Protein AF-A0A8S3PVE5-F1 (afdb_monomer_lite)

Foldseek 3Di:
DDDDDDDDPPPDQFLAEEEEEEEELAPPCDQCLVQQFVLVLLLLLLVLPPLLVVRYFYWYWYFFPAIDTLAARPPDSDNVVVNVSSNPDGSPHPPDRAGALLRHLVCCVVARCDVNSVHCLVVLHAYEYEYEYAAEHPDDLVSNLVSLVVCVQSRYAYAYEYEAPYDVVSVLSSGDPPSVQRYYYYNGSNRSPVVCPVSVSVSVVSSVSSVVGRDHRDDDDDDDDDDDDDDDPDDDDDDDPAAAEEEEEEELELPCDPVLVLLVLVLVLCLLPDPLHDQQYWYWYWYFFVAIDTQDGGRGSVVCSVVSNVDDRPDHHNAGDLQNNLVCCVPPVVVPPHQLLRYEYEYEDADDHDPPDGPNLVSLVVSVVSNYAYAYEYQAPDFHPVSLSRGNDRPDCLRHPYHHHSVCSPVVVNSVSVSVSSSDRPPPPDDDPPDDDDDDDDDDDDDQQAAEEEEEEELEPVQDPCNLQVPVLVVVLVVLVVPPLAPNRYFYWYWYDAPDTGTLGASPGDRDSVVVNVSSNPDDSPGYHNGDDVVVNVVCCVPPHCDPPRNDPPHHYYYHYHYPDDDPPPD

Radius of gyration: 28.96 Å; chains: 1; bounding box: 79×73×71 Å

Organism: Mytilus edulis (NCBI:txid6550)

Sequence (571 aa):
MGSLCNQEKDSHSSKSADVVILFHAGHKLKSKEFNKGLKLFISRLFEKSQVDSGSARGAVINYGAGAKEVFGLNKYNKKSLLRKAIQKMKPKPYRNSKADLTAALQLLRTKTLSKGGGSRMSEGVPTAVVIVTDMASSSDSNAASQEINNLKNMGVTVFTVGVSKSDNNELLSMVSQPQDTYHQSAKSYFDLVKGDSHVHKISNQILALQKEGARPPATRAPVTTRAPVIIPSTTAALGIDRKKHLIIVFQSSSSTSPNDFKILVKFLHSLTTDTGIPRDTELSVISFGKFSNILINSTTITKAGNSILNIDKKSRSKMADLGGAFSTIMKYVLKKGSHFQNTHILVIMDKTVDKKGVDYTITAKKLRDKGVVIHGLSVTDKPHPDLEQVVTYSGSKAFLQIVNTYADLEKGPTLQSVVSSLQYVPPTTKMPPVTIAQTTPSITLKDKKYADVVVAFHASTAVTKKIFKKRLLKFIVNLVKKSSTDNNKVRIGLTSFGSKFQIVFDMGQYVKIKDIKRAIKKTPKNYKSNDVNLASALANIRTKMFAHPKDRVDVQNYLIIISDKPNEEIF

Secondary structure (DSSP, 8-state):
----------------EEEEEEEE--TT--HHHIIIIIHHHHHHHHHTS-TTTTSEEEEEEEESSSEEEEE-TTS--SHHHHHHHHHH------SS----HHHHHHHIIIIITSTTTT--GGGT--EEEEEEESS---S-HHHHHHHHHHHHHTTEEEEEEEETT--HHHHHHHSPSSHHHHEEEESSTTGGGGGGHHHHHHHHHHHHHHHS--PPSS--PPPPP------------SS-----EEEEEEE--TTS-HHHHHHHHHHHHHHHH-TTS-TT-EEEEEEESSSEEEEEEESSHHHHHHHHTT-------S---HHHHHHHIIIIITTSS--GGGEEEEEEESSPPPSSSS-HHHHHHHHHHTT-EEEEEEESSS--HHHHHHSTTTT-TTTEEEESSGGGGGSTHHHHHHHHHHTPPP--S-PPP-----------------EEEEEEEE-BTTS-HHHIIIIIHHHHHHHHHHS--TTSSEEEEEEEESSS-EEEE-TTS--SHHHHHHHHHH------B----HHHHHHHHHHHTSSTTTSPTT-EEEEEEE-SS--SS--

Structure (mmCIF, N/CA/C/O backbone):
data_AF-A0A8S3PVE5-F1
#
_entry.id   AF-A0A8S3PVE5-F1
#
loop_
_atom_site.group_PDB
_atom_site.id
_atom_site.type_symbol
_atom_site.label_atom_id
_atom_site.label_alt_id
_atom_site.label_comp_id
_atom_site.label_asym_id
_atom_site.label_entity_id
_atom_site.label_seq_id
_atom_site.pdbx_PDB_ins_code
_atom_site.Cartn_x
_atom_site.Cartn_y
_atom_site.Cartn_z
_atom_site.occupancy
_atom_site.B_iso_or_equiv
_atom_site.auth_seq_id
_atom_site.auth_comp_id
_atom_site.auth_asym_id
_atom_site.auth_atom_id
_atom_site.pdbx_PDB_model_num
ATOM 1 N N . MET A 1 1 ? -46.251 24.154 -33.812 1.00 38.69 1 MET A N 1
ATOM 2 C CA . MET A 1 1 ? -44.908 23.858 -33.266 1.00 38.69 1 MET A CA 1
ATOM 3 C C . MET A 1 1 ? -45.086 23.179 -31.917 1.00 38.69 1 MET A C 1
ATOM 5 O O . MET A 1 1 ? -45.492 23.839 -30.974 1.00 38.69 1 MET A O 1
ATOM 9 N N . GLY A 1 2 ? -44.875 21.866 -31.847 1.00 31.42 2 GLY A N 1
ATOM 10 C CA . GLY A 1 2 ? -44.972 21.077 -30.617 1.00 31.42 2 GLY A CA 1
ATOM 11 C C . GLY A 1 2 ? -43.913 19.983 -30.669 1.00 31.42 2 GLY A C 1
ATOM 12 O O . GLY A 1 2 ? -43.949 19.142 -31.561 1.00 31.42 2 GLY A O 1
ATOM 13 N N . SER A 1 3 ? -42.924 20.097 -29.787 1.00 34.34 3 SER A N 1
ATOM 14 C CA . SER A 1 3 ? -41.712 19.278 -29.734 1.00 34.34 3 SER A CA 1
ATOM 15 C C . SER A 1 3 ? -42.014 17.846 -29.282 1.00 34.34 3 SER A C 1
ATOM 17 O O . SER A 1 3 ? -42.714 17.638 -28.291 1.00 34.34 3 SER A O 1
ATOM 19 N N . LEU A 1 4 ? -41.456 16.870 -30.000 1.00 35.50 4 LEU A N 1
ATOM 20 C CA . LEU A 1 4 ? -41.437 15.455 -29.638 1.00 35.50 4 LEU A CA 1
ATOM 21 C C . LEU A 1 4 ? -40.386 15.227 -28.539 1.00 35.50 4 LEU A C 1
ATOM 23 O O . LEU A 1 4 ? -39.185 15.261 -28.803 1.00 35.50 4 LEU A O 1
ATOM 27 N N . CYS A 1 5 ? -40.833 14.957 -27.313 1.00 30.28 5 CYS A N 1
ATOM 28 C CA . CYS A 1 5 ? -39.996 14.323 -26.296 1.00 30.28 5 CYS A CA 1
ATOM 29 C C . CYS A 1 5 ? -39.826 12.839 -26.648 1.00 30.28 5 CYS A C 1
ATOM 31 O O . CYS A 1 5 ? -40.745 12.044 -26.452 1.00 30.28 5 CYS A O 1
ATOM 33 N N . ASN A 1 6 ? -38.644 12.454 -27.131 1.00 31.80 6 ASN A N 1
ATOM 34 C CA . ASN A 1 6 ? -38.214 11.060 -27.086 1.00 31.80 6 ASN A CA 1
ATOM 35 C C . ASN A 1 6 ? -37.891 10.700 -25.634 1.00 31.80 6 ASN A C 1
ATOM 37 O O . ASN A 1 6 ? -37.037 11.322 -25.007 1.00 31.80 6 ASN A O 1
ATOM 41 N N . GLN A 1 7 ? -38.593 9.697 -25.109 1.00 30.33 7 GLN A N 1
ATOM 42 C CA . GLN A 1 7 ? -38.294 9.093 -23.819 1.00 30.33 7 GLN A CA 1
ATOM 43 C C . GLN A 1 7 ? -36.906 8.442 -23.860 1.00 30.33 7 GLN A C 1
ATOM 45 O O . GLN A 1 7 ? -36.697 7.443 -24.552 1.00 30.33 7 GLN A O 1
ATOM 50 N N . GLU A 1 8 ? -35.962 8.986 -23.093 1.00 29.77 8 GLU A N 1
ATOM 51 C CA . GLU A 1 8 ? -34.784 8.235 -22.674 1.00 29.77 8 GLU A CA 1
ATOM 52 C C . GLU A 1 8 ? -35.257 7.069 -21.797 1.00 29.77 8 GLU A C 1
ATOM 54 O O . GLU A 1 8 ? -35.885 7.254 -20.756 1.00 29.77 8 GLU A O 1
ATOM 59 N N . LYS A 1 9 ? -34.997 5.839 -22.252 1.00 30.84 9 LYS A N 1
ATOM 60 C CA . LYS A 1 9 ? -35.161 4.635 -21.436 1.00 30.84 9 LYS A CA 1
ATOM 61 C C . LYS A 1 9 ? -34.221 4.737 -20.237 1.00 30.84 9 LYS A C 1
ATOM 63 O O . LYS A 1 9 ? -33.011 4.597 -20.402 1.00 30.84 9 LYS A O 1
ATOM 68 N N . ASP A 1 10 ? -34.790 4.900 -19.047 1.00 30.39 10 ASP A N 1
ATOM 69 C CA . ASP A 1 10 ? -34.095 4.710 -17.777 1.00 30.39 10 ASP A CA 1
ATOM 70 C C . ASP A 1 10 ? -33.358 3.362 -17.776 1.00 30.39 10 ASP A C 1
ATOM 72 O O . ASP A 1 10 ? -33.967 2.288 -17.711 1.00 30.39 10 ASP A O 1
ATOM 76 N N . SER A 1 11 ? -32.025 3.388 -17.834 1.00 33.59 11 SER A N 1
ATOM 77 C CA . SER A 1 11 ? -31.211 2.194 -17.627 1.00 33.59 11 SER A CA 1
ATOM 78 C C . SER A 1 11 ? -31.319 1.785 -16.157 1.00 33.59 11 SER A C 1
ATOM 80 O O . SER A 1 11 ? -30.612 2.308 -15.294 1.00 33.59 11 SER A O 1
ATOM 82 N N . HIS A 1 12 ? -32.233 0.864 -15.858 1.00 36.66 12 HIS A N 1
ATOM 83 C CA . HIS A 1 12 ? -32.348 0.216 -14.556 1.00 36.66 12 HIS A CA 1
ATOM 84 C C . HIS A 1 12 ? -30.977 -0.293 -14.078 1.00 36.66 12 HIS A C 1
ATOM 86 O O . HIS A 1 12 ? -30.436 -1.265 -14.605 1.00 36.66 12 HIS A O 1
ATOM 92 N N . SER A 1 13 ? -30.440 0.342 -13.033 1.00 42.91 13 SER A N 1
ATOM 93 C CA . SER A 1 13 ? -29.374 -0.203 -12.191 1.00 42.91 13 SER A CA 1
ATOM 94 C C . SER A 1 13 ? -29.815 -1.579 -11.679 1.00 42.91 13 SER A C 1
ATOM 96 O O . SER A 1 13 ? -30.650 -1.693 -10.776 1.00 42.91 13 SER A O 1
ATOM 98 N N . SER A 1 14 ? -29.324 -2.654 -12.301 1.00 48.62 14 SER A N 1
ATOM 99 C CA . SER A 1 14 ? -29.608 -4.001 -11.813 1.00 48.62 14 SER A CA 1
ATOM 100 C C . SER A 1 14 ? -28.857 -4.201 -10.494 1.00 48.62 14 SER A C 1
ATOM 102 O O . SER A 1 14 ? -27.641 -4.016 -10.436 1.00 48.62 14 SER A O 1
ATOM 104 N N . LYS A 1 15 ? -29.581 -4.560 -9.426 1.00 71.25 15 LYS A N 1
ATOM 105 C CA . LYS A 1 15 ? -29.028 -4.852 -8.093 1.00 71.25 15 LYS A CA 1
ATOM 106 C C . LYS A 1 15 ? -28.227 -6.156 -8.114 1.00 71.25 15 LYS A C 1
ATOM 108 O O . LYS A 1 15 ? -28.681 -7.177 -7.597 1.00 71.25 15 LYS A O 1
ATOM 113 N N . SER A 1 16 ? -27.079 -6.142 -8.777 1.00 83.50 16 SER A N 1
ATOM 114 C CA . SER A 1 16 ? -26.320 -7.337 -9.131 1.00 83.50 16 SER A CA 1
ATOM 115 C C . SER A 1 16 ? -24.929 -7.319 -8.508 1.00 83.50 16 SER A C 1
ATOM 117 O O . SER A 1 16 ? -24.331 -6.259 -8.382 1.00 83.50 16 SER A O 1
ATOM 119 N N . ALA A 1 17 ? -24.403 -8.483 -8.119 1.00 90.00 17 ALA A N 1
ATOM 120 C CA . ALA A 1 17 ? -22.999 -8.633 -7.729 1.00 90.00 17 ALA A CA 1
ATOM 121 C C . ALA A 1 17 ? -22.498 -10.052 -7.998 1.00 90.00 17 ALA A C 1
ATOM 123 O O . ALA A 1 17 ? -23.220 -11.029 -7.785 1.00 90.00 17 ALA A O 1
ATOM 124 N N . ASP A 1 18 ? -21.243 -10.164 -8.406 1.00 93.31 18 ASP A N 1
ATOM 125 C CA . ASP A 1 18 ? -20.553 -11.444 -8.526 1.00 93.31 18 ASP A CA 1
ATOM 126 C C . ASP A 1 18 ? -19.801 -11.731 -7.217 1.00 93.31 18 ASP A C 1
ATOM 128 O O . ASP A 1 18 ? -19.147 -10.852 -6.658 1.00 93.31 18 ASP A O 1
ATOM 132 N N . VAL A 1 19 ? -19.916 -12.952 -6.692 1.00 95.19 19 VAL A N 1
ATOM 133 C CA . VAL A 1 19 ? -19.301 -13.354 -5.418 1.00 95.19 19 VAL A CA 1
ATOM 134 C C . VAL A 1 19 ? -18.382 -14.543 -5.650 1.00 95.19 19 VAL A C 1
ATOM 136 O O . VAL A 1 19 ? -18.818 -15.607 -6.098 1.00 95.19 19 VAL A O 1
ATOM 139 N N . VAL A 1 20 ? -17.110 -14.387 -5.300 1.00 97.69 20 VAL A N 1
ATOM 140 C CA . VAL A 1 20 ? -16.110 -15.452 -5.386 1.00 97.69 20 VAL A CA 1
ATOM 141 C C . VAL A 1 20 ? -15.599 -15.804 -3.997 1.00 97.69 20 VAL A C 1
ATOM 143 O O . VAL A 1 20 ? -15.187 -14.928 -3.241 1.00 97.69 20 VAL A O 1
ATOM 146 N N . ILE A 1 21 ? -15.592 -17.093 -3.660 1.00 96.88 21 ILE A N 1
ATOM 147 C CA . ILE A 1 21 ? -14.980 -17.591 -2.425 1.00 96.88 21 ILE A CA 1
ATOM 148 C C . ILE A 1 21 ? -13.628 -18.220 -2.753 1.00 96.88 21 ILE A C 1
ATOM 150 O O . ILE A 1 21 ? -13.569 -19.183 -3.516 1.00 96.88 21 ILE A O 1
ATOM 154 N N . LEU A 1 22 ? -12.560 -17.718 -2.137 1.00 94.56 22 LEU A N 1
ATOM 155 C CA . LEU A 1 22 ? -11.253 -18.374 -2.096 1.00 94.56 22 LEU A CA 1
ATOM 156 C C . LEU A 1 22 ? -11.082 -19.009 -0.722 1.00 94.56 22 LEU A C 1
ATOM 158 O O . LEU A 1 22 ? -11.207 -18.317 0.285 1.00 94.56 22 LEU A O 1
ATOM 162 N N . PHE A 1 23 ? -10.769 -20.301 -0.652 1.00 92.06 23 PHE A N 1
ATOM 163 C CA . PHE A 1 23 ? -10.491 -20.939 0.634 1.00 92.06 23 PHE A CA 1
ATOM 164 C C . PHE A 1 23 ? -9.264 -21.845 0.616 1.00 92.06 23 PHE A C 1
ATOM 166 O O . PHE A 1 23 ? -9.009 -22.563 -0.357 1.00 92.06 23 PHE A O 1
ATOM 173 N N . HIS A 1 24 ? -8.535 -21.842 1.729 1.00 86.31 24 HIS A N 1
ATOM 174 C CA . HIS A 1 24 ? -7.398 -22.726 1.934 1.00 86.31 24 HIS A CA 1
ATOM 175 C C . HIS A 1 24 ? -7.863 -24.142 2.323 1.00 86.31 24 HIS A C 1
ATOM 177 O O . HIS A 1 24 ? -8.614 -24.331 3.278 1.00 86.31 24 HIS A O 1
ATOM 183 N N . ALA A 1 25 ? -7.420 -25.156 1.577 1.00 73.44 25 ALA A N 1
ATOM 184 C CA . ALA A 1 25 ? -7.719 -26.573 1.798 1.00 73.44 25 ALA A CA 1
ATOM 185 C C . ALA A 1 25 ? -6.487 -27.320 2.346 1.00 73.44 25 ALA A C 1
ATOM 187 O O . ALA A 1 25 ? -5.987 -28.269 1.733 1.00 73.44 25 ALA A O 1
ATOM 188 N N . GLY A 1 26 ? -5.973 -26.864 3.489 1.00 71.75 26 GLY A N 1
ATOM 189 C CA . GLY A 1 26 ? -4.779 -27.430 4.115 1.00 71.75 26 GLY A CA 1
ATOM 190 C C . GLY A 1 26 ? -5.007 -28.775 4.813 1.00 71.75 26 GLY A C 1
ATOM 191 O O . GLY A 1 26 ? -6.124 -29.137 5.176 1.00 71.75 26 GLY A O 1
ATOM 192 N N . HIS A 1 27 ? -3.914 -29.492 5.090 1.00 68.44 27 HIS A N 1
ATOM 193 C CA . HIS A 1 27 ? -3.908 -30.761 5.840 1.00 68.44 27 HIS A CA 1
ATOM 194 C C . HIS A 1 27 ? -4.510 -30.668 7.259 1.00 68.44 27 HIS A C 1
ATOM 196 O O . HIS A 1 27 ? -4.910 -31.685 7.821 1.00 68.44 27 HIS A O 1
ATOM 202 N N . LYS A 1 28 ? -4.582 -29.463 7.845 1.00 70.69 28 LYS A N 1
ATOM 203 C CA . LYS A 1 28 ? -5.177 -29.223 9.173 1.00 70.69 28 LYS A CA 1
ATOM 204 C C . LYS A 1 28 ? -6.703 -29.114 9.146 1.00 70.69 28 LYS A C 1
ATOM 206 O O . LYS A 1 28 ? -7.321 -29.272 10.195 1.00 70.69 28 LYS A O 1
ATOM 211 N N . LEU A 1 29 ? -7.307 -28.886 7.978 1.00 81.00 29 LEU A N 1
ATOM 212 C CA . LEU A 1 29 ? -8.754 -28.766 7.831 1.00 81.00 29 LEU A CA 1
ATOM 213 C C . LEU A 1 29 ? -9.407 -30.152 7.875 1.00 81.00 29 LEU A C 1
ATOM 215 O O . LEU A 1 29 ? -9.425 -30.889 6.887 1.00 81.00 29 LEU A O 1
ATOM 219 N N . LYS A 1 30 ? -9.973 -30.519 9.029 1.00 85.75 30 LYS A N 1
ATOM 220 C CA . LYS A 1 30 ? -10.609 -31.831 9.210 1.00 85.75 30 LYS A CA 1
ATOM 221 C C . LYS A 1 30 ? -11.915 -31.916 8.423 1.00 85.75 30 LYS A C 1
ATOM 223 O O . LYS A 1 30 ? -12.660 -30.944 8.316 1.00 85.75 30 LYS A O 1
ATOM 228 N N . SER A 1 31 ? -12.292 -33.118 7.980 1.00 87.44 31 SER A N 1
ATOM 229 C CA . SER A 1 31 ? -13.553 -33.344 7.249 1.00 87.44 31 SER A CA 1
ATOM 230 C C . SER A 1 31 ? -14.791 -32.804 7.977 1.00 87.44 31 SER A C 1
ATOM 232 O O . SER A 1 31 ? -15.709 -32.288 7.340 1.00 87.44 31 SER A O 1
ATOM 234 N N . LYS A 1 32 ? -14.831 -32.884 9.314 1.00 89.75 32 LYS A N 1
ATOM 235 C CA . LYS A 1 32 ? -15.944 -32.350 10.119 1.00 89.75 32 LYS A CA 1
ATOM 236 C C . LYS A 1 32 ? -15.989 -30.817 10.096 1.00 89.75 32 LYS A C 1
ATOM 238 O O . LYS A 1 32 ? -17.074 -30.264 9.942 1.00 89.75 32 LYS A O 1
ATOM 243 N N . GLU A 1 33 ? -14.838 -30.156 10.200 1.00 89.56 33 GLU A N 1
ATOM 244 C CA . GLU A 1 33 ? -14.688 -28.693 10.121 1.00 89.56 33 GLU A CA 1
ATOM 245 C C . GLU A 1 33 ? -15.006 -28.170 8.720 1.00 89.56 33 GLU A C 1
ATOM 247 O O . GLU A 1 33 ? -15.733 -27.190 8.567 1.00 89.56 33 GLU A O 1
ATOM 252 N N . PHE A 1 34 ? -14.560 -28.886 7.686 1.00 91.19 34 PHE A N 1
ATOM 253 C CA . PHE A 1 34 ? -14.918 -28.587 6.307 1.00 91.19 34 PHE A CA 1
ATOM 254 C C . PHE A 1 34 ? -16.431 -28.686 6.086 1.00 91.19 34 PHE A C 1
ATOM 256 O O . PHE A 1 34 ? -17.036 -27.762 5.553 1.00 91.19 34 PHE A O 1
ATOM 263 N N . ASN A 1 35 ? -17.065 -29.786 6.506 1.00 90.69 35 ASN A N 1
ATOM 264 C CA . ASN A 1 35 ? -18.487 -30.020 6.242 1.00 90.69 35 ASN A CA 1
ATOM 265 C C . ASN A 1 35 ? -19.417 -29.140 7.088 1.00 90.69 35 ASN A C 1
ATOM 267 O O . ASN A 1 35 ? -20.363 -28.573 6.548 1.00 90.69 35 ASN A O 1
ATOM 271 N N . LYS A 1 36 ? -19.180 -29.045 8.402 1.00 92.44 36 LYS A N 1
ATOM 272 C CA . LYS A 1 36 ? -20.080 -28.342 9.334 1.00 92.44 36 LYS A CA 1
ATOM 273 C C . LYS A 1 36 ? -19.687 -26.883 9.587 1.00 92.44 36 LYS A C 1
ATOM 275 O O . LYS A 1 36 ? -20.481 -26.158 10.167 1.00 92.44 36 LYS A O 1
ATOM 280 N N . GLY A 1 37 ? -18.492 -26.469 9.174 1.00 93.19 37 GLY A N 1
ATOM 281 C CA . GLY A 1 37 ? -18.003 -25.099 9.292 1.00 93.19 37 GLY A CA 1
ATOM 282 C C . GLY A 1 37 ? -17.953 -24.402 7.938 1.00 93.19 37 GLY A C 1
ATOM 283 O O . GLY A 1 37 ? -18.884 -23.695 7.563 1.00 93.19 37 GLY A O 1
ATOM 284 N N . LEU A 1 38 ? -16.889 -24.652 7.168 1.00 93.31 38 LEU A N 1
ATOM 285 C CA . LEU A 1 38 ? -16.600 -23.930 5.923 1.00 93.31 38 LEU A CA 1
ATOM 286 C C . LEU A 1 38 ? -17.680 -24.102 4.845 1.00 93.31 38 LEU A C 1
ATOM 288 O O . LEU A 1 38 ? -18.173 -23.128 4.284 1.00 93.31 38 LEU A O 1
ATOM 292 N N . LYS A 1 39 ? -18.075 -25.342 4.550 1.00 94.06 39 LYS A N 1
ATOM 293 C CA . LYS A 1 39 ? -19.080 -25.640 3.522 1.00 94.06 39 LYS A CA 1
ATOM 294 C C . LYS A 1 39 ? -20.443 -25.056 3.886 1.00 94.06 39 LYS A C 1
ATOM 296 O O . LYS A 1 39 ? -21.136 -24.528 3.017 1.00 94.06 39 LYS A O 1
ATOM 301 N N . LEU A 1 40 ? -20.816 -25.133 5.164 1.00 94.19 40 LEU A N 1
ATOM 302 C CA . LEU A 1 40 ? -22.057 -24.550 5.662 1.00 94.19 40 LEU A CA 1
ATOM 303 C C . LEU A 1 40 ? -22.015 -23.017 5.596 1.00 94.19 40 LEU A C 1
ATOM 305 O O . LEU A 1 40 ? -22.980 -22.416 5.139 1.00 94.19 40 LEU A O 1
ATOM 309 N N . PHE A 1 41 ? -20.887 -22.400 5.955 1.00 95.44 41 PHE A N 1
ATOM 310 C CA . PHE A 1 41 ? -20.658 -20.962 5.813 1.00 95.44 41 PHE A CA 1
ATOM 311 C C . PHE A 1 41 ? -20.840 -20.497 4.362 1.00 95.44 41 PHE A C 1
ATOM 313 O O . PHE A 1 41 ? -21.638 -19.598 4.105 1.00 95.44 41 PHE A O 1
ATOM 320 N N . ILE A 1 42 ? -20.193 -21.169 3.403 1.00 95.25 42 ILE A N 1
ATOM 321 C CA . ILE A 1 42 ? -20.338 -20.871 1.968 1.00 95.25 42 ILE A CA 1
ATOM 322 C C . ILE A 1 42 ? -21.799 -21.033 1.526 1.00 95.25 42 ILE A C 1
ATOM 324 O O . ILE A 1 42 ? -22.337 -20.168 0.838 1.00 95.25 42 ILE A O 1
ATOM 328 N N . SER A 1 43 ? -22.470 -22.108 1.953 1.00 94.38 43 SER A N 1
ATOM 329 C CA . SER A 1 43 ? -23.886 -22.327 1.638 1.00 94.38 43 SER A CA 1
ATOM 330 C C . SER A 1 43 ? -24.780 -21.199 2.160 1.00 94.38 43 SER A C 1
ATOM 332 O O . SER A 1 43 ? -25.676 -20.775 1.436 1.00 94.38 43 SER A O 1
ATOM 334 N N . ARG A 1 44 ? -24.550 -20.720 3.390 1.00 93.69 44 ARG A N 1
ATOM 335 C CA . ARG A 1 44 ? -25.350 -19.656 4.017 1.00 93.69 44 ARG A CA 1
ATOM 336 C C . ARG A 1 44 ? -25.083 -18.277 3.412 1.00 93.69 44 ARG A C 1
ATOM 338 O O . ARG A 1 44 ? -26.011 -17.483 3.299 1.00 93.69 44 ARG A O 1
ATOM 345 N N . LEU A 1 45 ? -23.855 -17.997 2.962 1.00 92.25 45 LEU A N 1
ATOM 346 C CA . LEU A 1 45 ? -23.558 -16.768 2.214 1.00 92.25 45 LEU A CA 1
ATOM 347 C C . LEU A 1 45 ? -24.383 -16.688 0.920 1.00 92.25 45 LEU A C 1
ATOM 349 O O . LEU A 1 45 ? -25.028 -15.675 0.658 1.00 92.25 45 LEU A O 1
ATOM 353 N N . PHE A 1 46 ? -24.418 -17.775 0.142 1.00 90.75 46 PHE A N 1
ATOM 354 C CA . PHE A 1 46 ? -25.168 -17.818 -1.118 1.00 90.75 46 PHE A CA 1
ATOM 355 C C . PHE A 1 46 ? -26.687 -17.957 -0.941 1.00 90.75 46 PHE A C 1
ATOM 357 O O . PHE A 1 46 ? -27.446 -17.699 -1.877 1.00 90.75 46 PHE A O 1
ATOM 364 N N . GLU A 1 47 ? -27.163 -18.331 0.247 1.00 87.62 47 GLU A N 1
ATOM 365 C CA . GLU A 1 47 ? -28.594 -18.422 0.553 1.00 87.62 47 GLU A CA 1
ATOM 366 C C . GLU A 1 47 ? -29.291 -17.061 0.423 1.00 87.62 47 GLU A C 1
ATOM 368 O O . GLU A 1 47 ? -30.382 -16.978 -0.150 1.00 87.62 47 GLU A O 1
ATOM 373 N N . LYS A 1 48 ? -28.617 -15.983 0.846 1.00 75.56 48 LYS A N 1
ATOM 374 C CA . LYS A 1 48 ? -29.115 -14.601 0.740 1.00 75.56 48 LYS A CA 1
ATOM 375 C C . LYS A 1 48 ? -28.934 -13.979 -0.653 1.00 75.56 48 LYS A C 1
ATOM 377 O O . LYS A 1 48 ? -29.446 -12.892 -0.901 1.00 75.56 48 LYS A O 1
ATOM 382 N N . SER A 1 49 ? -28.236 -14.647 -1.573 1.00 82.69 49 SER A N 1
ATOM 383 C CA . SER A 1 49 ? -27.962 -14.137 -2.923 1.00 82.69 49 SER A CA 1
ATOM 384 C C . SER A 1 49 ? -29.096 -14.449 -3.907 1.00 82.69 49 SER A C 1
ATOM 386 O O . SER A 1 49 ? -29.662 -15.540 -3.886 1.00 82.69 49 SER A O 1
ATOM 388 N N . GLN A 1 50 ? -29.420 -13.528 -4.817 1.00 85.19 50 GLN A N 1
ATOM 389 C CA . GLN A 1 50 ? -30.459 -13.722 -5.841 1.00 85.19 50 GLN A CA 1
ATOM 390 C C . GLN A 1 50 ? -29.879 -14.363 -7.116 1.00 85.19 50 GLN A C 1
ATOM 392 O O . GLN A 1 50 ? -29.641 -13.696 -8.119 1.00 85.19 50 GLN A O 1
ATOM 397 N N . VAL A 1 51 ? -29.583 -15.666 -7.051 1.00 88.56 51 VAL A N 1
ATOM 398 C CA . VAL A 1 51 ? -28.962 -16.416 -8.166 1.00 88.56 51 VAL A CA 1
ATOM 399 C C . VAL A 1 51 ? -29.962 -16.726 -9.282 1.00 88.56 51 VAL A C 1
ATOM 401 O O . VAL A 1 51 ? -29.614 -16.628 -10.452 1.00 88.56 51 VAL A O 1
ATOM 404 N N . ASP A 1 52 ? -31.210 -17.059 -8.937 1.00 87.62 52 ASP A N 1
ATOM 405 C CA . ASP A 1 52 ? -32.222 -17.494 -9.914 1.00 87.62 52 ASP A CA 1
ATOM 406 C C . ASP A 1 52 ? -32.644 -16.382 -10.887 1.00 87.62 52 ASP A C 1
ATOM 408 O O . ASP A 1 52 ? -32.998 -16.676 -12.027 1.00 87.62 52 ASP A O 1
ATOM 412 N N . SER A 1 53 ? -32.572 -15.118 -10.451 1.00 85.75 53 SER A N 1
ATOM 413 C CA . SER A 1 53 ? -32.805 -13.929 -11.283 1.00 85.75 53 SER A CA 1
ATOM 414 C C . SER A 1 53 ? -31.564 -13.493 -12.069 1.00 85.75 53 SER A C 1
ATOM 416 O O . SER A 1 53 ? -31.610 -12.504 -12.794 1.00 85.75 53 SER A O 1
ATOM 418 N N . GLY A 1 54 ? -30.424 -14.167 -11.881 1.00 84.81 54 GLY A N 1
ATOM 419 C CA . GLY A 1 54 ? -29.137 -13.761 -12.440 1.00 84.81 54 GLY A CA 1
ATOM 420 C C . GLY A 1 54 ? -28.522 -12.527 -11.774 1.00 84.81 54 GLY A C 1
ATOM 421 O O . GLY A 1 54 ? -27.442 -12.107 -12.180 1.00 84.81 54 GLY A O 1
ATOM 422 N N . SER A 1 55 ? -29.144 -11.949 -10.743 1.00 85.69 55 SER A N 1
ATOM 423 C CA . SER A 1 55 ? -28.597 -10.784 -10.037 1.00 85.69 55 SER A CA 1
ATOM 424 C C . SER A 1 55 ? -27.298 -11.136 -9.303 1.00 85.69 55 SER A C 1
ATOM 426 O O . SER A 1 55 ? -26.354 -10.351 -9.291 1.00 85.69 55 SER A O 1
ATOM 428 N N . ALA A 1 56 ? -27.167 -12.359 -8.790 1.00 90.00 56 ALA A N 1
ATOM 429 C CA . ALA A 1 56 ? -25.922 -12.855 -8.214 1.00 90.00 56 ALA A CA 1
ATOM 430 C C . ALA A 1 56 ? -25.337 -14.041 -8.986 1.00 90.00 56 ALA A C 1
ATOM 432 O O . ALA A 1 56 ? -26.059 -14.971 -9.343 1.00 90.00 56 ALA A O 1
ATOM 433 N N . ARG A 1 57 ? -24.013 -14.049 -9.171 1.00 94.12 57 ARG A N 1
ATOM 434 C CA . ARG A 1 57 ? -23.256 -15.224 -9.634 1.00 94.12 57 ARG A CA 1
ATOM 435 C C . ARG A 1 57 ? -22.265 -15.657 -8.565 1.00 94.12 57 ARG A C 1
ATOM 437 O O . ARG A 1 57 ? -21.766 -14.830 -7.806 1.00 94.12 57 ARG A O 1
ATOM 444 N N . GLY A 1 58 ? -22.008 -16.959 -8.494 1.00 94.94 58 GLY A N 1
ATOM 445 C CA . GLY A 1 58 ? -21.153 -17.558 -7.475 1.00 94.94 58 GLY A CA 1
ATOM 446 C C . GLY A 1 58 ? -20.024 -18.369 -8.084 1.00 94.94 58 GLY A C 1
ATOM 447 O O . GLY A 1 58 ? -20.277 -19.220 -8.933 1.00 94.94 58 GLY A O 1
ATOM 448 N N . ALA A 1 59 ? -18.800 -18.151 -7.613 1.00 97.00 59 ALA A N 1
ATOM 449 C CA . ALA A 1 59 ? -17.646 -18.985 -7.932 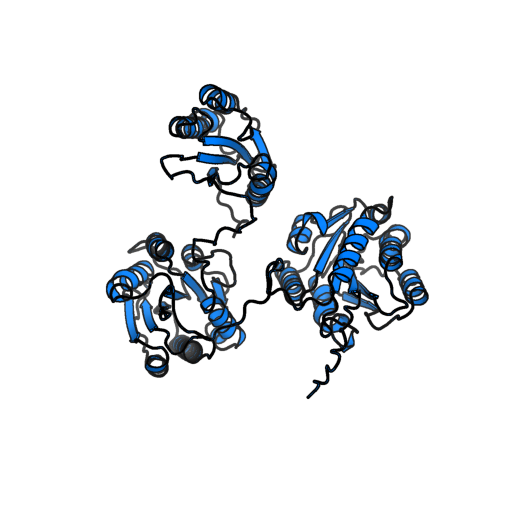1.00 97.00 59 ALA A CA 1
ATOM 450 C C . ALA A 1 59 ? -16.909 -19.411 -6.664 1.00 97.00 59 ALA A C 1
ATOM 452 O O . ALA A 1 59 ? -16.957 -18.736 -5.632 1.00 97.00 59 ALA A O 1
ATOM 453 N N . VAL A 1 60 ? -16.219 -20.546 -6.740 1.00 96.38 60 VAL A N 1
ATOM 454 C CA . VAL A 1 60 ? -15.422 -21.074 -5.632 1.00 96.38 60 VAL A CA 1
ATOM 455 C C . VAL A 1 60 ? -14.080 -21.566 -6.155 1.00 96.38 60 VAL A C 1
ATOM 457 O O . VAL A 1 60 ? -14.021 -22.393 -7.066 1.00 96.38 60 VAL A O 1
ATOM 460 N N . ILE A 1 61 ? -13.006 -21.091 -5.531 1.00 94.56 61 ILE A N 1
ATOM 461 C CA . ILE A 1 61 ? -11.628 -21.518 -5.756 1.00 94.56 61 ILE A CA 1
ATOM 462 C C . ILE A 1 61 ? -11.097 -22.092 -4.446 1.00 94.56 61 ILE A C 1
ATOM 464 O O . ILE A 1 61 ? -11.222 -21.484 -3.383 1.00 94.56 61 ILE A O 1
ATOM 468 N N . ASN A 1 62 ? -10.486 -23.267 -4.522 1.00 91.00 62 ASN A N 1
ATOM 469 C CA . ASN A 1 62 ? -9.756 -23.848 -3.407 1.00 91.00 62 ASN A CA 1
ATOM 470 C C . ASN A 1 62 ? -8.254 -23.794 -3.700 1.00 91.00 62 ASN A C 1
ATOM 472 O O . ASN A 1 62 ? -7.839 -23.981 -4.846 1.00 91.00 62 ASN A O 1
ATOM 476 N N . TYR A 1 63 ? -7.438 -23.565 -2.674 1.00 87.56 63 TYR A N 1
ATOM 477 C CA . TYR A 1 63 ? -5.985 -23.524 -2.831 1.00 87.56 63 TYR A CA 1
ATOM 478 C C . TYR A 1 63 ? -5.239 -24.242 -1.704 1.00 87.56 63 TYR A C 1
ATOM 480 O O . TYR A 1 63 ? -5.789 -24.509 -0.637 1.00 87.56 63 TYR A O 1
ATOM 488 N N . GLY A 1 64 ? -3.994 -24.598 -1.990 1.00 83.00 64 GLY A N 1
ATOM 489 C CA . GLY A 1 64 ? -3.026 -25.263 -1.119 1.00 83.00 64 GLY A CA 1
ATOM 490 C C . GLY A 1 64 ? -1.666 -25.154 -1.797 1.00 83.00 64 GLY A C 1
ATOM 491 O O . GLY A 1 64 ? -1.237 -24.046 -2.083 1.00 83.00 64 GLY A O 1
ATOM 492 N N . ALA A 1 65 ? -1.017 -26.262 -2.166 1.00 78.69 65 ALA A N 1
ATOM 493 C CA . ALA A 1 65 ? 0.229 -26.207 -2.955 1.00 78.69 65 ALA A CA 1
ATOM 494 C C . ALA A 1 65 ? 0.052 -25.661 -4.391 1.00 78.69 65 ALA A C 1
ATOM 496 O O . ALA A 1 65 ? 1.028 -25.446 -5.095 1.00 78.69 65 ALA A O 1
ATOM 497 N N . GLY A 1 66 ? -1.192 -25.480 -4.823 1.00 82.19 66 GLY A N 1
ATOM 498 C CA . GLY A 1 66 ? -1.583 -24.781 -6.039 1.00 82.19 66 GLY A CA 1
ATOM 499 C C . GLY A 1 66 ? -3.054 -24.389 -5.924 1.00 82.19 66 GLY A C 1
ATOM 500 O O . GLY A 1 66 ? -3.681 -24.635 -4.889 1.00 82.19 66 GLY A O 1
ATOM 501 N N . ALA A 1 67 ? -3.627 -23.830 -6.984 1.00 88.50 67 ALA A N 1
ATOM 502 C CA . ALA A 1 67 ? -5.013 -23.376 -6.994 1.00 88.50 67 ALA A CA 1
ATOM 503 C C . ALA A 1 67 ? -5.881 -24.174 -7.965 1.00 88.50 67 ALA A C 1
ATOM 505 O O . ALA A 1 67 ? -5.434 -24.593 -9.033 1.00 88.50 67 ALA A O 1
ATOM 506 N N . LYS A 1 68 ? -7.149 -24.370 -7.602 1.00 90.00 68 LYS A N 1
ATOM 507 C CA . LYS A 1 68 ? -8.139 -25.001 -8.468 1.00 90.00 68 LYS A CA 1
ATOM 508 C C . LYS A 1 68 ? -9.488 -24.301 -8.361 1.00 90.00 68 LYS A C 1
ATOM 510 O O . LYS A 1 68 ? -10.025 -24.090 -7.280 1.00 90.00 68 LYS A O 1
ATOM 515 N N . GLU A 1 69 ? -10.070 -24.008 -9.517 1.00 91.94 69 GLU A N 1
ATOM 516 C CA . GLU A 1 69 ? -11.470 -23.607 -9.613 1.00 91.94 69 GLU A CA 1
ATOM 517 C C . GLU A 1 69 ? -12.369 -24.826 -9.369 1.00 91.94 69 GLU A C 1
ATOM 519 O O . GLU A 1 69 ? -12.303 -25.822 -10.098 1.00 91.94 69 GLU A O 1
ATOM 524 N N . VAL A 1 70 ? -13.199 -24.762 -8.329 1.00 92.81 70 VAL A N 1
ATOM 525 C CA . VAL A 1 70 ? -14.220 -25.777 -8.042 1.00 92.81 70 VAL A CA 1
ATOM 526 C C . VAL A 1 70 ? -15.393 -25.594 -9.005 1.00 92.81 70 VAL A C 1
ATOM 528 O O . VAL A 1 70 ? -15.876 -26.569 -9.581 1.00 92.81 70 VAL A O 1
ATOM 531 N N . PHE A 1 71 ? -15.821 -24.345 -9.200 1.00 95.19 71 PHE A N 1
ATOM 532 C CA . PHE A 1 71 ? -16.735 -23.910 -10.257 1.00 95.19 71 PHE A CA 1
ATOM 533 C C . PHE A 1 71 ? -16.624 -22.389 -10.471 1.00 95.19 71 PHE A C 1
ATOM 535 O O . PHE A 1 71 ? -16.382 -21.652 -9.514 1.00 95.19 71 PHE A O 1
ATOM 542 N N . GLY A 1 72 ? -16.803 -21.939 -11.718 1.00 94.81 72 GLY A N 1
ATOM 543 C CA . GLY A 1 72 ? -16.759 -20.524 -12.119 1.00 94.81 72 GLY A CA 1
ATOM 544 C C . GLY A 1 72 ? -18.124 -19.821 -12.083 1.00 94.81 72 GLY A C 1
ATOM 545 O O . GLY A 1 72 ? -19.156 -20.460 -11.858 1.00 94.81 72 GLY A O 1
ATOM 546 N N . LEU A 1 73 ? -18.129 -18.506 -12.342 1.00 95.75 73 LEU A N 1
ATOM 547 C CA . LEU A 1 73 ? -19.297 -17.621 -12.184 1.00 95.75 73 LEU A CA 1
ATOM 548 C C . LEU A 1 73 ? -20.453 -17.966 -13.135 1.00 95.75 73 LEU A C 1
ATOM 550 O O . LEU A 1 73 ? -21.618 -17.769 -12.798 1.00 95.75 73 LEU A O 1
ATOM 554 N N . ASN A 1 74 ? -20.148 -18.506 -14.316 1.00 93.25 74 ASN A N 1
ATOM 555 C CA . ASN A 1 74 ? -21.136 -18.915 -15.320 1.00 93.25 74 ASN A CA 1
ATOM 556 C C . ASN A 1 74 ? -21.653 -20.356 -15.153 1.00 93.25 74 ASN A C 1
ATOM 558 O O . ASN A 1 74 ? -22.465 -20.798 -15.963 1.00 93.25 74 ASN A O 1
ATOM 562 N N . LYS A 1 75 ? -21.203 -21.116 -14.142 1.00 95.94 75 LYS A N 1
ATOM 563 C CA . LYS A 1 75 ? -21.500 -22.558 -14.081 1.00 95.94 75 LYS A CA 1
ATOM 564 C C . LYS A 1 75 ? -22.924 -22.888 -13.629 1.00 95.94 75 LYS A C 1
ATOM 566 O O . LYS A 1 75 ? -23.493 -23.865 -14.113 1.00 95.94 75 LYS A O 1
ATOM 571 N N . TYR A 1 76 ? -23.480 -22.128 -12.685 1.00 94.81 76 TYR A N 1
ATOM 572 C CA . TYR A 1 76 ? -24.798 -22.392 -12.101 1.00 94.81 76 TYR A CA 1
ATOM 573 C C . TYR A 1 76 ? -25.664 -21.134 -12.135 1.00 94.81 76 TYR A C 1
ATOM 575 O O . TYR A 1 76 ? -25.322 -20.125 -11.530 1.00 94.81 76 TYR A O 1
ATOM 583 N N . ASN A 1 77 ? -26.815 -21.225 -12.798 1.00 91.00 77 ASN A N 1
ATOM 584 C CA . ASN A 1 77 ? -27.816 -20.158 -12.915 1.00 91.00 77 ASN A CA 1
ATOM 585 C C . ASN A 1 77 ? -29.055 -20.387 -12.029 1.00 91.00 77 ASN A C 1
ATOM 587 O O . ASN A 1 77 ? -30.000 -19.606 -12.074 1.00 91.00 77 ASN A O 1
ATOM 591 N N . LYS A 1 78 ? -29.071 -21.472 -11.242 1.00 92.44 78 LYS A N 1
ATOM 592 C CA . LYS A 1 78 ? -30.127 -21.781 -10.272 1.00 92.44 78 LYS A CA 1
ATOM 593 C C . LYS A 1 78 ? -29.543 -21.945 -8.878 1.00 92.44 78 LYS A C 1
ATOM 595 O O . LYS A 1 78 ? -28.578 -22.697 -8.697 1.00 92.44 78 LYS A O 1
ATOM 600 N N . LYS A 1 79 ? -30.161 -21.316 -7.874 1.00 92.06 79 LYS A N 1
ATOM 601 C CA . LYS A 1 79 ? -29.735 -21.385 -6.464 1.00 92.06 79 LYS A CA 1
ATOM 602 C C . LYS A 1 79 ? -29.701 -22.829 -5.964 1.00 92.06 79 LYS A C 1
ATOM 604 O O . LYS A 1 79 ? -28.768 -23.227 -5.268 1.00 92.06 79 LYS A O 1
ATOM 609 N N . SER A 1 80 ? -30.679 -23.641 -6.366 1.00 93.69 80 SER A N 1
ATOM 610 C CA . SER A 1 80 ? -30.752 -25.064 -6.014 1.00 93.69 80 SER A CA 1
ATOM 611 C C . SER A 1 80 ? -29.558 -25.870 -6.550 1.00 93.69 80 SER A C 1
ATOM 613 O O . SER A 1 80 ? -29.011 -26.706 -5.827 1.00 93.69 80 SER A O 1
ATOM 615 N N . LEU A 1 81 ? -29.106 -25.598 -7.780 1.00 94.62 81 LEU A N 1
ATOM 616 C CA . LEU A 1 81 ? -27.942 -26.251 -8.387 1.00 94.62 81 LEU A CA 1
ATOM 617 C C . LEU A 1 81 ? -26.633 -25.787 -7.742 1.00 94.62 81 LEU A C 1
ATOM 619 O O . LEU A 1 81 ? -25.798 -26.628 -7.409 1.00 94.62 81 LEU A O 1
ATOM 623 N N . LEU A 1 82 ? -26.492 -24.483 -7.485 1.00 94.44 82 LEU A N 1
ATOM 624 C CA . LEU A 1 82 ? -25.349 -23.926 -6.760 1.00 94.44 82 LEU A CA 1
ATOM 625 C C . LEU A 1 82 ? -25.222 -24.557 -5.363 1.00 94.44 82 LEU A C 1
ATOM 627 O O . LEU A 1 82 ? -24.150 -25.027 -4.983 1.00 94.44 82 LEU A O 1
ATOM 631 N N . ARG A 1 83 ? -26.330 -24.662 -4.618 1.00 94.06 83 ARG A N 1
ATOM 632 C CA . ARG A 1 83 ? -26.364 -25.312 -3.299 1.00 94.06 83 ARG A CA 1
ATOM 633 C C . ARG A 1 83 ? -25.963 -26.786 -3.379 1.00 94.06 83 ARG A C 1
ATOM 635 O O . ARG A 1 83 ? -25.145 -27.235 -2.576 1.00 94.06 83 ARG A O 1
ATOM 642 N N . LYS A 1 84 ? -26.481 -27.536 -4.360 1.00 94.25 84 LYS A N 1
ATOM 643 C CA . LYS A 1 84 ? -26.080 -28.936 -4.602 1.00 94.25 84 LYS A CA 1
ATOM 644 C C . LYS A 1 84 ? -24.584 -29.045 -4.923 1.00 94.25 84 LYS A C 1
ATOM 646 O O . LYS A 1 84 ? -23.927 -29.970 -4.448 1.00 94.25 84 LYS A O 1
ATOM 651 N N . ALA A 1 85 ? -24.025 -28.108 -5.686 1.00 94.38 85 ALA A N 1
ATOM 652 C CA . ALA A 1 85 ? -22.600 -28.075 -6.001 1.00 94.38 85 ALA A CA 1
ATOM 653 C C . ALA A 1 85 ? -21.734 -27.824 -4.758 1.00 94.38 85 ALA A C 1
ATOM 655 O O . ALA A 1 85 ? -20.778 -28.563 -4.522 1.00 94.38 85 ALA A O 1
ATOM 656 N N . ILE A 1 86 ? -22.120 -26.856 -3.920 1.00 94.56 86 ILE A N 1
ATOM 657 C CA . ILE A 1 86 ? -21.480 -26.571 -2.625 1.00 94.56 86 ILE A CA 1
ATOM 658 C C . ILE A 1 86 ? -21.526 -27.818 -1.725 1.00 94.56 86 ILE A C 1
ATOM 660 O O . ILE A 1 86 ? -20.513 -28.210 -1.144 1.00 94.56 86 ILE A O 1
ATOM 664 N N . GLN A 1 87 ? -22.669 -28.508 -1.658 1.00 92.44 87 GLN A N 1
ATOM 665 C CA . GLN A 1 87 ? -22.815 -29.747 -0.883 1.00 92.44 87 GLN A CA 1
ATOM 666 C C . GLN A 1 87 ? -21.861 -30.857 -1.353 1.00 92.44 87 GLN A C 1
ATOM 668 O O . GLN A 1 87 ? -21.241 -31.527 -0.519 1.00 92.44 87 GLN A O 1
ATOM 673 N N . LYS A 1 88 ? -21.693 -31.000 -2.676 1.00 92.06 88 LYS A N 1
ATOM 674 C CA . LYS A 1 88 ? -20.807 -31.984 -3.321 1.00 92.06 88 LYS A CA 1
ATOM 675 C C . LYS A 1 88 ? -19.315 -31.660 -3.211 1.00 92.06 88 LYS A C 1
ATOM 677 O O . LYS A 1 88 ? -18.499 -32.530 -3.523 1.00 92.06 88 LYS A O 1
ATOM 682 N N . MET A 1 89 ? -18.932 -30.461 -2.759 1.00 90.25 89 MET A N 1
ATOM 683 C CA . MET A 1 89 ? -17.522 -30.142 -2.523 1.00 90.25 89 MET A CA 1
ATOM 684 C C . MET A 1 89 ? -16.921 -31.139 -1.532 1.00 90.25 89 MET A C 1
ATOM 686 O O . MET A 1 89 ? -17.528 -31.468 -0.508 1.00 90.25 89 MET A O 1
ATOM 690 N N . LYS A 1 90 ? -15.716 -31.620 -1.823 1.00 80.94 90 LYS A N 1
ATOM 691 C CA . LYS A 1 90 ? -14.966 -32.520 -0.943 1.00 80.94 90 LYS A CA 1
ATOM 692 C C . LYS A 1 90 ? -13.759 -31.769 -0.385 1.00 80.94 90 LYS A C 1
ATOM 694 O O . LYS A 1 90 ? -13.153 -31.009 -1.144 1.00 80.94 90 LYS A O 1
ATOM 699 N N . PRO A 1 91 ? -13.378 -31.995 0.885 1.00 69.50 91 PRO A N 1
ATOM 700 C CA . PRO A 1 91 ? -12.073 -31.570 1.353 1.00 69.50 91 PRO A CA 1
ATOM 701 C C . PRO A 1 91 ? -11.075 -32.438 0.591 1.00 69.50 91 PRO A C 1
ATOM 703 O O . PRO A 1 91 ? -10.931 -33.622 0.881 1.00 69.50 91 PRO A O 1
ATOM 706 N N . LYS A 1 92 ? -10.478 -31.912 -0.478 1.00 64.81 92 LYS A N 1
ATOM 707 C CA . LYS A 1 92 ? -9.309 -32.550 -1.073 1.00 64.81 92 LYS A CA 1
ATOM 708 C C . LYS A 1 92 ? -8.116 -32.003 -0.303 1.00 64.81 92 LYS A C 1
ATOM 710 O O . LYS A 1 92 ? -7.755 -30.858 -0.565 1.00 64.81 92 LYS A O 1
ATOM 715 N N . PRO A 1 93 ? -7.554 -32.745 0.666 1.00 55.62 93 PRO A N 1
ATOM 716 C CA . PRO A 1 93 ? -6.343 -32.293 1.318 1.00 55.62 93 PRO A CA 1
ATOM 717 C C . PRO A 1 93 ? -5.259 -32.220 0.248 1.00 55.62 93 PRO A C 1
ATOM 719 O O . PRO A 1 93 ? -4.950 -33.220 -0.407 1.00 55.62 93 PRO A O 1
ATOM 722 N N . TYR A 1 94 ? -4.676 -31.041 0.057 1.00 59.94 94 TYR A N 1
ATOM 723 C CA . TYR A 1 94 ? -3.335 -31.015 -0.499 1.00 59.94 94 TYR A CA 1
ATOM 724 C C . TYR A 1 94 ? -2.461 -31.753 0.520 1.00 59.94 94 TYR A C 1
ATOM 726 O O . TYR A 1 94 ? -2.440 -31.391 1.696 1.00 59.94 94 TYR A O 1
ATOM 734 N N . ARG A 1 95 ? -1.791 -32.836 0.098 1.00 55.12 95 ARG A N 1
ATOM 735 C CA . ARG A 1 95 ? -0.905 -33.626 0.979 1.00 55.12 95 ARG A CA 1
ATOM 736 C C . ARG A 1 95 ? 0.228 -32.775 1.578 1.00 55.12 95 ARG A C 1
ATOM 738 O O . ARG A 1 95 ? 0.827 -33.169 2.570 1.00 55.12 95 ARG A O 1
ATOM 745 N N . ASN A 1 96 ? 0.470 -31.595 1.007 1.00 57.41 96 ASN A N 1
ATOM 746 C CA . ASN A 1 96 ? 1.547 -30.682 1.357 1.00 57.41 96 ASN A CA 1
ATOM 747 C C . ASN A 1 96 ? 1.007 -29.508 2.193 1.00 57.41 96 ASN A C 1
ATOM 749 O O . ASN A 1 96 ? -0.102 -29.028 1.971 1.00 57.41 96 ASN A O 1
ATOM 753 N N . SER A 1 97 ? 1.817 -28.998 3.120 1.00 59.91 97 SER A N 1
ATOM 754 C CA . SER A 1 97 ? 1.496 -27.892 4.038 1.00 59.91 97 SER A CA 1
ATOM 755 C C . SER A 1 97 ? 1.588 -26.482 3.433 1.00 59.91 97 SER A C 1
ATOM 757 O O . SER A 1 97 ? 1.531 -25.510 4.181 1.00 59.91 97 SER A O 1
ATOM 759 N N . LYS A 1 98 ? 1.738 -26.351 2.109 1.00 67.69 98 LYS A N 1
ATOM 760 C CA . LYS A 1 98 ? 1.870 -25.051 1.431 1.00 67.69 98 LYS A CA 1
ATOM 761 C C . LYS A 1 98 ? 0.499 -2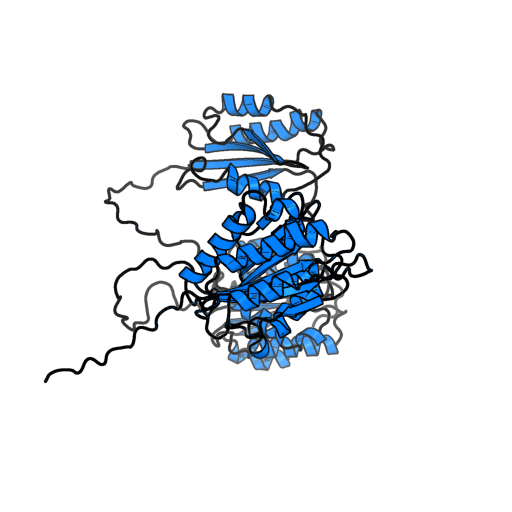4.421 1.163 1.00 67.69 98 LYS A C 1
ATOM 763 O O . LYS A 1 98 ? -0.413 -25.124 0.738 1.00 67.69 98 LYS A O 1
ATOM 768 N N . ALA A 1 99 ? 0.408 -23.109 1.357 1.00 75.31 99 ALA A N 1
ATOM 769 C CA . ALA A 1 99 ? -0.713 -22.243 1.009 1.00 75.31 99 ALA A CA 1
ATOM 770 C C . ALA A 1 99 ? -0.244 -21.191 -0.006 1.00 75.31 99 ALA A C 1
ATOM 772 O O . ALA A 1 99 ? 0.190 -20.098 0.361 1.00 75.31 99 ALA A O 1
ATOM 773 N N . ASP A 1 100 ? -0.306 -21.548 -1.286 1.00 82.50 100 ASP A N 1
ATOM 774 C CA . ASP A 1 100 ? 0.036 -20.687 -2.414 1.00 82.50 100 ASP A CA 1
ATOM 775 C C . ASP A 1 100 ? -1.153 -19.785 -2.767 1.00 82.50 100 ASP A C 1
ATOM 777 O O . ASP A 1 100 ? -1.974 -20.071 -3.647 1.00 82.50 100 ASP A O 1
ATOM 781 N N . LEU A 1 101 ? -1.281 -18.708 -1.993 1.00 84.38 101 LEU A N 1
ATOM 782 C CA . LEU A 1 101 ? -2.314 -17.702 -2.204 1.00 84.38 101 LEU A CA 1
ATOM 783 C C . LEU A 1 101 ? -2.075 -16.939 -3.515 1.00 84.38 101 LEU A C 1
ATOM 785 O O . LEU A 1 101 ? -3.039 -16.618 -4.208 1.00 84.38 101 LEU A O 1
ATOM 789 N N . THR A 1 102 ? -0.815 -16.708 -3.897 1.00 85.06 102 THR A N 1
ATOM 790 C CA . THR A 1 102 ? -0.452 -16.056 -5.163 1.00 85.06 102 THR A CA 1
ATOM 791 C C . THR A 1 102 ? -1.055 -16.793 -6.358 1.00 85.06 102 THR A C 1
ATOM 793 O O . THR A 1 102 ? -1.756 -16.176 -7.160 1.00 85.06 102 THR A O 1
ATOM 796 N N . ALA A 1 103 ? -0.883 -18.116 -6.443 1.00 87.50 103 ALA A N 1
ATOM 797 C CA . ALA A 1 103 ? -1.466 -18.920 -7.518 1.00 87.50 103 ALA A CA 1
ATOM 798 C C . ALA A 1 103 ? -3.004 -18.846 -7.542 1.00 87.50 103 ALA A C 1
ATOM 800 O O . ALA A 1 103 ? -3.619 -18.823 -8.611 1.00 87.50 103 ALA A O 1
ATOM 801 N N . ALA A 1 104 ? -3.644 -18.781 -6.371 1.00 91.25 104 ALA A N 1
ATOM 802 C CA . ALA A 1 104 ? -5.098 -18.657 -6.266 1.00 91.25 104 ALA A CA 1
ATOM 803 C C . ALA A 1 104 ? -5.606 -17.313 -6.789 1.00 91.25 104 ALA A C 1
ATOM 805 O O . ALA A 1 104 ? -6.596 -17.275 -7.520 1.00 91.25 104 ALA A O 1
ATOM 806 N N . LEU A 1 105 ? -4.913 -16.227 -6.451 1.00 92.31 105 LEU A N 1
ATOM 807 C CA . LEU A 1 105 ? -5.247 -14.880 -6.904 1.00 92.31 105 LEU A CA 1
ATOM 808 C C . LEU A 1 105 ? -4.958 -14.691 -8.400 1.00 92.31 105 LEU A C 1
ATOM 810 O O . LEU A 1 105 ? -5.759 -14.075 -9.102 1.00 92.31 105 LEU A O 1
ATOM 814 N N . GLN A 1 106 ? -3.884 -15.293 -8.919 1.00 90.38 106 GLN A N 1
ATOM 815 C CA . GLN A 1 106 ? -3.596 -15.326 -10.357 1.00 90.38 106 GLN A CA 1
ATOM 816 C C . GLN A 1 106 ? -4.678 -16.075 -11.133 1.00 90.38 106 GLN A C 1
ATOM 818 O O . GLN A 1 106 ? -5.183 -15.560 -12.133 1.00 90.38 106 GLN A O 1
ATOM 823 N N . LEU A 1 107 ? -5.077 -17.264 -10.667 1.00 92.56 107 LEU A N 1
ATOM 824 C CA . LEU A 1 107 ? -6.163 -18.038 -11.271 1.00 92.56 107 LEU A CA 1
ATOM 825 C C . LEU A 1 107 ? -7.485 -17.262 -11.221 1.00 92.56 107 LEU A C 1
ATOM 827 O O . LEU A 1 107 ? -8.199 -17.198 -12.223 1.00 92.56 107 LEU A O 1
ATOM 831 N N . LEU A 1 108 ? -7.786 -16.626 -10.086 1.00 96.56 108 LEU A N 1
ATOM 832 C CA . LEU A 1 108 ? -8.941 -15.747 -9.938 1.00 96.56 108 LEU A CA 1
ATOM 833 C C . LEU A 1 108 ? -8.929 -14.635 -10.996 1.00 96.56 108 LEU A C 1
ATOM 835 O O . LEU A 1 108 ? -9.895 -14.505 -11.743 1.00 96.56 108 LEU A O 1
ATOM 839 N N . ARG A 1 109 ? -7.841 -13.861 -11.091 1.00 94.56 109 ARG A N 1
ATOM 840 C CA . ARG A 1 109 ? -7.739 -12.702 -11.989 1.00 94.56 109 ARG A CA 1
ATOM 841 C C . ARG A 1 109 ? -7.782 -13.093 -13.465 1.00 94.56 109 ARG A C 1
ATOM 843 O O . ARG A 1 109 ? -8.482 -12.459 -14.247 1.00 94.56 109 ARG A O 1
ATOM 850 N N . THR A 1 110 ? -7.016 -14.110 -13.852 1.00 88.94 110 THR A N 1
ATOM 851 C CA . THR A 1 110 ? -6.795 -14.457 -15.266 1.00 88.94 110 THR A CA 1
ATOM 852 C C . THR A 1 110 ? -7.872 -15.369 -15.843 1.00 88.94 110 THR A C 1
ATOM 854 O O . THR A 1 110 ? -8.136 -15.305 -17.041 1.00 88.94 110 THR A O 1
ATOM 857 N N . LYS A 1 111 ? -8.524 -16.191 -15.009 1.00 92.50 111 LYS A N 1
ATOM 858 C CA . LYS A 1 111 ? -9.537 -17.152 -15.452 1.00 92.50 111 LYS A CA 1
ATOM 859 C C . LYS A 1 111 ? -10.924 -16.802 -14.931 1.00 92.50 111 LYS A C 1
ATOM 861 O O . LYS A 1 111 ? -11.803 -16.495 -15.733 1.00 92.50 111 LYS A O 1
ATOM 866 N N . THR A 1 112 ? -11.137 -16.834 -13.618 1.00 95.44 112 THR A N 1
ATOM 867 C CA . THR A 1 112 ? -12.487 -16.730 -13.033 1.00 95.44 112 THR A CA 1
ATOM 868 C C . THR A 1 112 ? -13.115 -15.351 -13.251 1.00 95.44 112 THR A C 1
ATOM 870 O O . THR A 1 112 ? -14.302 -15.268 -13.554 1.00 95.44 112 THR A O 1
ATOM 873 N N . LEU A 1 113 ? -12.320 -14.278 -13.168 1.00 93.31 113 LEU A N 1
ATOM 874 C CA . LEU A 1 113 ? -12.760 -12.899 -13.416 1.00 93.31 113 LEU A CA 1
ATOM 875 C C . LEU A 1 113 ? -12.679 -12.473 -14.889 1.00 93.31 113 LEU A C 1
ATOM 877 O O . LEU A 1 113 ? -12.978 -11.324 -15.215 1.00 93.31 113 LEU A O 1
ATOM 881 N N . SER A 1 114 ? -12.322 -13.387 -15.792 1.00 90.06 114 SER A N 1
ATOM 882 C CA . SER A 1 114 ? -12.379 -13.133 -17.232 1.00 90.06 114 SER A CA 1
ATOM 883 C C . SER A 1 114 ? -13.815 -13.222 -17.762 1.00 90.06 114 SER A C 1
ATOM 885 O O . SER A 1 114 ? -14.685 -13.860 -17.159 1.00 90.06 114 SER A O 1
ATOM 887 N N . LYS A 1 115 ? -14.052 -12.660 -18.954 1.00 85.62 115 LYS A N 1
ATOM 888 C CA . LYS A 1 115 ? -15.325 -12.819 -19.678 1.00 85.62 115 LYS A CA 1
ATOM 889 C C . LYS A 1 115 ? -15.675 -14.302 -19.889 1.00 85.62 115 LYS A C 1
ATOM 891 O O . LYS A 1 115 ? -16.818 -14.699 -19.684 1.00 85.62 115 LYS A O 1
ATOM 896 N N . GLY A 1 116 ? -14.683 -15.139 -20.213 1.00 87.44 116 GLY A N 1
ATOM 897 C CA . GLY A 1 116 ? -14.855 -16.593 -20.359 1.00 87.44 116 GLY A CA 1
ATOM 898 C C . GLY A 1 116 ? -15.161 -17.322 -19.042 1.00 87.44 116 GLY A C 1
ATOM 899 O O . GLY A 1 116 ? -15.848 -18.343 -19.047 1.00 87.44 116 GLY A O 1
ATOM 900 N N . GLY A 1 117 ? -14.719 -16.772 -17.907 1.00 88.56 117 GLY A N 1
ATOM 901 C CA . GLY A 1 117 ? -15.050 -17.250 -16.559 1.00 88.56 117 GLY A CA 1
ATOM 902 C C . GLY A 1 117 ? -16.459 -16.875 -16.085 1.00 88.56 117 GLY A C 1
ATOM 903 O O . GLY A 1 117 ? -16.909 -17.364 -15.047 1.00 88.56 117 GLY A O 1
ATOM 904 N N . GLY A 1 118 ? -17.176 -16.044 -16.850 1.00 88.44 118 GLY A N 1
ATOM 905 C CA . GLY A 1 118 ? -18.526 -15.587 -16.523 1.00 88.44 118 GLY A CA 1
ATOM 906 C C . GLY A 1 118 ? -18.589 -14.298 -15.709 1.00 88.44 118 GLY A C 1
ATOM 907 O O . GLY A 1 118 ? -19.661 -13.988 -15.185 1.00 88.44 118 GLY A O 1
ATOM 908 N N . SER A 1 119 ? -17.474 -13.578 -15.591 1.00 92.12 119 SER A N 1
ATOM 909 C CA . SER A 1 119 ? -17.400 -12.278 -14.922 1.00 92.12 119 SER A CA 1
ATOM 910 C C . SER A 1 119 ? -18.207 -11.216 -15.650 1.00 92.12 119 SER A C 1
ATOM 912 O O . SER A 1 119 ? -18.119 -11.099 -16.873 1.00 92.12 119 SER A O 1
ATOM 914 N N . ARG A 1 120 ? -18.949 -10.413 -14.885 1.00 92.19 120 ARG A N 1
ATOM 915 C CA . ARG A 1 120 ? -19.699 -9.253 -15.387 1.00 92.19 120 ARG A CA 1
ATOM 916 C C . ARG A 1 120 ? -19.045 -7.921 -15.034 1.00 92.19 120 ARG A C 1
ATOM 918 O O . ARG A 1 120 ? -19.679 -6.873 -15.114 1.00 92.19 120 ARG A O 1
ATOM 925 N N . MET A 1 121 ? -17.762 -7.932 -14.678 1.00 84.62 121 MET A N 1
ATOM 926 C CA . MET A 1 121 ? -17.032 -6.707 -14.339 1.00 84.62 121 MET A CA 1
ATOM 927 C C . MET A 1 121 ? -17.014 -5.689 -15.490 1.00 84.62 121 MET A C 1
ATOM 929 O O . MET A 1 121 ? -17.150 -4.495 -15.247 1.00 84.62 121 MET A O 1
ATOM 933 N N . SER A 1 122 ? -16.918 -6.140 -16.748 1.00 78.44 122 SER A N 1
ATOM 934 C CA . SER A 1 122 ? -17.008 -5.258 -17.927 1.00 78.44 122 SER A CA 1
ATOM 935 C C . SER A 1 122 ? -18.407 -4.678 -18.153 1.00 78.44 122 SER A C 1
ATOM 937 O O . SER A 1 122 ? -18.550 -3.687 -18.857 1.00 78.44 122 SER A O 1
ATOM 939 N N . GLU A 1 123 ? -19.433 -5.294 -17.566 1.00 81.12 123 GLU A N 1
ATOM 940 C CA . GLU A 1 123 ? -20.820 -4.806 -17.544 1.00 81.12 123 GLU A CA 1
ATOM 941 C C . GLU A 1 123 ? -21.061 -3.892 -16.324 1.00 81.12 123 GLU A C 1
ATOM 943 O O . GLU A 1 123 ? -22.193 -3.522 -16.023 1.00 81.12 123 GLU A O 1
ATOM 948 N N . GLY A 1 124 ? -19.994 -3.560 -15.586 1.00 75.69 124 GLY A N 1
ATOM 949 C CA . GLY A 1 124 ? -20.031 -2.737 -14.386 1.00 75.69 124 GLY A CA 1
ATOM 950 C C . GLY A 1 124 ? -20.565 -3.452 -13.145 1.00 75.69 124 GLY A C 1
ATOM 951 O O . GLY A 1 124 ? -20.717 -2.818 -12.109 1.00 75.69 124 GLY A O 1
ATOM 952 N N . VAL A 1 125 ? -20.836 -4.760 -13.192 1.00 84.94 125 VAL A N 1
ATOM 953 C CA . VAL A 1 125 ? -21.342 -5.490 -12.021 1.00 84.94 125 VAL A CA 1
ATOM 954 C C . VAL A 1 125 ? -20.246 -5.584 -10.946 1.00 84.94 125 VAL A C 1
ATOM 956 O O . VAL A 1 125 ? -19.165 -6.119 -11.221 1.00 84.94 125 VAL A O 1
ATOM 959 N N . PRO A 1 126 ? -20.502 -5.115 -9.708 1.00 88.56 126 PRO A N 1
ATOM 960 C CA . PRO A 1 126 ? -19.524 -5.172 -8.631 1.00 88.56 126 PRO A CA 1
ATOM 961 C C . PRO A 1 126 ? -19.164 -6.619 -8.292 1.00 88.56 126 PRO A C 1
ATOM 963 O O . PRO A 1 126 ? -20.014 -7.511 -8.264 1.00 88.56 126 PRO A O 1
ATOM 966 N N . THR A 1 127 ? -17.883 -6.850 -8.013 1.00 91.88 127 THR A N 1
ATOM 967 C CA . THR A 1 127 ? -17.360 -8.177 -7.674 1.00 91.88 127 THR A CA 1
ATOM 968 C C . THR A 1 127 ? -16.801 -8.188 -6.257 1.00 91.88 127 THR A C 1
ATOM 970 O O . THR A 1 127 ? -15.938 -7.380 -5.910 1.00 91.88 127 THR A O 1
ATOM 973 N N . ALA A 1 128 ? -17.277 -9.130 -5.446 1.00 94.62 128 ALA A N 1
ATOM 974 C CA . ALA A 1 128 ? -16.811 -9.389 -4.093 1.00 94.62 128 ALA A CA 1
ATOM 975 C C . ALA A 1 128 ? -15.998 -10.688 -4.047 1.00 94.62 128 ALA A C 1
ATOM 977 O O . ALA A 1 128 ? -16.461 -11.740 -4.486 1.00 94.62 128 ALA A O 1
ATOM 978 N N . VAL A 1 129 ? -14.805 -10.631 -3.463 1.00 97.19 129 VAL A N 1
ATOM 979 C CA . VAL A 1 129 ? -13.953 -11.800 -3.220 1.00 97.19 129 VAL A CA 1
ATOM 980 C C . VAL A 1 129 ? -13.831 -12.008 -1.720 1.00 97.19 129 VAL A C 1
ATOM 982 O O . VAL A 1 129 ? -13.384 -11.112 -1.015 1.00 97.19 129 VAL A O 1
ATOM 985 N N . VAL A 1 130 ? -14.204 -13.187 -1.225 1.00 96.50 130 VAL A N 1
ATOM 986 C CA . VAL A 1 130 ? -14.079 -13.562 0.190 1.00 96.50 130 VAL A CA 1
ATOM 987 C C . VAL A 1 130 ? -12.975 -14.602 0.332 1.00 96.50 130 VAL A C 1
ATOM 989 O O . VAL A 1 130 ? -13.125 -15.734 -0.126 1.00 96.50 130 VAL A O 1
ATOM 992 N N . ILE A 1 131 ? -11.873 -14.220 0.973 1.00 94.25 131 ILE A N 1
ATOM 993 C CA . ILE A 1 131 ? -10.730 -15.093 1.256 1.00 94.25 131 ILE A CA 1
ATOM 994 C C . ILE A 1 131 ? -10.904 -15.694 2.651 1.00 94.25 131 ILE A C 1
ATOM 996 O O . ILE A 1 131 ? -10.988 -14.957 3.629 1.00 94.25 131 ILE A O 1
ATOM 1000 N N . VAL A 1 132 ? -10.935 -17.021 2.758 1.00 92.81 132 VAL A N 1
ATOM 1001 C CA . VAL A 1 132 ? -11.028 -17.758 4.028 1.00 92.81 132 VAL A CA 1
ATOM 1002 C C . VAL A 1 132 ? -9.766 -18.597 4.220 1.00 92.81 132 VAL A C 1
ATOM 1004 O O . VAL A 1 132 ? -9.520 -19.529 3.453 1.00 92.81 132 VAL A O 1
ATOM 1007 N N . THR A 1 133 ? -8.964 -18.289 5.239 1.00 87.56 133 THR A N 1
ATOM 1008 C CA . THR A 1 133 ? -7.688 -18.985 5.477 1.00 87.56 133 THR A CA 1
ATOM 1009 C C . THR A 1 133 ? -7.404 -19.193 6.958 1.00 87.56 133 THR A C 1
ATOM 1011 O O . THR A 1 133 ? -7.751 -18.361 7.791 1.00 87.56 133 THR A O 1
ATOM 1014 N N . ASP A 1 134 ? -6.748 -20.304 7.280 1.00 79.62 134 ASP A N 1
ATOM 1015 C CA . ASP A 1 134 ? -6.298 -20.681 8.622 1.00 79.62 134 ASP A CA 1
ATOM 1016 C C . ASP A 1 134 ? -4.779 -20.564 8.828 1.00 79.62 134 ASP A C 1
ATOM 1018 O O . ASP A 1 134 ? -4.259 -20.912 9.892 1.00 79.62 134 ASP A O 1
ATOM 1022 N N . MET A 1 135 ? -4.056 -20.067 7.824 1.00 69.81 135 MET A N 1
ATOM 1023 C CA . MET A 1 135 ? -2.614 -19.858 7.889 1.00 69.81 135 MET A CA 1
ATOM 1024 C C . MET A 1 135 ? -2.176 -18.603 7.139 1.00 69.81 135 MET A C 1
ATOM 1026 O O . MET A 1 135 ? -2.891 -18.122 6.255 1.00 69.81 135 MET A O 1
ATOM 1030 N N . ALA A 1 136 ? -0.996 -18.103 7.514 1.00 61.09 136 ALA A N 1
ATOM 1031 C CA . ALA A 1 136 ? -0.252 -17.123 6.730 1.00 61.09 136 ALA A CA 1
ATOM 1032 C C . ALA A 1 136 ? 0.031 -17.678 5.327 1.00 61.09 136 ALA A C 1
ATOM 1034 O O . ALA A 1 136 ? 0.178 -18.900 5.166 1.00 61.09 136 ALA A O 1
ATOM 1035 N N . SER A 1 137 ? 0.117 -16.815 4.317 1.00 56.91 137 SER A N 1
ATOM 1036 C CA . SER A 1 137 ? 0.553 -17.262 2.999 1.00 56.91 137 SER A CA 1
ATOM 1037 C C . SER A 1 137 ? 1.982 -17.808 3.104 1.00 56.91 137 SER A C 1
ATOM 1039 O O . SER A 1 137 ? 2.853 -17.231 3.750 1.00 56.91 137 SER A O 1
ATOM 1041 N N . SER A 1 138 ? 2.223 -18.991 2.533 1.00 46.81 138 SER A N 1
ATOM 1042 C CA . SER A 1 138 ? 3.564 -19.600 2.516 1.00 46.81 138 SER A CA 1
ATOM 1043 C C . SER A 1 138 ? 4.345 -19.244 1.245 1.00 46.81 138 SER A C 1
ATOM 1045 O O . SER A 1 138 ? 5.398 -19.824 0.987 1.00 46.81 138 SER A O 1
ATOM 1047 N N . SER A 1 139 ? 3.761 -18.399 0.394 1.00 48.12 139 SER A N 1
ATOM 1048 C CA . SER A 1 139 ? 4.320 -17.880 -0.856 1.00 48.12 139 SER A CA 1
ATOM 1049 C C . SER A 1 139 ? 4.999 -16.529 -0.616 1.00 48.12 139 SER A C 1
ATOM 1051 O O . SER A 1 139 ? 4.808 -15.928 0.436 1.00 48.12 139 SER A O 1
ATOM 1053 N N . ASP A 1 140 ? 5.772 -16.036 -1.588 1.00 52.94 140 ASP A N 1
ATOM 1054 C CA . ASP A 1 140 ? 6.319 -14.673 -1.559 1.00 52.94 140 ASP A CA 1
ATOM 1055 C C . ASP A 1 140 ? 5.190 -13.662 -1.278 1.00 52.94 140 ASP A C 1
ATOM 1057 O O . ASP A 1 140 ? 4.327 -13.419 -2.130 1.00 52.94 140 ASP A O 1
ATOM 1061 N N . SER A 1 141 ? 5.167 -13.113 -0.059 1.00 56.75 141 SER A N 1
ATOM 1062 C CA . SER A 1 141 ? 4.119 -12.203 0.418 1.00 56.75 141 SER A CA 1
ATOM 1063 C C . SER A 1 141 ? 3.994 -10.966 -0.485 1.00 56.75 141 SER A C 1
ATOM 1065 O O . SER A 1 141 ? 2.904 -10.401 -0.632 1.00 56.75 141 SER A O 1
ATOM 1067 N N . ASN A 1 142 ? 5.071 -10.599 -1.194 1.00 55.78 142 ASN A N 1
ATOM 1068 C CA . ASN A 1 142 ? 5.063 -9.511 -2.170 1.00 55.78 142 ASN A CA 1
ATOM 1069 C C . ASN A 1 142 ? 4.223 -9.846 -3.408 1.00 55.78 142 ASN A C 1
ATOM 1071 O O . ASN A 1 142 ? 3.453 -9.002 -3.870 1.00 55.78 142 ASN A O 1
ATOM 1075 N N . ALA A 1 143 ? 4.319 -11.076 -3.919 1.00 63.44 143 ALA A N 1
ATOM 1076 C CA . ALA A 1 143 ? 3.580 -11.514 -5.101 1.00 63.44 143 ALA A CA 1
ATOM 1077 C C . ALA A 1 143 ? 2.072 -11.641 -4.817 1.00 63.44 143 ALA A C 1
ATOM 1079 O O . ALA A 1 143 ? 1.248 -11.189 -5.615 1.00 63.44 143 ALA A O 1
ATOM 1080 N N . ALA A 1 144 ? 1.697 -12.171 -3.646 1.00 68.06 144 ALA A N 1
ATOM 1081 C CA . ALA A 1 144 ? 0.297 -12.218 -3.216 1.00 68.06 144 ALA A CA 1
ATOM 1082 C C . ALA A 1 144 ? -0.280 -10.801 -3.042 1.00 68.06 144 ALA A C 1
ATOM 1084 O O . ALA A 1 144 ? -1.376 -10.507 -3.522 1.00 68.06 144 ALA A O 1
ATOM 1085 N N . SER A 1 145 ? 0.484 -9.895 -2.423 1.00 67.62 145 SER A N 1
ATOM 1086 C CA . SER A 1 145 ? 0.095 -8.489 -2.254 1.00 67.62 145 SER A CA 1
ATOM 1087 C C . SER A 1 145 ? -0.072 -7.760 -3.592 1.00 67.62 145 SER A C 1
ATOM 1089 O O . SER A 1 145 ? -1.006 -6.973 -3.757 1.00 67.62 145 SER A O 1
ATOM 1091 N N . GLN A 1 146 ? 0.792 -8.037 -4.573 1.00 68.69 146 GLN A N 1
ATOM 1092 C CA . GLN A 1 146 ? 0.676 -7.479 -5.919 1.00 68.69 146 GLN A CA 1
ATOM 1093 C C . GLN A 1 146 ? -0.617 -7.929 -6.608 1.00 68.69 146 GLN A C 1
ATOM 1095 O O . GLN A 1 146 ? -1.335 -7.095 -7.158 1.00 68.69 146 GLN A O 1
ATOM 1100 N N . GLU A 1 147 ? -0.960 -9.216 -6.537 1.00 74.81 147 GLU A N 1
ATOM 1101 C CA . GLU A 1 147 ? -2.199 -9.722 -7.136 1.00 74.81 147 GLU A CA 1
ATOM 1102 C C . GLU A 1 147 ? -3.454 -9.181 -6.435 1.00 74.81 147 GLU A C 1
ATOM 1104 O O . GLU A 1 147 ? -4.420 -8.818 -7.105 1.00 74.81 147 GLU A O 1
ATOM 1109 N N . ILE A 1 148 ? -3.431 -9.014 -5.109 1.00 81.19 148 ILE A N 1
ATOM 1110 C CA . ILE A 1 148 ? -4.505 -8.316 -4.385 1.00 81.19 148 ILE A CA 1
ATOM 1111 C C . ILE A 1 148 ? -4.668 -6.872 -4.873 1.00 81.19 148 ILE A C 1
ATOM 1113 O O . ILE A 1 148 ? -5.794 -6.421 -5.086 1.00 81.19 148 ILE A O 1
ATOM 1117 N N . ASN A 1 149 ? -3.569 -6.140 -5.066 1.00 69.00 149 ASN A N 1
ATOM 1118 C CA . ASN A 1 149 ? -3.628 -4.768 -5.569 1.00 69.00 149 ASN A CA 1
ATOM 1119 C C . ASN A 1 149 ? -4.164 -4.714 -7.002 1.00 69.00 149 ASN A C 1
ATOM 1121 O O . ASN A 1 149 ? -4.992 -3.857 -7.303 1.00 69.00 149 ASN A O 1
ATOM 1125 N N . ASN A 1 150 ? -3.776 -5.661 -7.860 1.00 73.12 150 ASN A N 1
ATOM 1126 C CA . ASN A 1 150 ? -4.340 -5.789 -9.203 1.00 73.12 150 ASN A CA 1
ATOM 1127 C C . ASN A 1 150 ? -5.863 -5.980 -9.147 1.00 73.12 150 ASN A C 1
ATOM 1129 O O . ASN A 1 150 ? -6.592 -5.282 -9.847 1.00 73.12 150 ASN A O 1
ATOM 1133 N N . LEU A 1 151 ? -6.355 -6.866 -8.275 1.00 78.44 151 LEU A N 1
ATOM 1134 C CA . LEU A 1 151 ? -7.792 -7.087 -8.085 1.00 78.44 151 LEU A CA 1
ATOM 1135 C C . LEU A 1 151 ? -8.503 -5.817 -7.593 1.00 78.44 151 LEU A C 1
ATOM 1137 O O . LEU A 1 151 ? -9.518 -5.421 -8.165 1.00 78.44 151 LEU A O 1
ATOM 1141 N N . LYS A 1 152 ? -7.957 -5.136 -6.579 1.00 78.75 152 LYS A N 1
ATOM 1142 C CA . LYS A 1 152 ? -8.516 -3.875 -6.059 1.00 78.75 152 LYS A CA 1
ATOM 1143 C C . LYS A 1 152 ? -8.578 -2.791 -7.141 1.00 78.75 152 LYS A C 1
ATOM 1145 O O . LYS A 1 152 ? -9.599 -2.120 -7.265 1.00 78.75 152 LYS A O 1
ATOM 1150 N N . ASN A 1 153 ? -7.537 -2.669 -7.966 1.00 72.44 153 ASN A N 1
ATOM 1151 C CA . ASN A 1 153 ? -7.488 -1.724 -9.087 1.00 72.44 153 ASN A CA 1
ATOM 1152 C C . ASN A 1 153 ? -8.510 -2.056 -10.185 1.00 72.44 153 ASN A C 1
ATOM 1154 O O . ASN A 1 153 ? -9.022 -1.152 -10.840 1.00 72.44 153 ASN A O 1
ATOM 1158 N N . MET A 1 154 ? -8.866 -3.333 -10.350 1.00 74.12 154 MET A N 1
ATOM 1159 C CA . MET A 1 154 ? -9.963 -3.763 -11.225 1.00 74.12 154 MET A CA 1
ATOM 1160 C C . MET A 1 154 ? -11.357 -3.483 -10.628 1.00 74.12 154 MET A C 1
ATOM 1162 O O . MET A 1 154 ? -12.360 -3.824 -11.247 1.00 74.12 154 MET A O 1
ATOM 1166 N N . GLY A 1 155 ? -11.448 -2.880 -9.437 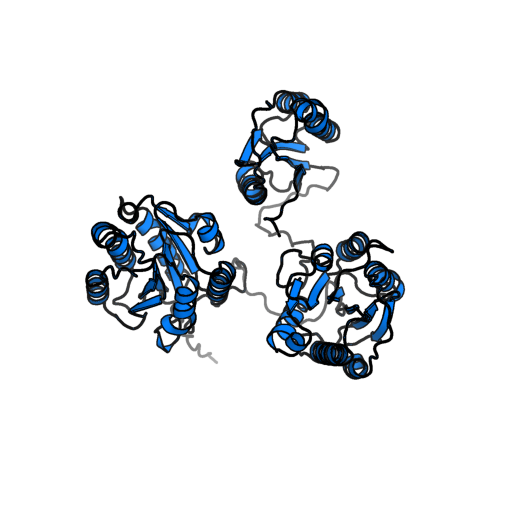1.00 74.62 155 GLY A N 1
ATOM 1167 C CA . GLY A 1 155 ? -12.715 -2.603 -8.753 1.00 74.62 155 GLY A CA 1
ATOM 1168 C C . GLY A 1 155 ? -13.252 -3.777 -7.929 1.00 74.62 155 GLY A C 1
ATOM 1169 O O . GLY A 1 155 ? -14.413 -3.759 -7.521 1.00 74.62 155 GLY A O 1
ATOM 1170 N N . VAL A 1 156 ? -12.435 -4.802 -7.666 1.00 86.44 156 VAL A N 1
ATOM 1171 C CA . VAL A 1 156 ? -12.825 -5.933 -6.813 1.00 86.44 156 VAL A CA 1
ATOM 1172 C C . VAL A 1 156 ? -12.793 -5.518 -5.344 1.00 86.44 156 VAL A C 1
ATOM 1174 O O . VAL A 1 156 ? -11.800 -4.982 -4.849 1.00 86.44 156 VAL A O 1
ATOM 1177 N N . THR A 1 157 ? -13.860 -5.830 -4.609 1.00 91.00 157 THR A N 1
ATOM 1178 C CA . THR A 1 157 ? -13.891 -5.668 -3.150 1.00 91.00 157 THR A CA 1
ATOM 1179 C C . THR A 1 157 ? -13.419 -6.953 -2.477 1.00 91.00 157 THR A C 1
ATOM 1181 O O . THR A 1 157 ? -14.045 -8.002 -2.629 1.00 91.00 157 THR A O 1
ATOM 1184 N N . VAL A 1 158 ? -12.316 -6.879 -1.728 1.00 90.44 158 VAL A N 1
ATOM 1185 C CA . VAL A 1 158 ? -11.704 -8.028 -1.050 1.00 90.44 158 VAL A CA 1
ATOM 1186 C C . VAL A 1 158 ? -12.111 -8.054 0.421 1.00 90.44 158 VAL A C 1
ATOM 1188 O O . VAL A 1 158 ? -11.834 -7.115 1.166 1.00 90.44 158 VAL A O 1
ATOM 1191 N N . PHE A 1 159 ? -12.713 -9.162 0.837 1.00 93.75 159 PHE A N 1
ATOM 1192 C CA . PHE A 1 159 ? -13.044 -9.520 2.213 1.00 93.75 159 PHE A CA 1
ATOM 1193 C C . PHE A 1 159 ? -12.100 -10.620 2.691 1.00 93.75 159 PHE A C 1
ATOM 1195 O O . PHE A 1 159 ? -11.770 -11.532 1.928 1.00 93.75 159 PHE A O 1
ATOM 1202 N N . THR A 1 160 ? -11.708 -10.584 3.962 1.00 92.31 160 THR A N 1
ATOM 1203 C CA . THR A 1 160 ? -10.847 -11.618 4.549 1.00 92.31 160 THR A CA 1
ATOM 1204 C C . THR A 1 160 ? -11.466 -12.202 5.812 1.00 92.31 160 THR A C 1
ATOM 1206 O O . THR A 1 160 ? -12.017 -11.491 6.650 1.00 92.31 160 THR A O 1
ATOM 1209 N N . VAL A 1 161 ? -11.377 -13.522 5.950 1.00 92.38 161 VAL A N 1
ATOM 1210 C CA . VAL A 1 161 ? -11.817 -14.273 7.123 1.00 92.38 161 VAL A CA 1
ATOM 1211 C C . VAL A 1 161 ? -10.666 -15.150 7.595 1.00 92.38 161 VAL A C 1
ATOM 1213 O O . VAL A 1 161 ? -10.379 -16.197 7.012 1.00 92.38 161 VAL A O 1
ATOM 1216 N N . GLY A 1 162 ? -9.998 -14.700 8.652 1.00 90.19 162 GLY A N 1
ATOM 1217 C CA . GLY A 1 162 ? -8.944 -15.451 9.318 1.00 90.19 162 GLY A CA 1
ATOM 1218 C C . GLY A 1 162 ? -9.526 -16.490 10.271 1.00 90.19 162 GLY A C 1
ATOM 1219 O O . GLY A 1 162 ? -10.372 -16.161 11.103 1.00 90.19 162 GLY A O 1
ATOM 1220 N N . VAL A 1 163 ? -9.098 -17.744 10.162 1.00 87.69 163 VAL A N 1
ATOM 1221 C CA . VAL A 1 163 ? -9.546 -18.848 11.018 1.00 87.69 163 VAL A CA 1
ATOM 1222 C C . VAL A 1 163 ? -8.405 -19.315 11.929 1.00 87.69 163 VAL A C 1
ATOM 1224 O O . VAL A 1 163 ? -7.261 -19.470 11.512 1.00 87.69 163 VAL A O 1
ATOM 1227 N N . SER A 1 164 ? -8.707 -19.581 13.198 1.00 81.50 164 SER A N 1
ATOM 1228 C CA . SER A 1 164 ? -7.752 -20.080 14.195 1.00 81.50 164 SER A CA 1
ATOM 1229 C C . SER A 1 164 ? -6.552 -19.152 14.428 1.00 81.50 164 SER A C 1
ATOM 1231 O O . SER A 1 164 ? -6.731 -18.086 15.011 1.00 81.50 164 SER A O 1
ATOM 1233 N N . LYS A 1 165 ? -5.327 -19.563 14.067 1.00 69.19 165 LYS A N 1
ATOM 1234 C CA . LYS A 1 165 ? -4.087 -18.786 14.273 1.00 69.19 165 LYS A CA 1
ATOM 1235 C C . LYS A 1 165 ? -3.593 -18.152 12.964 1.00 69.19 165 LYS A C 1
ATOM 1237 O O . LYS A 1 165 ? -2.387 -18.033 12.767 1.00 69.19 165 LYS A O 1
ATOM 1242 N N . SER A 1 166 ? -4.512 -17.807 12.063 1.00 70.81 166 SER A N 1
ATOM 1243 C CA . SER A 1 166 ? -4.198 -17.063 10.842 1.00 70.81 166 SER A CA 1
ATOM 1244 C C . SER A 1 166 ? -3.455 -15.765 11.161 1.00 70.81 166 SER A C 1
ATOM 1246 O O . SER A 1 166 ? -3.730 -15.123 12.180 1.00 70.81 166 SER A O 1
ATOM 1248 N N . ASP A 1 167 ? -2.552 -15.352 10.273 1.00 70.94 167 ASP A N 1
ATOM 1249 C CA . ASP A 1 167 ? -1.878 -14.063 10.394 1.00 70.94 167 ASP A CA 1
ATOM 1250 C C . ASP A 1 167 ? -2.847 -12.933 10.026 1.00 70.94 167 ASP A C 1
ATOM 1252 O O . ASP A 1 167 ? -3.075 -12.606 8.861 1.00 70.94 167 ASP A O 1
ATOM 1256 N N . ASN A 1 168 ? -3.471 -12.349 11.047 1.00 68.88 168 ASN A N 1
ATOM 1257 C CA . ASN A 1 168 ? -4.408 -11.253 10.843 1.00 68.88 168 ASN A CA 1
ATOM 1258 C C . ASN A 1 168 ? -3.717 -9.983 10.322 1.00 68.88 168 ASN A C 1
ATOM 1260 O O . ASN A 1 168 ? -4.394 -9.175 9.696 1.00 68.88 168 ASN A O 1
ATOM 1264 N N . ASN A 1 169 ? -2.407 -9.794 10.529 1.00 66.19 169 ASN A N 1
ATOM 1265 C CA . ASN A 1 169 ? -1.705 -8.622 9.998 1.00 66.19 169 ASN A CA 1
ATOM 1266 C C . ASN A 1 169 ? -1.586 -8.719 8.474 1.00 66.19 169 ASN A C 1
ATOM 1268 O O . ASN A 1 169 ? -1.882 -7.754 7.770 1.00 66.19 169 ASN A O 1
ATOM 1272 N N . GLU A 1 170 ? -1.243 -9.904 7.967 1.00 69.38 170 GLU A N 1
ATOM 1273 C CA . GLU A 1 170 ? -1.244 -10.188 6.532 1.00 69.38 170 GLU A CA 1
ATOM 1274 C C . GLU A 1 170 ? -2.655 -10.044 5.931 1.00 69.38 170 GLU A C 1
ATOM 1276 O O . GLU A 1 170 ? -2.853 -9.385 4.913 1.00 69.38 170 GLU A O 1
ATOM 1281 N N . LEU A 1 171 ? -3.684 -10.579 6.590 1.00 75.38 171 LEU A N 1
ATOM 1282 C CA . LEU A 1 171 ? -5.059 -10.461 6.089 1.00 75.38 171 LEU A CA 1
ATOM 1283 C C . LEU A 1 171 ? -5.596 -9.026 6.103 1.00 75.38 171 LEU A C 1
ATOM 1285 O O . LEU A 1 171 ? -6.417 -8.674 5.250 1.00 75.38 171 LEU A O 1
ATOM 1289 N N . LEU A 1 172 ? -5.142 -8.196 7.043 1.00 71.56 172 LEU A N 1
ATOM 1290 C CA . LEU A 1 172 ? -5.477 -6.775 7.098 1.00 71.56 172 LEU A CA 1
ATOM 1291 C C . LEU A 1 172 ? -4.767 -5.972 6.001 1.00 71.56 172 LEU A C 1
ATOM 1293 O O . LEU A 1 172 ? -5.352 -5.020 5.491 1.00 71.56 172 LEU A O 1
ATOM 1297 N N . SER A 1 173 ? -3.558 -6.348 5.573 1.00 64.75 173 SER A N 1
ATOM 1298 C CA . SER A 1 173 ? -2.921 -5.693 4.419 1.00 64.75 173 SER A CA 1
ATOM 1299 C C . SER A 1 173 ? -3.645 -6.030 3.103 1.00 64.75 173 SER A C 1
ATOM 1301 O O . SER A 1 173 ? -3.746 -5.193 2.199 1.00 64.75 173 SER A O 1
ATOM 1303 N N . MET A 1 174 ? -4.245 -7.222 3.016 1.00 73.12 174 MET A N 1
ATOM 1304 C CA . MET A 1 174 ? -4.936 -7.700 1.816 1.00 73.12 174 MET A CA 1
ATOM 1305 C C . MET A 1 174 ? -6.391 -7.223 1.685 1.00 73.12 174 MET A C 1
ATOM 1307 O O . MET A 1 174 ? -6.900 -7.093 0.572 1.00 73.12 174 MET A O 1
ATOM 1311 N N . VAL A 1 175 ? -7.075 -6.916 2.785 1.00 77.75 175 VAL A N 1
ATOM 1312 C CA . VAL A 1 175 ? -8.499 -6.541 2.765 1.00 77.75 175 VAL A CA 1
ATOM 1313 C C . VAL A 1 175 ? -8.745 -5.157 2.137 1.00 77.75 175 VAL A C 1
ATOM 1315 O O . VAL A 1 175 ? -7.877 -4.277 2.170 1.00 77.75 175 VAL A O 1
ATOM 1318 N N . SER A 1 176 ? -9.910 -4.950 1.517 1.00 76.50 176 SER A N 1
ATOM 1319 C CA . SER A 1 176 ? -10.355 -3.627 1.050 1.00 76.50 176 SER A CA 1
ATOM 1320 C C . SER A 1 176 ? -10.782 -2.728 2.222 1.00 76.50 176 SER A C 1
ATOM 1322 O O . SER A 1 176 ? -11.022 -3.198 3.332 1.00 76.50 176 SER A O 1
ATOM 1324 N N . GLN A 1 177 ? -10.872 -1.416 1.986 1.00 72.75 177 GLN A N 1
ATOM 1325 C CA . GLN A 1 177 ? -11.335 -0.461 2.997 1.00 72.75 177 GLN A CA 1
ATOM 1326 C C . GLN A 1 177 ? -12.872 -0.417 3.066 1.00 72.75 177 GLN A C 1
ATOM 1328 O O . GLN A 1 177 ? -13.502 -0.482 2.009 1.00 72.75 177 GLN A O 1
ATOM 1333 N N . PRO A 1 178 ? -13.471 -0.223 4.256 1.00 75.50 178 PRO A N 1
ATOM 1334 C CA . PRO A 1 178 ? -12.816 -0.076 5.558 1.00 75.50 178 PRO A CA 1
ATOM 1335 C C . PRO A 1 178 ? -12.479 -1.439 6.200 1.00 75.50 178 PRO A C 1
ATOM 1337 O O . PRO A 1 178 ? -13.303 -2.354 6.250 1.00 75.50 178 PRO A O 1
ATOM 1340 N N . GLN A 1 179 ? -11.237 -1.583 6.683 1.00 65.44 179 GLN A N 1
ATOM 1341 C CA . GLN A 1 179 ? -10.697 -2.885 7.118 1.00 65.44 179 GLN A CA 1
ATOM 1342 C C . GLN A 1 179 ? -11.462 -3.508 8.295 1.00 65.44 179 GLN A C 1
ATOM 1344 O O . GLN A 1 179 ? -11.636 -4.721 8.339 1.00 65.44 179 GLN A O 1
ATOM 1349 N N . ASP A 1 180 ? -11.949 -2.691 9.229 1.00 69.81 180 ASP A N 1
ATOM 1350 C CA . ASP A 1 180 ? -12.728 -3.114 10.403 1.00 69.81 180 ASP A CA 1
ATOM 1351 C C . ASP A 1 180 ? -14.076 -3.762 10.050 1.00 69.81 180 ASP A C 1
ATOM 1353 O O . ASP A 1 180 ? -14.647 -4.512 10.844 1.00 69.81 180 ASP A O 1
ATOM 1357 N N . THR A 1 181 ? -14.566 -3.492 8.843 1.00 72.69 181 THR A N 1
ATOM 1358 C CA . THR A 1 181 ? -15.836 -3.996 8.329 1.00 72.69 181 THR A CA 1
ATOM 1359 C C . THR A 1 181 ? -15.632 -5.219 7.437 1.00 72.69 181 THR A C 1
ATOM 1361 O O . THR A 1 181 ? -16.442 -6.150 7.461 1.00 72.69 181 THR A O 1
ATOM 1364 N N . TYR A 1 182 ? -14.555 -5.238 6.646 1.00 82.94 182 TYR A N 1
ATOM 1365 C CA . TYR A 1 182 ? -14.310 -6.269 5.631 1.00 82.94 182 TYR A CA 1
ATOM 1366 C C . TYR A 1 182 ? -13.388 -7.404 6.092 1.00 82.94 182 TYR A C 1
ATOM 1368 O O . TYR A 1 182 ? -13.350 -8.453 5.442 1.00 82.94 182 TYR A O 1
ATOM 1376 N N . HIS A 1 183 ? -12.684 -7.234 7.216 1.00 89.00 183 HIS A N 1
ATOM 1377 C CA . HIS A 1 183 ? -11.912 -8.292 7.860 1.00 89.00 183 HIS A CA 1
ATOM 1378 C C . HIS A 1 183 ? -12.680 -8.909 9.029 1.00 89.00 183 HIS A C 1
ATOM 1380 O O . HIS A 1 183 ? -13.266 -8.213 9.860 1.00 89.00 183 HIS A O 1
ATOM 1386 N N . GLN A 1 184 ? -12.640 -10.235 9.132 1.00 88.25 184 GLN A N 1
ATOM 1387 C CA . GLN A 1 184 ? -13.185 -10.973 10.262 1.00 88.25 184 GLN A CA 1
ATOM 1388 C C . GLN A 1 184 ? -12.227 -12.059 10.730 1.00 88.25 184 GLN A C 1
ATOM 1390 O O . GLN A 1 184 ? -11.452 -12.606 9.951 1.00 88.25 184 GLN A O 1
ATOM 1395 N N . SER A 1 185 ? -12.326 -12.411 12.010 1.00 89.00 185 SER A N 1
ATOM 1396 C CA . SER A 1 185 ? -11.549 -13.493 12.604 1.00 89.00 185 SER A CA 1
ATOM 1397 C C . SER A 1 185 ? -12.467 -14.454 13.356 1.00 89.00 185 SER A C 1
ATOM 1399 O O . SER A 1 185 ? -13.322 -14.022 14.131 1.00 89.00 185 SER A O 1
ATOM 1401 N N . ALA A 1 186 ? -12.301 -15.752 13.114 1.00 89.19 186 ALA A N 1
ATOM 1402 C CA . ALA A 1 186 ? -13.037 -16.844 13.739 1.00 89.19 186 ALA A CA 1
ATOM 1403 C C . ALA A 1 186 ? -12.053 -17.795 14.435 1.00 89.19 186 ALA A C 1
ATOM 1405 O O . ALA A 1 186 ? -10.985 -18.093 13.910 1.00 89.19 186 ALA A O 1
ATOM 1406 N N . LYS A 1 187 ? -12.395 -18.316 15.619 1.00 88.56 187 LYS A N 1
ATOM 1407 C CA . LYS A 1 187 ? -11.477 -19.190 16.381 1.00 88.56 187 LYS A CA 1
ATOM 1408 C C . LYS A 1 187 ? -11.322 -20.577 15.747 1.00 88.56 187 LYS A C 1
ATOM 1410 O O . LYS A 1 187 ? -10.272 -21.205 15.873 1.00 88.56 187 LYS A O 1
ATOM 1415 N N . SER A 1 188 ? -12.345 -21.045 15.045 1.00 89.62 188 SER A N 1
ATOM 1416 C CA . SER A 1 188 ? -12.366 -22.308 14.313 1.00 89.62 188 SER A CA 1
ATOM 1417 C C . SER A 1 188 ? -13.313 -22.215 13.119 1.00 89.62 188 SER A C 1
ATOM 1419 O O . SER A 1 188 ? -14.149 -21.313 13.041 1.00 89.62 188 SER A O 1
ATOM 1421 N N . TYR A 1 189 ? -13.249 -23.187 12.210 1.00 90.94 189 TYR A N 1
ATOM 1422 C CA . TYR A 1 189 ? -14.200 -23.262 11.099 1.00 90.94 189 TYR A CA 1
ATOM 1423 C C . TYR A 1 189 ? -15.652 -23.432 11.570 1.00 90.94 189 TYR A C 1
ATOM 1425 O O . TYR A 1 189 ? -16.562 -22.989 10.876 1.00 90.94 189 TYR A O 1
ATOM 1433 N N . PHE A 1 190 ? -15.896 -24.030 12.743 1.00 93.31 190 PHE A N 1
ATOM 1434 C CA . PHE A 1 190 ? -17.246 -24.109 13.316 1.00 93.31 190 PHE A CA 1
ATOM 1435 C C . PHE A 1 190 ? -17.778 -22.735 13.734 1.00 93.31 190 PHE A C 1
ATOM 1437 O O . PHE A 1 190 ? -18.982 -22.494 13.661 1.00 93.31 190 PHE A O 1
ATOM 1444 N N . ASP A 1 191 ? -16.894 -21.821 14.140 1.00 93.50 191 ASP A N 1
ATOM 1445 C CA . ASP A 1 191 ? -17.298 -20.484 14.573 1.00 93.50 191 ASP A CA 1
ATOM 1446 C C . ASP A 1 191 ? -17.765 -19.610 13.406 1.00 93.50 191 ASP A C 1
ATOM 1448 O O . ASP A 1 191 ? -18.577 -18.719 13.628 1.00 93.50 191 ASP A O 1
ATOM 1452 N N . LEU A 1 192 ? -17.375 -19.923 12.160 1.00 93.06 192 LEU A N 1
ATOM 1453 C CA . LEU A 1 192 ? -17.855 -19.229 10.953 1.00 93.06 192 LEU A CA 1
ATOM 1454 C C . LEU A 1 192 ? -19.387 -19.190 10.846 1.00 93.06 192 LEU A C 1
ATOM 1456 O O . LEU A 1 192 ? -19.952 -18.255 10.284 1.00 93.06 192 LEU A O 1
ATOM 1460 N N . VAL A 1 193 ? -20.058 -20.211 11.377 1.00 93.50 193 VAL A N 1
ATOM 1461 C CA . VAL A 1 193 ? -21.516 -20.391 11.302 1.00 93.50 193 VAL A CA 1
ATOM 1462 C C . VAL A 1 193 ? -22.200 -20.265 12.664 1.00 93.50 193 VAL A C 1
ATOM 1464 O O . VAL A 1 193 ? -23.421 -20.399 12.769 1.00 93.50 193 VAL A O 1
ATOM 1467 N N . LYS A 1 194 ? -21.433 -20.015 13.730 1.00 91.19 194 LYS A N 1
ATOM 1468 C CA . LYS A 1 194 ? -21.964 -19.923 15.090 1.00 91.19 194 LYS A CA 1
ATOM 1469 C C . LYS A 1 194 ? -22.752 -18.623 15.251 1.00 91.19 194 LYS A C 1
ATOM 1471 O O . LYS A 1 194 ? -22.189 -17.532 15.200 1.00 91.19 194 LYS A O 1
ATOM 1476 N N . GLY A 1 195 ? -24.069 -18.753 15.421 1.00 84.75 195 GLY A N 1
ATOM 1477 C CA . GLY A 1 195 ? -24.988 -17.614 15.533 1.00 84.75 195 GLY A CA 1
ATOM 1478 C C . GLY A 1 195 ? -25.035 -16.718 14.288 1.00 84.75 195 GLY A C 1
ATOM 1479 O O . GLY A 1 195 ? -25.459 -15.573 14.390 1.00 84.75 195 GLY A O 1
ATOM 1480 N N . ASP A 1 196 ? -24.537 -17.203 13.144 1.00 86.25 196 ASP A N 1
ATOM 1481 C CA . ASP A 1 196 ? -24.509 -16.512 11.846 1.00 86.25 196 ASP A CA 1
ATOM 1482 C C . ASP A 1 196 ? -23.888 -15.109 11.817 1.00 86.25 196 ASP A C 1
ATOM 1484 O O . ASP A 1 196 ? -24.008 -14.403 10.820 1.00 86.25 196 ASP A O 1
ATOM 1488 N N . SER A 1 197 ? -23.144 -14.704 12.851 1.00 88.06 197 SER A N 1
ATOM 1489 C CA . SER A 1 197 ? -22.555 -13.360 12.930 1.00 88.06 197 SER A CA 1
ATOM 1490 C C . SER A 1 197 ? -21.635 -13.058 11.741 1.00 88.06 197 SER A C 1
ATOM 1492 O O . SER A 1 197 ? -21.773 -12.017 11.094 1.00 88.06 197 SER A O 1
ATOM 1494 N N . HIS A 1 198 ? -20.750 -13.997 11.385 1.00 90.69 198 HIS A N 1
ATOM 1495 C CA . HIS A 1 198 ? -19.837 -13.820 10.253 1.00 90.69 198 HIS A CA 1
ATOM 1496 C C . HIS A 1 198 ? -20.569 -13.801 8.908 1.00 90.69 198 HIS A C 1
ATOM 1498 O O . HIS A 1 198 ? -20.322 -12.926 8.074 1.00 90.69 198 HIS A O 1
ATOM 1504 N N . VAL A 1 199 ? -21.520 -14.726 8.732 1.00 92.25 199 VAL A N 1
ATOM 1505 C CA . VAL A 1 199 ? -22.392 -14.805 7.552 1.00 92.25 199 VAL A CA 1
ATOM 1506 C C . VAL A 1 199 ? -23.153 -13.495 7.371 1.00 92.25 199 VAL A C 1
ATOM 1508 O O . VAL A 1 199 ? -23.151 -12.935 6.279 1.00 92.25 199 VAL A O 1
ATOM 1511 N N . HIS A 1 200 ? -23.781 -12.982 8.429 1.00 89.44 200 HIS A N 1
ATOM 1512 C CA . HIS A 1 200 ? -24.574 -11.757 8.402 1.00 89.44 200 HIS A CA 1
ATOM 1513 C C . HIS A 1 200 ? -23.742 -10.538 8.053 1.00 89.44 200 HIS A C 1
ATOM 1515 O O . HIS A 1 200 ? -24.122 -9.794 7.153 1.00 89.44 200 HIS A O 1
ATOM 1521 N N . LYS A 1 201 ? -22.593 -10.360 8.706 1.00 88.19 201 LYS A N 1
ATOM 1522 C CA . LYS A 1 201 ? -21.702 -9.238 8.412 1.00 88.19 201 LYS A CA 1
ATOM 1523 C C . LYS A 1 201 ? -21.275 -9.239 6.944 1.00 88.19 201 LYS A C 1
ATOM 1525 O O . LYS A 1 201 ? -21.467 -8.232 6.278 1.00 88.19 201 LYS A O 1
ATOM 1530 N N . ILE A 1 202 ? -20.785 -10.363 6.413 1.00 90.81 202 ILE A N 1
ATOM 1531 C CA . ILE A 1 202 ? -20.321 -10.435 5.013 1.00 90.81 202 ILE A CA 1
ATOM 1532 C C . ILE A 1 202 ? -21.489 -10.287 4.040 1.00 90.81 202 ILE A C 1
ATOM 1534 O O . ILE A 1 202 ? -21.408 -9.500 3.102 1.00 90.81 202 ILE A O 1
ATOM 1538 N N . SER A 1 203 ? -22.601 -10.986 4.281 1.00 89.81 203 SER A N 1
ATOM 1539 C CA . SER A 1 203 ? -23.777 -10.915 3.405 1.00 89.81 203 SER A CA 1
ATOM 1540 C C . SER A 1 203 ? -24.338 -9.499 3.331 1.00 89.81 203 SER A C 1
ATOM 1542 O O . SER A 1 203 ? -24.703 -9.055 2.251 1.00 89.81 203 SER A O 1
ATOM 1544 N N . ASN A 1 204 ? -24.376 -8.766 4.447 1.00 87.81 204 ASN A N 1
ATOM 1545 C CA . ASN A 1 204 ? -24.866 -7.390 4.464 1.00 87.81 204 ASN A CA 1
ATOM 1546 C C . ASN A 1 204 ? -23.966 -6.452 3.652 1.00 87.81 204 ASN A C 1
ATOM 1548 O O . ASN A 1 204 ? -24.488 -5.590 2.952 1.00 87.81 204 ASN A O 1
ATOM 1552 N N . GLN A 1 205 ? -22.644 -6.648 3.687 1.00 86.94 205 GLN A N 1
ATOM 1553 C CA . GLN A 1 205 ? -21.722 -5.866 2.857 1.00 86.94 205 GLN A CA 1
ATOM 1554 C C . GLN A 1 205 ? -21.848 -6.220 1.372 1.00 86.94 205 GLN A C 1
ATOM 1556 O O . GLN A 1 205 ? -21.909 -5.330 0.533 1.00 86.94 205 GLN A O 1
ATOM 1561 N N . ILE A 1 206 ? -21.987 -7.503 1.029 1.00 86.75 206 ILE A N 1
ATOM 1562 C CA . ILE A 1 206 ? -22.241 -7.924 -0.359 1.00 86.75 206 ILE A CA 1
ATOM 1563 C C . ILE A 1 206 ? -23.580 -7.362 -0.865 1.00 86.75 206 ILE A C 1
ATOM 1565 O O . ILE A 1 206 ? -23.671 -6.898 -1.998 1.00 86.75 206 ILE A O 1
ATOM 1569 N N . LEU A 1 207 ? -24.619 -7.352 -0.026 1.00 84.81 207 LEU A N 1
ATOM 1570 C CA . LEU A 1 207 ? -25.909 -6.735 -0.347 1.00 84.81 207 LEU A CA 1
ATOM 1571 C C . LEU A 1 207 ? -25.797 -5.211 -0.508 1.00 84.81 207 LEU A C 1
ATOM 1573 O O . LEU A 1 207 ? -26.513 -4.643 -1.328 1.00 84.81 207 LEU A O 1
ATOM 1577 N N . ALA A 1 208 ? -24.926 -4.544 0.254 1.00 81.69 208 ALA A N 1
ATOM 1578 C CA . ALA A 1 208 ? -24.643 -3.122 0.070 1.00 81.69 208 ALA A CA 1
ATOM 1579 C C . ALA A 1 208 ? -23.988 -2.868 -1.297 1.00 81.69 208 ALA A C 1
ATOM 1581 O O . ALA A 1 208 ? -24.484 -2.030 -2.046 1.00 81.69 208 ALA A O 1
ATOM 1582 N N . LEU A 1 209 ? -22.998 -3.685 -1.682 1.00 78.56 209 LEU A N 1
ATOM 1583 C CA . LEU A 1 209 ? -22.382 -3.627 -3.015 1.00 78.56 209 LEU A CA 1
ATOM 1584 C C . LEU A 1 209 ? -23.417 -3.805 -4.139 1.00 78.56 209 LEU A C 1
ATOM 1586 O O . LEU A 1 209 ? -23.364 -3.099 -5.138 1.00 78.56 209 LEU A O 1
ATOM 1590 N N . GLN A 1 210 ? -24.404 -4.691 -3.966 1.00 74.38 210 GLN A N 1
ATOM 1591 C CA . GLN A 1 210 ? -25.495 -4.869 -4.936 1.00 74.38 210 GLN A CA 1
ATOM 1592 C C . GLN A 1 210 ? -26.406 -3.643 -5.056 1.00 74.38 210 GLN A C 1
ATOM 1594 O O . GLN A 1 210 ? -26.952 -3.389 -6.125 1.00 74.38 210 GLN A O 1
ATOM 1599 N N . LYS A 1 211 ? -26.625 -2.903 -3.965 1.00 68.88 211 LYS A N 1
ATOM 1600 C CA . LYS A 1 211 ? -27.504 -1.723 -3.952 1.00 68.88 211 LYS A CA 1
ATOM 1601 C C . LYS A 1 211 ? -26.842 -0.487 -4.552 1.00 68.88 211 LYS A C 1
ATOM 1603 O O . LYS A 1 211 ? -27.559 0.377 -5.042 1.00 68.88 211 LYS A O 1
ATOM 1608 N N . GLU A 1 212 ? -25.516 -0.414 -4.525 1.00 59.22 212 GLU A N 1
ATOM 1609 C CA . GLU A 1 212 ? -24.761 0.718 -5.070 1.00 59.22 212 GLU A CA 1
ATOM 1610 C C . GLU A 1 212 ? -24.719 0.744 -6.612 1.00 59.22 212 GLU A C 1
ATOM 1612 O O . GLU A 1 212 ? -24.414 1.788 -7.183 1.00 59.22 212 GLU A O 1
ATOM 1617 N N . GLY A 1 213 ? -25.125 -0.337 -7.298 1.00 49.44 213 GLY A N 1
ATOM 1618 C CA . GLY A 1 213 ? -25.194 -0.390 -8.764 1.00 49.44 213 GLY A CA 1
ATOM 1619 C C . GLY A 1 213 ? -23.821 -0.299 -9.441 1.00 49.44 213 GLY A C 1
ATOM 1620 O O . GLY A 1 213 ? -22.787 -0.205 -8.784 1.00 49.44 213 GLY A O 1
ATOM 1621 N N . ALA A 1 214 ? -23.797 -0.377 -10.773 1.00 42.69 214 ALA A N 1
ATOM 1622 C CA . ALA A 1 214 ? -22.566 -0.420 -11.554 1.00 42.69 214 ALA A CA 1
ATOM 1623 C C . ALA A 1 214 ? -21.727 0.862 -11.424 1.00 42.69 214 ALA A C 1
ATOM 1625 O O . ALA A 1 214 ? -21.911 1.826 -12.165 1.00 42.69 214 ALA A O 1
ATOM 1626 N N . ARG A 1 215 ? -20.784 0.875 -10.479 1.00 36.06 215 ARG A N 1
ATOM 1627 C CA . ARG A 1 215 ? -19.772 1.923 -10.361 1.00 36.06 215 ARG A CA 1
ATOM 1628 C C . ARG A 1 215 ? -18.595 1.563 -11.279 1.00 36.06 215 ARG A C 1
ATOM 1630 O O . ARG A 1 215 ? -18.008 0.497 -11.096 1.00 36.06 215 ARG A O 1
ATOM 1637 N N . PRO A 1 216 ? -18.195 2.429 -12.228 1.00 29.16 216 PRO A N 1
ATOM 1638 C CA . PRO A 1 216 ? -16.893 2.304 -12.875 1.00 29.16 216 PRO A CA 1
ATOM 1639 C C . PRO A 1 216 ? -15.784 2.330 -11.806 1.00 29.16 216 PRO A C 1
ATOM 1641 O O . PRO A 1 216 ? -15.983 2.947 -10.752 1.00 29.16 216 PRO A O 1
ATOM 1644 N N . PRO A 1 217 ? -14.620 1.695 -12.046 1.00 26.20 217 PRO A N 1
ATOM 1645 C CA . PRO A 1 217 ? -13.545 1.614 -11.063 1.00 26.20 217 PRO A CA 1
ATOM 1646 C C . PRO A 1 217 ? -13.207 3.007 -10.521 1.00 26.20 217 PRO A C 1
ATOM 1648 O O . PRO A 1 217 ? -13.168 3.986 -11.266 1.00 26.20 217 PRO A O 1
ATOM 1651 N N . ALA A 1 218 ? -13.027 3.085 -9.204 1.00 28.91 218 ALA A N 1
ATOM 1652 C CA . ALA A 1 218 ? -12.979 4.305 -8.409 1.00 28.91 218 ALA A CA 1
ATOM 1653 C C . ALA A 1 218 ? -12.178 5.460 -9.043 1.00 28.91 218 ALA A C 1
ATOM 1655 O O . ALA A 1 218 ? -10.980 5.600 -8.831 1.00 28.91 218 ALA A O 1
ATOM 1656 N N . THR A 1 219 ? -12.887 6.363 -9.718 1.00 30.53 219 THR A N 1
ATOM 1657 C CA . THR A 1 219 ? -12.472 7.756 -9.899 1.00 30.53 219 THR A CA 1
ATOM 1658 C C . THR A 1 219 ? -13.675 8.639 -9.600 1.00 30.53 219 THR A C 1
ATOM 1660 O O . THR A 1 219 ? -14.438 8.969 -10.499 1.00 30.53 219 THR A O 1
ATOM 1663 N N . ARG A 1 220 ? -13.894 8.942 -8.313 1.00 27.61 220 ARG A N 1
ATOM 1664 C CA . ARG A 1 220 ? -14.504 10.178 -7.768 1.00 27.61 220 ARG A CA 1
ATOM 1665 C C . ARG A 1 220 ? -15.001 9.958 -6.337 1.00 27.61 220 ARG A C 1
ATOM 1667 O O . ARG A 1 220 ? -15.707 8.992 -6.043 1.00 27.61 220 ARG A O 1
ATOM 1674 N N . ALA A 1 221 ? -14.600 10.885 -5.471 1.00 27.12 221 ALA A N 1
ATOM 1675 C CA . ALA A 1 221 ? -15.160 11.143 -4.147 1.00 27.12 221 ALA A CA 1
ATOM 1676 C C . ALA A 1 221 ? -16.653 11.560 -4.249 1.00 27.12 221 ALA A C 1
ATOM 1678 O O . ALA A 1 221 ? -17.113 11.859 -5.354 1.00 27.12 221 ALA A O 1
ATOM 1679 N N . PRO A 1 222 ? -17.425 11.559 -3.144 1.00 31.30 222 PRO A N 1
ATOM 1680 C CA . PRO A 1 222 ? -18.874 11.736 -3.194 1.00 31.30 222 PRO A CA 1
ATOM 1681 C C . PRO A 1 222 ? -19.250 13.152 -3.645 1.00 31.30 222 PRO A C 1
ATOM 1683 O O . PRO A 1 222 ? -18.754 14.134 -3.096 1.00 31.30 222 PRO A O 1
ATOM 1686 N N . VAL A 1 223 ? -20.152 13.246 -4.625 1.00 28.33 223 VAL A N 1
ATOM 1687 C CA . VAL A 1 223 ? -20.842 14.486 -5.001 1.00 28.33 223 VAL A CA 1
ATOM 1688 C C . VAL A 1 223 ? -22.223 14.453 -4.362 1.00 28.33 223 VAL A C 1
ATOM 1690 O O . VAL A 1 223 ? -23.036 13.588 -4.678 1.00 28.33 223 VAL A O 1
ATOM 1693 N N . THR A 1 224 ? -22.482 15.400 -3.466 1.00 28.09 224 THR A N 1
ATOM 1694 C CA . THR A 1 224 ? -23.831 15.736 -3.008 1.00 28.09 224 THR A CA 1
ATOM 1695 C C . THR A 1 224 ? -24.483 16.643 -4.050 1.00 28.09 224 THR A C 1
ATOM 1697 O O . THR A 1 224 ? -23.868 17.591 -4.538 1.00 28.09 224 THR A O 1
ATOM 1700 N N . THR A 1 225 ? -25.726 16.331 -4.397 1.00 35.53 225 THR A N 1
ATOM 1701 C CA . THR A 1 225 ? -26.563 16.969 -5.416 1.00 35.53 225 THR A CA 1
ATOM 1702 C C . THR A 1 225 ? -26.674 18.487 -5.239 1.00 35.53 225 THR A C 1
ATOM 1704 O O . THR A 1 225 ? -27.152 18.952 -4.206 1.00 35.53 225 THR A O 1
ATOM 1707 N N . ARG A 1 226 ? -26.325 19.267 -6.271 1.00 27.45 226 ARG A N 1
ATOM 1708 C CA . ARG A 1 226 ? -26.846 20.627 -6.486 1.00 27.45 226 ARG A CA 1
ATOM 1709 C C . ARG A 1 226 ? -27.086 20.885 -7.977 1.00 27.45 226 ARG A C 1
ATOM 1711 O O . ARG A 1 226 ? -26.432 20.281 -8.820 1.00 27.45 226 ARG A O 1
ATOM 1718 N N . ALA A 1 227 ? -28.087 21.732 -8.220 1.00 27.52 227 ALA A N 1
ATOM 1719 C CA . ALA A 1 227 ? -28.783 22.049 -9.470 1.00 27.52 227 ALA A CA 1
ATOM 1720 C C . ALA A 1 227 ? -27.881 22.335 -10.695 1.00 27.52 227 ALA A C 1
ATOM 1722 O O . ALA A 1 227 ? -26.703 22.652 -10.519 1.00 27.52 227 ALA A O 1
ATOM 1723 N N . PRO A 1 228 ? -28.425 22.253 -11.930 1.00 29.22 228 PRO A N 1
ATOM 1724 C CA . PRO A 1 228 ? -27.640 22.346 -13.153 1.00 29.22 228 PRO A CA 1
ATOM 1725 C C . PRO A 1 228 ? -27.034 23.742 -13.266 1.00 29.22 228 PRO A C 1
ATOM 1727 O O . PRO A 1 228 ? -27.741 24.734 -13.438 1.00 29.22 228 PRO A O 1
ATOM 1730 N N . VAL A 1 229 ? -25.710 23.818 -13.170 1.00 29.14 229 VAL A N 1
ATOM 1731 C CA . VAL A 1 229 ? -24.969 25.003 -13.583 1.00 29.14 229 VAL A CA 1
ATOM 1732 C C . VAL A 1 229 ? -24.832 24.902 -15.095 1.00 29.14 229 VAL A C 1
ATOM 1734 O O . VAL A 1 229 ? -24.135 24.029 -15.611 1.00 29.14 229 VAL A O 1
ATOM 1737 N N . ILE A 1 230 ? -25.559 25.773 -15.789 1.00 27.22 230 ILE A N 1
ATOM 1738 C CA . ILE A 1 230 ? -25.334 26.116 -17.194 1.00 27.22 230 ILE A CA 1
ATOM 1739 C C . ILE A 1 230 ? -23.833 26.346 -17.357 1.00 27.22 230 ILE A C 1
ATOM 1741 O O . ILE A 1 230 ? -23.265 27.119 -16.596 1.00 27.22 230 ILE A O 1
ATOM 1745 N N . ILE A 1 231 ? -23.193 25.660 -18.300 1.00 26.22 231 ILE A N 1
ATOM 1746 C CA . ILE A 1 231 ? -21.780 25.858 -18.621 1.00 26.22 231 ILE A CA 1
ATOM 1747 C C . ILE A 1 231 ? -21.702 27.113 -19.498 1.00 26.22 231 ILE A C 1
ATOM 1749 O O . ILE A 1 231 ? -22.116 27.030 -20.655 1.00 26.22 231 ILE A O 1
ATOM 1753 N N . PRO A 1 232 ? -21.168 28.263 -19.043 1.00 26.52 232 PRO A N 1
ATOM 1754 C CA . PRO A 1 232 ? -20.590 29.188 -19.986 1.00 26.52 232 PRO A CA 1
ATOM 1755 C C . PRO A 1 232 ? -19.184 28.672 -20.286 1.00 26.52 232 PRO A C 1
ATOM 1757 O O . PRO A 1 232 ? -18.325 28.540 -19.412 1.00 26.52 232 PRO A O 1
ATOM 1760 N N . SER A 1 233 ? -18.950 28.346 -21.547 1.00 35.34 233 SER A N 1
ATOM 1761 C CA . SER A 1 233 ? -17.609 28.299 -22.101 1.00 35.34 233 SER A CA 1
ATOM 1762 C C . SER A 1 233 ? -16.981 29.687 -21.966 1.00 35.34 233 SER A C 1
ATOM 1764 O O . SER A 1 233 ? -17.159 30.534 -22.835 1.00 35.34 233 SER A O 1
ATOM 1766 N N . THR A 1 234 ? -16.254 29.924 -20.877 1.00 28.62 234 THR A N 1
ATOM 1767 C CA . THR A 1 234 ? -15.376 31.086 -20.736 1.00 28.62 234 THR A CA 1
ATOM 1768 C C . THR A 1 234 ? -14.117 30.719 -19.967 1.00 28.62 234 THR A C 1
ATOM 1770 O O . THR A 1 234 ? -14.092 30.528 -18.754 1.00 28.62 234 THR A O 1
ATOM 1773 N N . THR A 1 235 ? -13.038 30.649 -20.734 1.00 35.44 235 THR A N 1
ATOM 1774 C CA . THR A 1 235 ? -11.683 31.020 -20.347 1.00 35.44 235 THR A CA 1
ATOM 1775 C C . THR A 1 235 ? -11.696 32.244 -19.409 1.00 35.44 235 THR A C 1
ATOM 1777 O O . THR A 1 235 ? -12.339 33.239 -19.729 1.00 35.44 235 THR A O 1
ATOM 1780 N N . ALA A 1 236 ? -10.910 32.173 -18.325 1.00 34.16 236 ALA A N 1
ATOM 1781 C CA . ALA A 1 236 ? -10.466 33.251 -17.419 1.00 34.16 236 ALA A CA 1
ATOM 1782 C C . ALA A 1 236 ? -11.140 33.411 -16.030 1.00 34.16 236 ALA A C 1
ATOM 1784 O O . ALA A 1 236 ? -12.354 33.421 -15.879 1.00 34.16 236 ALA A O 1
ATOM 1785 N N . ALA A 1 237 ? -10.252 33.664 -15.050 1.00 28.27 237 ALA A N 1
ATOM 1786 C CA . ALA A 1 237 ? -10.427 34.047 -13.637 1.00 28.27 237 ALA A CA 1
ATOM 1787 C C . ALA A 1 237 ? -10.740 32.891 -12.655 1.00 28.27 237 ALA A C 1
ATOM 1789 O O . ALA A 1 237 ? -11.824 32.336 -12.655 1.00 28.27 237 ALA A O 1
ATOM 1790 N N . LEU A 1 238 ? -9.852 32.448 -11.754 1.00 29.86 238 LEU A N 1
ATOM 1791 C CA . LEU A 1 238 ? -8.753 33.105 -11.039 1.00 29.86 238 LEU A CA 1
ATOM 1792 C C . LEU A 1 238 ? -7.544 32.158 -10.929 1.00 29.86 238 LEU A C 1
ATOM 1794 O O . LEU A 1 238 ? -7.629 31.136 -10.252 1.00 29.86 238 LEU A O 1
ATOM 1798 N N . GLY A 1 239 ? -6.403 32.535 -11.523 1.00 29.80 239 GLY A N 1
ATOM 1799 C CA . GLY A 1 239 ? -5.110 31.988 -11.090 1.00 29.80 239 GLY A CA 1
ATOM 1800 C C . GLY A 1 239 ? -4.047 31.607 -12.122 1.00 29.80 239 GLY A C 1
ATOM 1801 O O . GLY A 1 239 ? -3.130 30.905 -11.719 1.00 29.80 239 GLY A O 1
ATOM 1802 N N . ILE A 1 240 ? -4.085 32.123 -13.359 1.00 37.41 240 ILE A N 1
ATOM 1803 C CA . ILE A 1 240 ? -3.001 32.033 -14.366 1.00 37.41 240 ILE A CA 1
ATOM 1804 C C . ILE A 1 240 ? -2.823 30.617 -14.940 1.00 37.41 240 ILE A C 1
ATOM 1806 O O . ILE A 1 240 ? -2.611 29.648 -14.218 1.00 37.41 240 ILE A O 1
ATOM 1810 N N . ASP A 1 241 ? -2.853 30.532 -16.265 1.00 43.91 241 ASP A N 1
ATOM 1811 C CA . ASP A 1 241 ? -2.265 29.452 -17.056 1.00 43.91 241 ASP A CA 1
ATOM 1812 C C . ASP A 1 241 ? -0.764 29.352 -16.730 1.00 43.91 241 ASP A C 1
ATOM 1814 O O . ASP A 1 241 ? 0.090 29.987 -17.350 1.00 43.91 241 ASP A O 1
ATOM 1818 N N . ARG A 1 242 ? -0.431 28.703 -15.611 1.00 54.91 242 ARG A N 1
ATOM 1819 C CA . ARG A 1 242 ? 0.959 28.545 -15.195 1.00 54.91 242 ARG A CA 1
ATOM 1820 C C . ARG A 1 242 ? 1.482 27.348 -15.953 1.00 54.91 242 ARG A C 1
ATOM 1822 O O . ARG A 1 242 ? 1.095 26.225 -15.650 1.00 54.91 242 ARG A O 1
ATOM 1829 N N . LYS A 1 243 ? 2.391 27.580 -16.893 1.00 63.81 243 LYS A N 1
ATOM 1830 C CA . LYS A 1 243 ? 3.140 26.508 -17.555 1.00 63.81 243 LYS A CA 1
ATOM 1831 C C . LYS A 1 243 ? 3.738 25.569 -16.507 1.00 63.81 243 LYS A C 1
ATOM 1833 O O . LYS A 1 243 ? 4.253 26.022 -15.477 1.00 63.81 243 LYS A O 1
ATOM 1838 N N . LYS A 1 244 ? 3.630 24.259 -16.735 1.00 80.00 244 LYS A N 1
ATOM 1839 C CA . LYS A 1 244 ? 4.331 23.257 -15.917 1.00 80.00 244 LYS A CA 1
ATOM 1840 C C . LYS A 1 244 ? 5.828 23.368 -16.184 1.00 80.00 244 LYS A C 1
ATOM 1842 O O . LYS A 1 244 ? 6.228 23.642 -17.310 1.00 80.00 244 LYS A O 1
ATOM 1847 N N . HIS A 1 245 ? 6.659 23.125 -15.175 1.00 88.50 245 HIS A N 1
ATOM 1848 C CA . HIS A 1 245 ? 8.111 23.017 -15.354 1.00 88.50 245 HIS A CA 1
ATOM 1849 C C . HIS A 1 245 ? 8.563 21.618 -14.957 1.00 88.50 245 HIS A C 1
ATOM 1851 O O . HIS A 1 245 ? 8.463 21.237 -13.792 1.00 88.50 245 HIS A O 1
ATOM 1857 N N . LEU A 1 246 ? 9.053 20.850 -15.924 1.00 92.38 246 LEU A N 1
ATOM 1858 C CA . LEU A 1 246 ? 9.678 19.557 -15.694 1.00 92.38 246 LEU A CA 1
ATOM 1859 C C . LEU A 1 246 ? 11.198 19.719 -15.637 1.00 92.38 246 LEU A C 1
ATOM 1861 O O . LEU A 1 246 ? 11.834 20.192 -16.579 1.00 92.38 246 LEU A O 1
ATOM 1865 N N . ILE A 1 247 ? 11.792 19.293 -14.530 1.00 94.75 247 ILE A N 1
ATOM 1866 C CA . ILE A 1 247 ? 13.236 19.280 -14.326 1.00 94.75 247 ILE A CA 1
ATOM 1867 C C . ILE A 1 247 ? 13.682 17.829 -14.191 1.00 94.75 247 ILE A C 1
ATOM 1869 O O . ILE A 1 247 ? 13.325 17.144 -13.239 1.00 94.75 247 ILE A O 1
ATOM 1873 N N . ILE A 1 248 ? 14.486 17.353 -15.131 1.00 95.81 248 ILE A N 1
ATOM 1874 C CA . ILE A 1 248 ? 15.042 16.002 -15.117 1.00 95.81 248 ILE A CA 1
ATOM 1875 C C . ILE A 1 248 ? 16.466 16.083 -14.583 1.00 95.81 248 ILE A C 1
ATOM 1877 O O . ILE A 1 248 ? 17.292 16.830 -15.104 1.00 95.81 248 ILE A O 1
ATOM 1881 N N . VAL A 1 249 ? 16.754 15.309 -13.545 1.00 95.00 249 VAL A N 1
ATOM 1882 C CA . VAL A 1 249 ? 18.049 15.247 -12.875 1.00 95.00 249 VAL A CA 1
ATOM 1883 C C . VAL A 1 249 ? 18.526 13.812 -12.934 1.00 95.00 249 VAL A C 1
ATOM 1885 O O . VAL A 1 249 ? 17.899 12.942 -12.343 1.00 95.00 249 VAL A O 1
ATOM 1888 N N . PHE A 1 250 ? 19.623 13.540 -13.627 1.00 92.62 250 PHE A N 1
ATOM 1889 C CA . PHE A 1 250 ? 20.149 12.180 -13.710 1.00 92.62 250 PHE A CA 1
ATOM 1890 C C . PHE A 1 250 ? 21.610 12.105 -13.282 1.00 92.62 25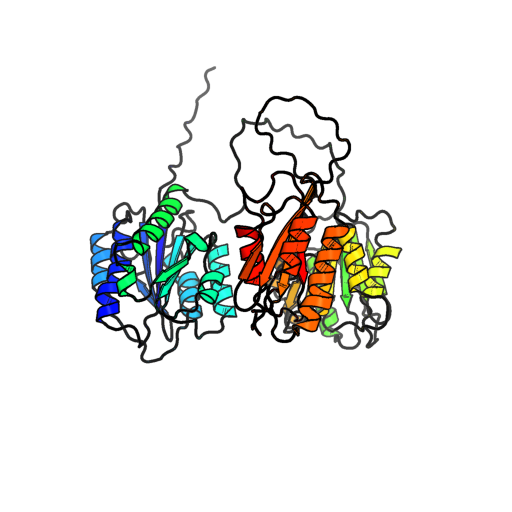0 PHE A C 1
ATOM 1892 O O . PHE A 1 250 ? 22.412 13.019 -13.508 1.00 92.62 250 PHE A O 1
ATOM 1899 N N . GLN A 1 251 ? 21.953 10.985 -12.660 1.00 87.69 251 GLN A N 1
ATOM 1900 C CA . GLN A 1 251 ? 23.307 10.699 -12.221 1.00 87.69 251 GLN A CA 1
ATOM 1901 C C . GLN A 1 251 ? 24.209 10.400 -13.424 1.00 87.69 251 GLN A C 1
ATOM 1903 O O . GLN A 1 251 ? 23.921 9.538 -14.249 1.00 87.69 251 GLN A O 1
ATOM 1908 N N . SER A 1 252 ? 25.319 11.128 -13.535 1.00 79.00 252 SER A N 1
ATOM 1909 C CA . SER A 1 252 ? 26.349 10.944 -14.561 1.00 79.00 252 SER A CA 1
ATOM 1910 C C . SER A 1 252 ? 27.643 10.497 -13.880 1.00 79.00 252 SER A C 1
ATOM 1912 O O . SER A 1 252 ? 28.548 11.291 -13.595 1.00 79.00 252 SER A O 1
ATOM 1914 N N . SER A 1 253 ? 27.684 9.200 -13.560 1.00 70.00 253 SER A N 1
ATOM 1915 C CA . SER A 1 253 ? 28.790 8.540 -12.862 1.00 70.00 253 SER A CA 1
ATOM 1916 C C . SER A 1 253 ? 29.702 7.796 -13.839 1.00 70.00 253 SER A C 1
ATOM 1918 O O . SER A 1 253 ? 29.284 7.384 -14.920 1.00 70.00 253 SER A O 1
ATOM 1920 N N . SER A 1 254 ? 30.961 7.562 -13.465 1.00 66.88 254 SER A N 1
ATOM 1921 C CA . SER A 1 254 ? 31.873 6.689 -14.230 1.00 66.88 254 SER A CA 1
ATOM 1922 C C . SER A 1 254 ? 31.349 5.261 -14.442 1.00 66.88 254 SER A C 1
ATOM 1924 O O . SER A 1 254 ? 31.780 4.618 -15.392 1.00 66.88 254 SER A O 1
ATOM 1926 N N . SER A 1 255 ? 30.411 4.782 -13.621 1.00 63.56 255 SER A N 1
ATOM 1927 C CA . SER A 1 255 ? 29.893 3.410 -13.686 1.00 63.56 255 SER A CA 1
ATOM 1928 C C . SER A 1 255 ? 28.743 3.170 -14.651 1.00 63.56 255 SER A C 1
ATOM 1930 O O . SER A 1 255 ? 28.527 2.019 -15.009 1.00 63.56 255 SER A O 1
ATOM 1932 N N . THR A 1 256 ? 28.028 4.203 -15.090 1.00 73.44 256 THR A N 1
ATOM 1933 C CA . THR A 1 256 ? 27.007 4.033 -16.129 1.00 73.44 256 THR A CA 1
ATOM 1934 C C . THR A 1 256 ? 27.720 3.750 -17.455 1.00 73.44 256 THR A C 1
ATOM 1936 O O . THR A 1 256 ? 28.491 4.599 -17.922 1.00 73.44 256 THR A O 1
ATOM 1939 N N . SER A 1 257 ? 27.533 2.575 -18.059 1.00 81.44 257 SER A N 1
ATOM 1940 C CA . SER A 1 257 ? 28.216 2.243 -19.315 1.00 81.44 257 SER A CA 1
ATOM 1941 C C . SER A 1 257 ? 27.761 3.177 -20.452 1.00 81.44 257 SER A C 1
ATOM 1943 O O . SER A 1 257 ? 26.680 3.770 -20.374 1.00 81.44 257 SER A O 1
ATOM 1945 N N . PRO A 1 258 ? 28.544 3.345 -21.535 1.00 84.75 258 PRO A N 1
ATOM 1946 C CA . PRO A 1 258 ? 28.091 4.104 -22.703 1.00 84.75 258 PRO A CA 1
ATOM 1947 C C . PRO A 1 258 ? 26.764 3.592 -23.286 1.00 84.75 258 PRO A C 1
ATOM 1949 O O . PRO A 1 258 ? 25.974 4.387 -23.790 1.00 84.75 258 PRO A O 1
ATOM 1952 N N . ASN A 1 259 ? 26.497 2.285 -23.189 1.00 87.31 259 ASN A N 1
ATOM 1953 C CA . ASN A 1 259 ? 25.247 1.683 -23.656 1.00 87.31 259 ASN A CA 1
ATOM 1954 C C . ASN A 1 259 ? 24.072 2.017 -22.731 1.00 87.31 259 ASN A C 1
ATOM 1956 O O . ASN A 1 259 ? 23.035 2.463 -23.214 1.00 87.31 259 ASN A O 1
ATOM 1960 N N . ASP A 1 260 ? 24.254 1.900 -21.416 1.00 88.56 260 ASP A N 1
ATOM 1961 C CA . ASP A 1 260 ? 23.240 2.290 -20.427 1.00 88.56 260 ASP A CA 1
ATOM 1962 C C . ASP A 1 260 ? 22.878 3.770 -20.546 1.00 88.56 260 ASP A C 1
ATOM 1964 O O . ASP A 1 260 ? 21.714 4.159 -20.464 1.00 88.56 260 ASP A O 1
ATOM 1968 N N . PHE A 1 261 ? 23.880 4.608 -20.818 1.00 88.69 261 PHE A N 1
ATOM 1969 C CA . PHE A 1 261 ? 23.672 6.027 -21.050 1.00 88.69 261 PHE A CA 1
ATOM 1970 C C . PHE A 1 261 ? 22.849 6.296 -22.319 1.00 88.69 261 PHE A C 1
ATOM 1972 O O . PHE A 1 261 ? 21.948 7.132 -22.292 1.00 88.69 261 PHE A O 1
ATOM 1979 N N . LYS A 1 262 ? 23.089 5.557 -23.412 1.00 89.81 262 LYS A N 1
ATOM 1980 C CA . LYS A 1 262 ? 22.249 5.635 -24.622 1.00 89.81 262 LYS A CA 1
ATOM 1981 C C . LYS A 1 262 ? 20.804 5.230 -24.334 1.00 89.81 262 LYS A C 1
ATOM 1983 O O . LYS A 1 262 ? 19.889 5.888 -24.824 1.00 89.81 262 LYS A O 1
ATOM 1988 N N . ILE A 1 263 ? 20.594 4.183 -23.534 1.00 91.56 263 ILE A N 1
ATOM 1989 C CA . ILE A 1 263 ? 19.252 3.747 -23.127 1.00 91.56 263 ILE A CA 1
ATOM 1990 C C . ILE A 1 263 ? 18.559 4.839 -22.304 1.00 91.56 263 ILE A C 1
ATOM 1992 O O . ILE A 1 263 ? 17.422 5.204 -22.596 1.00 91.56 263 ILE A O 1
ATOM 1996 N N . LEU A 1 264 ? 19.264 5.432 -21.336 1.00 91.94 264 LEU A N 1
ATOM 1997 C CA . LEU A 1 264 ? 18.755 6.561 -20.561 1.00 91.94 264 LEU A CA 1
ATOM 1998 C C . LEU A 1 264 ? 18.348 7.728 -21.471 1.00 91.94 264 LEU A C 1
ATOM 2000 O O . LEU A 1 264 ? 17.248 8.250 -21.332 1.00 91.94 264 LEU A O 1
ATOM 2004 N N . VAL A 1 265 ? 19.193 8.119 -22.428 1.00 91.94 265 VAL A N 1
ATOM 2005 C CA . VAL A 1 265 ? 18.894 9.209 -23.373 1.00 91.94 265 VAL A CA 1
ATOM 2006 C C . VAL A 1 265 ? 17.649 8.907 -24.217 1.00 91.94 265 VAL A C 1
ATOM 2008 O O . VAL A 1 265 ? 16.784 9.774 -24.352 1.00 91.94 265 VAL A O 1
ATOM 2011 N N . LYS A 1 266 ? 17.495 7.677 -24.726 1.00 91.25 266 LYS A N 1
ATOM 2012 C CA . LYS A 1 266 ? 16.278 7.249 -25.445 1.00 91.25 266 LYS A CA 1
ATOM 2013 C C . LYS A 1 266 ? 15.032 7.286 -24.562 1.00 91.25 266 LYS A C 1
ATOM 2015 O O . LYS A 1 266 ? 13.968 7.712 -25.016 1.00 91.25 266 LYS A O 1
ATOM 2020 N N . PHE A 1 267 ? 15.158 6.858 -23.309 1.00 92.94 267 PHE A N 1
ATOM 2021 C CA . PHE A 1 267 ? 14.076 6.924 -22.334 1.00 92.94 267 PHE A CA 1
ATOM 2022 C C . PHE A 1 267 ? 13.658 8.375 -22.074 1.00 92.94 267 PHE A C 1
ATOM 2024 O O . PHE A 1 267 ? 12.474 8.690 -22.150 1.00 92.94 267 PHE A O 1
ATOM 2031 N N . LEU A 1 268 ? 14.618 9.280 -21.853 1.00 92.81 268 LEU A N 1
ATOM 2032 C CA . LEU A 1 268 ? 14.341 10.707 -21.680 1.00 92.81 268 LEU A CA 1
ATOM 2033 C C . LEU A 1 268 ? 13.667 11.306 -22.919 1.00 92.81 268 LEU A C 1
ATOM 2035 O O . LEU A 1 268 ? 12.689 12.034 -22.781 1.00 92.81 268 LEU A O 1
ATOM 2039 N N . HIS A 1 269 ? 14.130 10.963 -24.123 1.00 91.69 269 HIS A N 1
ATOM 2040 C CA . HIS A 1 269 ? 13.492 11.395 -25.366 1.00 91.69 269 HIS A CA 1
ATOM 2041 C C . HIS A 1 269 ? 12.029 10.926 -25.441 1.00 91.69 269 HIS A C 1
ATOM 2043 O O . HIS A 1 269 ? 11.133 11.737 -25.686 1.00 91.69 269 HIS A O 1
ATOM 2049 N N . SER A 1 270 ? 11.775 9.646 -25.152 1.00 90.25 270 SER A N 1
ATOM 2050 C CA . SER A 1 270 ? 10.424 9.061 -25.129 1.00 90.25 270 SER A CA 1
ATOM 2051 C C . SER A 1 270 ? 9.531 9.743 -24.091 1.00 90.25 270 SER A C 1
ATOM 2053 O O . SER A 1 270 ? 8.407 10.116 -24.397 1.00 90.25 270 SER A O 1
ATOM 2055 N N . LEU A 1 271 ? 10.063 10.014 -22.895 1.00 89.44 271 LEU A N 1
ATOM 2056 C CA . LEU A 1 271 ? 9.366 10.759 -21.847 1.00 89.44 271 LEU A CA 1
ATOM 2057 C C . LEU A 1 271 ? 8.950 12.153 -22.315 1.00 89.44 271 LEU A C 1
ATOM 2059 O O . LEU A 1 271 ? 7.828 12.575 -22.072 1.00 89.44 271 LEU A O 1
ATOM 2063 N N . THR A 1 272 ? 9.835 12.867 -23.008 1.00 87.25 272 THR A N 1
ATOM 2064 C CA . THR A 1 272 ? 9.555 14.239 -23.457 1.00 87.25 272 THR A CA 1
ATOM 2065 C C . THR A 1 272 ? 8.712 14.355 -24.722 1.00 87.25 272 THR A C 1
ATOM 2067 O O . THR A 1 272 ? 8.250 15.448 -25.045 1.00 87.25 272 THR A O 1
ATOM 2070 N N . THR A 1 273 ? 8.510 13.249 -25.435 1.00 85.12 273 THR A N 1
ATOM 2071 C CA . THR A 1 273 ? 7.648 13.173 -26.623 1.00 85.12 273 THR A CA 1
ATOM 2072 C C . THR A 1 273 ? 6.292 12.531 -26.320 1.00 85.12 273 THR A C 1
ATOM 2074 O O . THR A 1 273 ? 5.414 12.524 -27.183 1.00 85.12 273 THR A O 1
ATOM 2077 N N . ASP A 1 274 ? 6.093 12.046 -25.091 1.00 82.38 274 ASP A N 1
ATOM 2078 C CA . ASP A 1 274 ? 4.854 11.420 -24.648 1.00 82.38 274 ASP A CA 1
ATOM 2079 C C . ASP A 1 274 ? 3.680 12.413 -24.599 1.00 82.38 274 ASP A C 1
ATOM 2081 O O . ASP A 1 274 ? 3.787 13.540 -24.110 1.00 82.38 274 ASP A O 1
ATOM 2085 N N . THR A 1 275 ? 2.519 11.966 -25.082 1.00 68.38 275 THR A N 1
ATOM 2086 C CA . THR A 1 275 ? 1.290 12.778 -25.153 1.00 68.38 275 THR A CA 1
ATOM 2087 C C . THR A 1 275 ? 0.704 13.154 -23.790 1.00 68.38 275 THR A C 1
ATOM 2089 O O . THR A 1 275 ? -0.099 14.081 -23.699 1.00 68.38 275 THR A O 1
ATOM 2092 N N . GLY A 1 276 ? 1.104 12.457 -22.727 1.00 71.88 276 GLY A N 1
ATOM 2093 C CA . GLY A 1 276 ? 0.689 12.704 -21.357 1.00 71.88 276 GLY A CA 1
ATOM 2094 C C . GLY A 1 276 ? 1.384 13.892 -20.689 1.00 71.88 276 GLY A C 1
ATOM 2095 O O . GLY A 1 276 ? 0.946 14.292 -19.606 1.00 71.88 276 GLY A O 1
ATOM 2096 N N . ILE A 1 277 ? 2.423 14.474 -21.301 1.00 80.00 277 ILE A N 1
ATOM 2097 C CA . ILE A 1 277 ? 3.082 15.696 -20.818 1.00 80.00 277 ILE A CA 1
ATOM 2098 C C . ILE A 1 277 ? 2.646 16.890 -21.689 1.00 80.00 277 ILE A C 1
ATOM 2100 O O . ILE A 1 277 ? 2.822 16.852 -22.907 1.00 80.00 277 ILE A O 1
ATOM 2104 N N . PRO A 1 278 ? 2.093 17.975 -21.105 1.00 84.12 278 PRO A N 1
ATOM 2105 C CA . PRO A 1 278 ? 1.667 19.144 -21.878 1.00 84.12 278 PRO A CA 1
ATOM 2106 C C . PRO A 1 278 ? 2.804 19.741 -22.720 1.00 84.12 278 PRO A C 1
ATOM 2108 O O . PRO A 1 278 ? 3.919 19.923 -22.229 1.00 84.12 278 PRO A O 1
ATOM 2111 N N . ARG A 1 279 ? 2.529 20.075 -23.986 1.00 83.62 279 ARG A N 1
ATOM 2112 C CA . ARG A 1 279 ? 3.547 20.539 -24.955 1.00 83.62 279 ARG A CA 1
ATOM 2113 C C . ARG A 1 279 ? 4.195 21.879 -24.587 1.00 83.62 279 ARG A C 1
ATOM 2115 O O . ARG A 1 279 ? 5.310 22.173 -25.009 1.00 83.62 279 ARG A O 1
ATOM 2122 N N . ASP A 1 280 ? 3.502 22.697 -23.812 1.00 85.25 280 ASP A N 1
ATOM 2123 C CA . ASP A 1 280 ? 3.956 23.991 -23.306 1.00 85.25 280 ASP A CA 1
ATOM 2124 C C . ASP A 1 280 ? 4.796 23.881 -22.020 1.00 85.25 280 ASP A C 1
ATOM 2126 O O . ASP A 1 280 ? 5.282 24.898 -21.528 1.00 85.25 280 ASP A O 1
ATOM 2130 N N . THR A 1 281 ? 5.007 22.661 -21.503 1.00 87.00 281 THR A N 1
ATOM 2131 C CA . THR A 1 281 ? 5.837 22.392 -20.319 1.00 87.00 281 THR A CA 1
ATOM 2132 C C . THR A 1 281 ? 7.266 22.885 -20.543 1.00 87.00 281 THR A C 1
ATOM 2134 O O . THR A 1 281 ? 7.921 22.480 -21.502 1.00 87.00 281 THR A O 1
ATOM 2137 N N . GLU A 1 282 ? 7.784 23.727 -19.652 1.00 90.25 282 GLU A N 1
ATOM 2138 C CA . GLU A 1 282 ? 9.202 24.094 -19.626 1.00 90.25 282 GLU A CA 1
ATOM 2139 C C . GLU A 1 282 ? 10.039 22.864 -19.268 1.00 90.25 282 GLU A C 1
ATOM 2141 O O . GLU A 1 282 ? 9.657 22.082 -18.395 1.00 90.25 282 GLU A O 1
ATOM 2146 N N . LEU A 1 283 ? 11.192 22.688 -19.916 1.00 92.06 283 LEU A N 1
ATOM 2147 C CA . LEU A 1 283 ? 12.067 21.544 -19.675 1.00 92.06 283 LEU A CA 1
ATOM 2148 C C . LEU A 1 283 ? 13.466 22.005 -19.284 1.00 92.06 283 LEU A C 1
ATOM 2150 O O . LEU A 1 283 ? 14.135 22.721 -20.032 1.00 92.06 283 LEU A O 1
ATOM 2154 N N . SER A 1 284 ? 13.957 21.502 -18.156 1.00 93.06 284 SER A N 1
ATOM 2155 C CA . SER A 1 284 ? 15.377 21.567 -17.819 1.00 93.06 284 SER A CA 1
ATOM 2156 C C . SER A 1 284 ? 15.936 20.166 -17.606 1.00 93.06 284 SER A C 1
ATOM 2158 O O . SER A 1 284 ? 15.348 19.368 -16.887 1.00 93.06 284 SER A O 1
ATOM 2160 N N . VAL A 1 285 ? 17.086 19.864 -18.205 1.00 94.06 285 VAL A N 1
ATOM 2161 C CA . VAL A 1 285 ? 17.778 18.580 -18.030 1.00 94.06 285 VAL A CA 1
ATOM 2162 C C . VAL A 1 285 ? 19.135 18.841 -17.407 1.00 94.06 285 VAL A C 1
ATOM 2164 O O . VAL A 1 285 ? 19.902 19.668 -17.901 1.00 94.06 285 VAL A O 1
ATOM 2167 N N . ILE A 1 286 ? 19.425 18.156 -16.308 1.00 93.00 286 ILE A N 1
ATOM 2168 C CA . ILE A 1 286 ? 20.613 18.361 -15.488 1.00 93.00 286 ILE A CA 1
ATOM 2169 C C . ILE A 1 286 ? 21.274 17.012 -15.254 1.00 93.00 286 ILE A C 1
ATOM 2171 O O . ILE A 1 286 ? 20.651 16.069 -14.774 1.00 93.00 286 ILE A O 1
ATOM 2175 N N . SER A 1 287 ? 22.565 16.944 -15.550 1.00 91.69 287 SER A N 1
ATOM 2176 C CA . SER A 1 287 ? 23.405 15.831 -15.105 1.00 91.69 287 SER A CA 1
ATOM 2177 C C . SER A 1 287 ? 24.132 16.213 -13.824 1.00 91.69 287 SER A C 1
ATOM 2179 O O . SER A 1 287 ? 24.564 17.363 -13.691 1.00 91.69 287 SER A O 1
ATOM 2181 N N . PHE A 1 288 ? 24.320 15.262 -12.912 1.00 88.81 288 PHE A N 1
ATOM 2182 C CA . PHE A 1 288 ? 25.145 15.477 -11.726 1.00 88.81 288 PHE A CA 1
ATOM 2183 C C . PHE A 1 288 ? 26.173 14.364 -11.519 1.00 88.81 288 PHE A C 1
ATOM 2185 O O . PHE A 1 288 ? 25.908 13.185 -11.736 1.00 88.81 288 PHE A O 1
ATOM 2192 N N . GLY A 1 289 ? 27.370 14.770 -11.107 1.00 85.00 289 GLY A N 1
ATOM 2193 C CA . GLY A 1 289 ? 28.474 13.914 -10.680 1.00 85.00 289 GLY A CA 1
ATOM 2194 C C . GLY A 1 289 ? 29.246 14.651 -9.588 1.00 85.00 289 GLY A C 1
ATOM 2195 O O . GLY A 1 289 ? 28.642 15.110 -8.624 1.00 85.00 289 GLY A O 1
ATOM 2196 N N . LYS A 1 290 ? 30.553 14.881 -9.773 1.00 82.81 290 LYS A N 1
ATOM 2197 C CA . LYS A 1 290 ? 31.313 15.844 -8.942 1.00 82.81 290 LYS A CA 1
ATOM 2198 C C . LYS A 1 290 ? 30.774 17.274 -9.063 1.00 82.81 290 LYS A C 1
ATOM 2200 O O . LYS A 1 290 ? 30.841 18.047 -8.117 1.00 82.81 290 LYS A O 1
ATOM 2205 N N . PHE A 1 291 ? 30.277 17.619 -10.247 1.00 84.06 291 PHE A N 1
ATOM 2206 C CA . PHE A 1 291 ? 29.673 18.908 -10.554 1.00 84.06 291 PHE A CA 1
ATOM 2207 C C . PHE A 1 291 ? 28.323 18.684 -11.232 1.00 84.06 291 PHE A C 1
ATOM 2209 O O . PHE A 1 291 ? 28.083 17.627 -11.822 1.00 84.06 291 PHE A O 1
ATOM 2216 N N . SER A 1 292 ? 27.454 19.686 -11.152 1.00 89.00 292 SER A N 1
ATOM 2217 C CA . SER A 1 292 ? 26.157 19.683 -11.828 1.00 89.00 292 SER A CA 1
ATOM 2218 C C . SER A 1 292 ? 26.232 20.488 -13.119 1.00 89.00 292 SER A C 1
ATOM 2220 O O . SER A 1 292 ? 26.709 21.619 -13.109 1.00 89.00 292 SER A O 1
ATOM 2222 N N . ASN A 1 293 ? 25.741 19.922 -14.222 1.00 89.19 293 ASN A N 1
ATOM 2223 C CA . ASN A 1 293 ? 25.700 20.582 -15.525 1.00 89.19 293 ASN A CA 1
ATOM 2224 C C . ASN A 1 293 ? 24.257 20.676 -16.009 1.00 89.19 293 ASN A C 1
ATOM 2226 O O . ASN A 1 293 ? 23.593 19.648 -16.155 1.00 89.19 293 ASN A O 1
ATOM 2230 N N . ILE A 1 294 ? 23.798 21.893 -16.300 1.00 91.25 294 ILE A N 1
ATOM 2231 C CA . ILE A 1 294 ? 22.539 22.137 -17.009 1.00 91.25 294 ILE A CA 1
ATOM 2232 C C . ILE A 1 294 ? 22.805 21.844 -18.489 1.00 91.25 294 ILE A C 1
ATOM 2234 O O . ILE A 1 294 ? 23.600 22.529 -19.126 1.00 91.25 294 ILE A O 1
ATOM 2238 N N . LEU A 1 295 ? 22.185 20.791 -19.008 1.00 91.38 295 LEU A N 1
ATOM 2239 C CA . LEU A 1 295 ? 22.362 20.297 -20.374 1.00 91.38 295 LEU A CA 1
ATOM 2240 C C . LEU A 1 295 ? 21.323 20.893 -21.319 1.00 91.38 295 LEU A C 1
ATOM 2242 O O . LEU A 1 295 ? 21.639 21.245 -22.448 1.00 91.38 295 LEU A O 1
ATOM 2246 N N . ILE A 1 296 ? 20.092 21.030 -20.828 1.00 90.81 296 ILE A N 1
ATOM 2247 C CA . ILE A 1 296 ? 18.979 21.651 -21.541 1.00 90.81 296 ILE A CA 1
ATOM 2248 C C . ILE A 1 296 ? 18.294 22.615 -20.584 1.00 90.81 296 ILE A C 1
ATOM 2250 O O . ILE A 1 296 ? 18.087 22.295 -19.413 1.00 90.81 296 ILE A O 1
ATOM 2254 N N . ASN A 1 297 ? 17.925 23.788 -21.088 1.00 89.88 297 ASN A N 1
ATOM 2255 C CA . ASN A 1 297 ? 17.018 24.705 -20.415 1.00 89.88 297 ASN A CA 1
ATOM 2256 C C . ASN A 1 297 ? 16.152 25.395 -21.476 1.00 89.88 297 ASN A C 1
ATOM 2258 O O . ASN A 1 297 ? 16.603 26.330 -22.133 1.00 89.88 297 ASN A O 1
ATOM 2262 N N . SER A 1 298 ? 14.951 24.865 -21.690 1.00 87.31 298 SER A N 1
ATOM 2263 C CA . SER A 1 298 ? 14.045 25.243 -22.773 1.00 87.31 298 SER A CA 1
ATOM 2264 C C . SER A 1 298 ? 12.694 25.685 -22.227 1.00 87.31 298 SER A C 1
ATOM 2266 O O . SER A 1 298 ? 12.175 25.114 -21.270 1.00 87.31 298 SER A O 1
ATOM 2268 N N . THR A 1 299 ? 12.086 26.658 -22.899 1.00 86.25 299 THR A N 1
ATOM 2269 C CA . THR A 1 299 ? 10.771 27.216 -22.551 1.00 86.25 299 THR A CA 1
ATOM 2270 C C . THR A 1 299 ? 9.592 26.328 -22.951 1.00 86.25 299 THR A C 1
ATOM 2272 O O . THR A 1 299 ? 8.463 26.618 -22.573 1.00 86.25 299 THR A O 1
ATOM 2275 N N . THR A 1 300 ? 9.833 25.268 -23.729 1.00 85.69 300 THR A N 1
ATOM 2276 C CA . THR A 1 300 ? 8.827 24.264 -24.118 1.00 85.69 300 THR A CA 1
ATOM 2277 C C . THR A 1 300 ? 9.494 22.914 -24.359 1.00 85.69 300 THR A C 1
ATOM 2279 O O . THR A 1 300 ? 10.592 22.865 -24.932 1.00 85.69 300 THR A O 1
ATOM 2282 N N . ILE A 1 301 ? 8.807 21.828 -24.019 1.00 85.44 301 ILE A N 1
ATOM 2283 C CA . ILE A 1 301 ? 9.299 20.458 -24.165 1.00 85.44 301 ILE A CA 1
ATOM 2284 C C . ILE A 1 301 ? 9.459 20.067 -25.641 1.00 85.44 301 ILE A C 1
ATOM 2286 O O . ILE A 1 301 ? 10.448 19.436 -26.003 1.00 85.44 301 ILE A O 1
ATOM 2290 N N . THR A 1 302 ? 8.591 20.568 -26.526 1.00 82.19 302 THR A N 1
ATOM 2291 C CA . THR A 1 302 ? 8.651 20.331 -27.981 1.00 82.19 302 THR A CA 1
ATOM 2292 C C . THR A 1 302 ? 9.929 20.868 -28.620 1.00 82.19 302 THR A C 1
ATOM 2294 O O . THR A 1 302 ? 10.507 20.208 -29.476 1.00 82.19 302 THR A O 1
ATOM 2297 N N . LYS A 1 303 ? 10.411 22.044 -28.190 1.00 81.88 303 LYS A N 1
ATOM 2298 C CA . LYS A 1 303 ? 11.691 22.604 -28.672 1.00 81.88 303 LYS A CA 1
ATOM 2299 C C . LYS A 1 303 ? 12.903 21.811 -28.182 1.00 81.88 303 LYS A C 1
ATOM 2301 O O . LYS A 1 303 ? 13.947 21.850 -28.818 1.00 81.88 303 LYS A O 1
ATOM 2306 N N . ALA A 1 304 ? 12.772 21.129 -27.046 1.00 80.00 304 ALA A N 1
ATOM 2307 C CA . ALA A 1 304 ? 13.874 20.438 -26.393 1.00 80.00 304 ALA A CA 1
ATOM 2308 C C . ALA A 1 304 ? 13.980 18.950 -26.735 1.00 80.00 304 ALA A C 1
ATOM 2310 O O . ALA A 1 304 ? 15.080 18.412 -26.639 1.00 80.00 304 ALA A O 1
ATOM 2311 N N . GLY A 1 305 ? 12.873 18.297 -27.112 1.00 73.38 305 GLY A N 1
ATOM 2312 C CA . GLY A 1 305 ? 12.801 16.844 -27.305 1.00 73.38 305 GLY A CA 1
ATOM 2313 C C . GLY A 1 305 ? 13.935 16.309 -28.179 1.00 73.38 305 GLY A C 1
ATOM 2314 O O . GLY A 1 305 ? 14.732 15.499 -27.719 1.00 73.38 305 GLY A O 1
ATOM 2315 N N . ASN A 1 306 ? 14.113 16.861 -29.383 1.00 77.62 306 ASN A N 1
ATOM 2316 C CA . ASN A 1 306 ? 15.179 16.426 -30.297 1.00 77.62 306 ASN A CA 1
ATOM 2317 C C . ASN A 1 306 ? 16.594 16.719 -29.766 1.00 77.62 306 ASN A C 1
ATOM 2319 O O . ASN A 1 306 ? 17.528 15.978 -30.059 1.00 77.62 306 ASN A O 1
ATOM 2323 N N . SER A 1 307 ? 16.773 17.765 -28.951 1.00 85.62 307 SER A N 1
ATOM 2324 C CA . SER A 1 307 ? 18.070 18.091 -28.343 1.00 85.62 307 SER A CA 1
ATOM 2325 C C . SER A 1 307 ? 18.502 17.080 -27.277 1.00 85.62 307 SER A C 1
ATOM 2327 O O . SER A 1 307 ? 19.690 17.012 -26.972 1.00 85.62 307 SER A O 1
ATOM 2329 N N . ILE A 1 308 ? 17.578 16.277 -26.729 1.00 88.69 308 ILE A N 1
ATOM 2330 C CA . ILE A 1 308 ? 17.905 15.221 -25.757 1.00 88.69 308 ILE A CA 1
ATOM 2331 C C . ILE A 1 308 ? 18.778 14.143 -26.389 1.00 88.69 308 ILE A C 1
ATOM 2333 O O . ILE A 1 308 ? 19.711 13.673 -25.743 1.00 88.69 308 ILE A O 1
ATOM 2337 N N . LEU A 1 309 ? 18.527 13.793 -27.654 1.00 87.62 309 LEU A N 1
ATOM 2338 C CA . LEU A 1 309 ? 19.293 12.768 -28.369 1.00 87.62 309 LEU A CA 1
ATOM 2339 C C . LEU A 1 309 ? 20.771 13.148 -28.554 1.00 87.62 309 LEU A C 1
ATOM 2341 O O . LEU A 1 309 ? 21.604 12.261 -28.709 1.00 87.62 309 LEU A O 1
ATOM 2345 N N . ASN A 1 310 ? 21.094 14.443 -28.475 1.00 87.75 310 ASN A N 1
ATOM 2346 C CA . ASN A 1 310 ? 22.451 14.980 -28.608 1.00 87.75 310 ASN A CA 1
ATOM 2347 C C . ASN A 1 310 ? 23.155 15.178 -27.253 1.00 87.75 310 ASN A C 1
ATOM 2349 O O . ASN A 1 310 ? 24.215 15.800 -27.186 1.00 87.75 310 ASN A O 1
ATOM 2353 N N . ILE A 1 311 ? 22.554 14.729 -26.147 1.00 88.25 311 ILE A N 1
ATOM 2354 C CA . ILE A 1 311 ? 23.186 14.831 -24.835 1.00 88.25 311 ILE A CA 1
ATOM 2355 C C . ILE A 1 311 ? 24.315 13.805 -24.735 1.00 88.25 311 ILE A C 1
ATOM 2357 O O . ILE A 1 311 ? 24.074 12.602 -24.695 1.00 88.25 311 ILE A O 1
ATOM 2361 N N . ASP A 1 312 ? 25.535 14.304 -24.554 1.00 80.81 312 ASP A N 1
ATOM 2362 C CA . ASP A 1 312 ? 26.703 13.485 -24.248 1.00 80.81 312 ASP A CA 1
ATOM 2363 C C . ASP A 1 312 ? 26.980 13.362 -22.747 1.00 80.81 312 ASP A C 1
ATOM 2365 O O . ASP A 1 312 ? 26.713 14.256 -21.932 1.00 80.81 312 ASP A O 1
ATOM 2369 N N . LYS A 1 313 ? 27.615 12.250 -22.374 1.00 75.69 313 LYS A N 1
ATOM 2370 C CA . LYS A 1 313 ? 28.071 12.001 -21.006 1.00 75.69 313 LYS A CA 1
ATOM 2371 C C . LYS A 1 313 ? 29.294 12.870 -20.683 1.00 75.69 313 LYS A C 1
ATOM 2373 O O . LYS A 1 313 ? 30.428 12.496 -20.970 1.00 75.69 313 LYS A O 1
ATOM 2378 N N . LYS A 1 314 ? 29.074 14.019 -20.033 1.00 65.06 314 LYS A N 1
ATOM 2379 C CA . LYS A 1 314 ? 30.143 14.987 -19.698 1.00 65.06 314 LYS A CA 1
ATOM 2380 C C . LYS A 1 314 ? 30.979 14.635 -18.458 1.00 65.06 314 LYS A C 1
ATOM 2382 O O . LYS A 1 314 ? 32.109 15.100 -18.342 1.00 65.06 314 LYS A O 1
ATOM 2387 N N . SER A 1 315 ? 30.461 13.834 -17.520 1.00 64.12 315 SER A N 1
ATOM 2388 C CA . SER A 1 315 ? 31.143 13.522 -16.251 1.00 64.12 315 SER A CA 1
ATOM 2389 C C . SER A 1 315 ? 31.695 12.093 -16.225 1.00 64.12 315 SER A C 1
ATOM 2391 O O . SER A 1 315 ? 30.966 11.119 -16.413 1.00 64.12 315 SER A O 1
ATOM 2393 N N . ARG A 1 316 ? 32.997 11.964 -15.931 1.00 65.81 316 ARG A N 1
ATOM 2394 C CA . ARG A 1 316 ? 33.686 10.685 -15.655 1.00 65.81 316 ARG A CA 1
ATOM 2395 C C . ARG A 1 316 ? 34.020 10.502 -14.171 1.00 65.81 316 ARG A C 1
ATOM 2397 O O . ARG A 1 316 ? 34.841 9.661 -13.818 1.00 65.81 316 ARG A O 1
ATOM 2404 N N . SER A 1 317 ? 33.438 11.315 -13.289 1.00 68.81 317 SER A N 1
ATOM 2405 C CA . SER A 1 317 ? 33.762 11.248 -11.865 1.00 68.81 317 SER A CA 1
ATOM 2406 C C . SER A 1 317 ? 33.154 10.009 -11.200 1.00 68.81 317 SER A C 1
ATOM 2408 O O . SER A 1 317 ? 32.104 9.511 -11.609 1.00 68.81 317 SER A O 1
ATOM 2410 N N . LYS A 1 318 ? 33.818 9.507 -10.155 1.00 70.12 318 LYS A N 1
ATOM 2411 C CA . LYS A 1 318 ? 33.229 8.546 -9.209 1.00 70.12 318 LYS A CA 1
ATOM 2412 C C . LYS A 1 318 ? 32.302 9.229 -8.198 1.00 70.12 318 LYS A C 1
ATOM 2414 O O . LYS A 1 318 ? 31.569 8.520 -7.525 1.00 70.12 318 LYS A O 1
ATOM 2419 N N . MET A 1 319 ? 32.338 10.564 -8.113 1.00 75.50 319 MET A N 1
ATOM 2420 C CA . MET A 1 319 ? 31.531 11.317 -7.158 1.00 75.50 319 MET A CA 1
ATOM 2421 C C . MET A 1 319 ? 30.112 11.597 -7.665 1.00 75.50 319 MET A C 1
ATOM 2423 O O . MET A 1 319 ? 29.936 11.865 -8.857 1.00 75.50 319 MET A O 1
ATOM 2427 N N . ALA A 1 320 ? 29.140 11.618 -6.754 1.00 83.94 320 ALA A N 1
ATOM 2428 C CA . ALA A 1 320 ? 27.736 11.942 -6.994 1.00 83.94 320 ALA A CA 1
ATOM 2429 C C . ALA A 1 320 ? 27.199 12.935 -5.941 1.00 83.94 320 ALA A C 1
ATOM 2431 O O . ALA A 1 320 ? 26.779 12.536 -4.857 1.00 83.94 320 ALA A O 1
ATOM 2432 N N . ASP A 1 321 ? 27.190 14.231 -6.275 1.00 87.19 321 ASP A N 1
ATOM 2433 C CA . ASP A 1 321 ? 26.701 15.319 -5.414 1.00 87.19 321 ASP A CA 1
ATOM 2434 C C . ASP A 1 321 ? 25.276 15.764 -5.801 1.00 87.19 321 ASP A C 1
ATOM 2436 O O . ASP A 1 321 ? 25.064 16.714 -6.564 1.00 87.19 321 ASP A O 1
ATOM 2440 N N . LEU A 1 322 ? 24.273 15.068 -5.260 1.00 90.69 322 LEU A N 1
ATOM 2441 C CA . LEU A 1 322 ? 22.859 15.404 -5.470 1.00 90.69 322 LEU A CA 1
ATOM 2442 C C . LEU A 1 322 ? 22.469 16.742 -4.812 1.00 90.69 322 LEU A C 1
ATOM 2444 O O . LEU A 1 322 ? 21.600 17.459 -5.312 1.00 90.69 322 LEU A O 1
ATOM 2448 N N . GLY A 1 323 ? 23.121 17.121 -3.709 1.00 87.88 323 GLY A N 1
ATOM 2449 C CA . GLY A 1 323 ? 22.851 18.387 -3.026 1.00 87.88 323 GLY A CA 1
ATOM 2450 C C . GLY A 1 323 ? 23.317 19.591 -3.840 1.00 87.88 323 GLY A C 1
ATOM 2451 O O . GLY A 1 323 ? 22.606 20.600 -3.924 1.00 87.88 323 GLY A O 1
ATOM 2452 N N . GLY A 1 324 ? 24.462 19.468 -4.513 1.00 89.00 324 GLY A N 1
ATOM 2453 C CA . GLY A 1 324 ? 24.929 20.409 -5.527 1.00 89.00 324 GLY A CA 1
ATOM 2454 C C . GLY A 1 324 ? 23.952 20.538 -6.698 1.00 89.00 324 GLY A C 1
ATOM 2455 O O . GLY A 1 324 ? 23.690 21.654 -7.159 1.00 89.00 324 GLY A O 1
ATOM 2456 N N . ALA A 1 325 ? 23.330 19.435 -7.126 1.00 92.81 325 ALA A N 1
ATOM 2457 C CA . ALA A 1 325 ? 22.319 19.444 -8.187 1.00 92.81 325 ALA A CA 1
ATOM 2458 C C . ALA A 1 325 ? 21.059 20.214 -7.777 1.00 92.81 325 ALA A C 1
ATOM 2460 O O . ALA A 1 325 ? 20.633 21.129 -8.485 1.00 92.81 325 ALA A O 1
ATOM 2461 N N . PHE A 1 326 ? 20.511 19.939 -6.590 1.00 94.31 326 PHE A N 1
ATOM 2462 C CA . PHE A 1 326 ? 19.381 20.706 -6.059 1.00 94.31 326 PHE A CA 1
ATOM 2463 C C . PHE A 1 326 ? 19.728 22.182 -5.834 1.00 94.31 326 PHE A C 1
ATOM 2465 O O . PHE A 1 326 ? 18.918 23.061 -6.133 1.00 94.31 326 PHE A O 1
ATOM 2472 N N . SER A 1 327 ? 20.950 22.480 -5.389 1.00 90.25 327 SER A N 1
ATOM 2473 C CA . SER A 1 327 ? 21.432 23.860 -5.250 1.00 90.25 327 SER A CA 1
ATOM 2474 C C . SER A 1 327 ? 21.504 24.574 -6.604 1.00 90.25 327 SER A C 1
ATOM 2476 O O . SER A 1 327 ? 21.110 25.736 -6.719 1.00 90.25 327 SER A O 1
ATOM 2478 N N . THR A 1 328 ? 21.942 23.865 -7.646 1.00 91.38 328 THR A N 1
ATOM 2479 C CA . THR A 1 328 ? 22.005 24.356 -9.030 1.00 91.38 328 THR A CA 1
ATOM 2480 C C . THR A 1 328 ? 20.606 24.659 -9.562 1.00 91.38 328 THR A C 1
ATOM 2482 O O . THR A 1 328 ? 20.380 25.735 -10.118 1.00 91.38 328 THR A O 1
ATOM 2485 N N . ILE A 1 329 ? 19.639 23.772 -9.308 1.00 93.06 329 ILE A N 1
ATOM 2486 C CA . ILE A 1 329 ? 18.224 23.974 -9.652 1.00 93.06 329 ILE A CA 1
ATOM 2487 C C . ILE A 1 329 ? 17.683 25.235 -8.991 1.00 93.06 329 ILE A C 1
ATOM 2489 O O . ILE A 1 329 ? 17.151 26.113 -9.670 1.00 93.06 329 ILE A O 1
ATOM 2493 N N . MET A 1 330 ? 17.864 25.365 -7.677 1.00 89.50 330 MET A N 1
ATOM 2494 C CA . MET A 1 330 ? 17.379 26.524 -6.930 1.00 89.50 330 MET A CA 1
ATOM 2495 C C . MET A 1 330 ? 18.016 27.837 -7.401 1.00 89.50 330 MET A C 1
ATOM 2497 O O . MET A 1 330 ? 17.342 28.866 -7.424 1.00 89.50 330 MET A O 1
ATOM 2501 N N . LYS A 1 331 ? 19.308 27.820 -7.750 1.00 89.19 331 LYS A N 1
ATOM 2502 C CA . LYS A 1 331 ? 20.075 29.032 -8.069 1.00 89.19 331 LYS A CA 1
ATOM 2503 C C . LYS A 1 331 ? 19.945 29.477 -9.524 1.00 89.19 331 LYS A C 1
ATOM 2505 O O . LYS A 1 331 ? 19.944 30.681 -9.768 1.00 89.19 331 LYS A O 1
ATOM 2510 N N . TYR A 1 332 ? 19.864 28.545 -10.471 1.00 88.38 332 TYR A N 1
ATOM 2511 C CA . TYR A 1 332 ? 20.006 28.848 -11.900 1.00 88.38 332 TYR A CA 1
ATOM 2512 C C . TYR A 1 332 ? 18.796 28.457 -12.746 1.00 88.38 332 TYR A C 1
ATOM 2514 O O . TYR A 1 332 ? 18.556 29.102 -13.765 1.00 88.38 332 TYR A O 1
ATOM 2522 N N . VAL A 1 333 ? 18.036 27.439 -12.332 1.00 88.38 333 VAL A N 1
ATOM 2523 C CA . VAL A 1 333 ? 16.835 27.002 -13.058 1.00 88.38 333 VAL A CA 1
ATOM 2524 C C . VAL A 1 333 ? 15.619 27.759 -12.537 1.00 88.38 333 VAL A C 1
ATOM 2526 O O . VAL A 1 333 ? 15.075 28.600 -13.240 1.00 88.38 333 VAL A O 1
ATOM 2529 N N . LEU A 1 334 ? 15.282 27.585 -11.258 1.00 85.50 334 LEU A N 1
ATOM 2530 C CA . LEU A 1 334 ? 14.078 28.170 -10.658 1.00 85.50 334 LEU A CA 1
ATOM 2531 C C . LEU A 1 334 ? 14.200 29.663 -10.321 1.00 85.50 334 LEU A C 1
ATOM 2533 O O . LEU A 1 334 ? 13.207 30.314 -10.007 1.00 85.50 334 LEU A O 1
ATOM 2537 N N . LYS A 1 335 ? 15.409 30.233 -10.381 1.00 74.44 335 LYS A N 1
ATOM 2538 C CA . LYS A 1 335 ? 15.628 31.674 -10.176 1.00 74.44 335 LYS A CA 1
ATOM 2539 C C . LYS A 1 335 ? 15.149 32.514 -11.370 1.00 74.44 335 LYS A C 1
ATOM 2541 O O . LYS A 1 335 ? 14.876 33.697 -11.194 1.00 74.44 335 LYS A O 1
ATOM 2546 N N . LYS A 1 336 ? 15.013 31.927 -12.567 1.00 62.69 336 LYS A N 1
ATOM 2547 C CA . LYS A 1 336 ? 14.582 32.611 -13.802 1.00 62.69 336 LYS A CA 1
ATOM 2548 C C . LYS A 1 336 ? 13.048 32.688 -13.954 1.00 62.69 336 LYS A C 1
ATOM 2550 O O . LYS A 1 336 ? 12.526 32.448 -15.031 1.00 62.69 336 LYS A O 1
ATOM 2555 N N . GLY A 1 337 ? 12.321 33.019 -12.884 1.00 57.22 337 GLY A N 1
ATOM 2556 C CA . GLY A 1 337 ? 10.868 33.262 -12.947 1.00 57.22 337 GLY A CA 1
ATOM 2557 C C . GLY A 1 337 ? 9.963 32.019 -12.974 1.00 57.22 337 GLY A C 1
ATOM 2558 O O . GLY A 1 337 ? 8.755 32.170 -13.127 1.00 57.22 337 GLY A O 1
ATOM 2559 N N . SER A 1 338 ? 10.506 30.812 -12.782 1.00 64.50 338 SER A N 1
ATOM 2560 C CA . SER A 1 338 ? 9.743 29.556 -12.810 1.00 64.50 338 SER A CA 1
ATOM 2561 C C . SER A 1 338 ? 8.727 29.434 -11.662 1.00 64.50 338 SER A C 1
ATOM 2563 O O . SER A 1 338 ? 8.970 29.830 -10.517 1.00 64.50 338 SER A O 1
ATOM 2565 N N . HIS A 1 339 ? 7.575 28.826 -11.948 1.00 70.50 339 HIS A N 1
ATOM 2566 C CA . HIS A 1 339 ? 6.499 28.630 -10.977 1.00 70.50 339 HIS A CA 1
ATOM 2567 C C . HIS A 1 339 ? 6.760 27.414 -10.071 1.00 70.50 339 HIS A C 1
ATOM 2569 O O . HIS A 1 339 ? 6.350 26.305 -10.402 1.00 70.50 339 HIS A O 1
ATOM 2575 N N . PHE A 1 340 ? 7.365 27.626 -8.892 1.00 71.81 340 PHE A N 1
ATOM 2576 C CA . PHE A 1 340 ? 7.699 26.557 -7.925 1.00 71.81 340 PHE A CA 1
ATOM 2577 C C . PHE A 1 340 ? 6.555 25.564 -7.636 1.00 71.81 340 PHE A C 1
ATOM 2579 O O . PHE A 1 340 ? 6.794 24.366 -7.558 1.00 71.81 340 PHE A O 1
ATOM 2586 N N . GLN A 1 341 ? 5.316 26.050 -7.500 1.00 69.00 341 GLN A N 1
ATOM 2587 C CA . GLN A 1 341 ? 4.135 25.223 -7.192 1.00 69.00 341 GLN A CA 1
ATOM 2588 C C . GLN A 1 341 ? 3.652 24.361 -8.371 1.00 69.00 341 GLN A C 1
ATOM 2590 O O . GLN A 1 341 ? 2.802 23.500 -8.185 1.00 69.00 341 GLN A O 1
ATOM 2595 N N . ASN A 1 342 ? 4.178 24.601 -9.575 1.00 78.25 342 ASN A N 1
ATOM 2596 C CA . ASN A 1 342 ? 3.888 23.832 -10.783 1.00 78.25 342 ASN A CA 1
ATOM 2597 C C . ASN A 1 342 ? 5.167 23.205 -11.367 1.00 78.25 342 ASN A C 1
ATOM 2599 O O . ASN A 1 342 ? 5.275 22.961 -12.570 1.00 78.25 342 ASN A O 1
ATOM 2603 N N . THR A 1 343 ? 6.175 23.006 -10.510 1.00 87.50 343 THR A N 1
ATOM 2604 C CA . THR A 1 343 ? 7.452 22.385 -10.860 1.00 87.50 343 THR A CA 1
ATOM 2605 C C . THR A 1 343 ? 7.492 20.939 -10.379 1.00 87.50 343 THR A C 1
ATOM 2607 O O . THR A 1 343 ? 7.280 20.655 -9.197 1.00 87.50 343 THR A O 1
ATOM 2610 N N . HIS A 1 344 ? 7.872 20.042 -11.284 1.00 92.06 344 HIS A N 1
ATOM 2611 C CA . HIS A 1 344 ? 8.193 18.653 -10.992 1.00 92.06 344 HIS A CA 1
ATOM 2612 C C . HIS A 1 344 ? 9.678 18.393 -11.237 1.00 92.06 344 HIS A C 1
ATOM 2614 O O . HIS A 1 344 ? 10.216 18.777 -12.272 1.00 92.06 344 HIS A O 1
ATOM 2620 N N . ILE A 1 345 ? 10.338 17.716 -10.301 1.00 95.31 345 ILE A N 1
ATOM 2621 C CA . ILE A 1 345 ? 11.706 17.224 -10.448 1.00 95.31 345 ILE A CA 1
ATOM 2622 C C . ILE A 1 345 ? 11.653 15.701 -10.559 1.00 95.31 345 ILE A C 1
ATOM 2624 O O . ILE A 1 345 ? 11.145 15.059 -9.649 1.00 95.31 345 ILE A O 1
ATOM 2628 N N . LEU A 1 346 ? 12.191 15.120 -11.629 1.00 96.31 346 LEU A N 1
ATOM 2629 C CA . LEU A 1 346 ? 12.423 13.680 -11.758 1.00 96.31 346 LEU A CA 1
ATOM 2630 C C . LEU A 1 346 ? 13.906 13.388 -11.521 1.00 96.31 346 LEU A C 1
ATOM 2632 O O . LEU A 1 346 ? 14.743 13.823 -12.307 1.00 96.31 346 LEU A O 1
ATOM 2636 N N . VAL A 1 347 ? 14.227 12.656 -10.455 1.00 96.19 347 VAL A N 1
ATOM 2637 C CA . VAL A 1 347 ? 15.597 12.267 -10.097 1.00 96.19 347 VAL A CA 1
ATOM 2638 C C . VAL A 1 347 ? 15.840 10.809 -10.493 1.00 96.19 347 VAL A C 1
ATOM 2640 O O . VAL A 1 347 ? 15.153 9.923 -9.996 1.00 96.19 347 VAL A O 1
ATOM 2643 N N . ILE A 1 348 ? 16.813 10.553 -11.369 1.00 93.81 348 ILE A N 1
ATOM 2644 C CA . ILE A 1 348 ? 17.160 9.219 -11.884 1.00 93.81 348 ILE A CA 1
ATOM 2645 C C . ILE A 1 348 ? 18.552 8.823 -11.391 1.00 93.81 348 ILE A C 1
ATOM 2647 O O . ILE A 1 348 ? 19.524 9.543 -11.649 1.00 93.81 348 ILE A O 1
ATOM 2651 N N . MET A 1 349 ? 18.657 7.698 -10.682 1.00 89.50 349 MET A N 1
ATOM 2652 C CA . MET A 1 349 ? 19.891 7.289 -10.001 1.00 89.50 349 MET A CA 1
ATOM 2653 C C . MET A 1 349 ? 20.122 5.782 -10.032 1.00 89.50 349 MET A C 1
ATOM 2655 O O . MET A 1 349 ? 19.184 5.009 -9.861 1.00 89.50 349 MET A O 1
ATOM 2659 N N . ASP A 1 350 ? 21.385 5.391 -10.188 1.00 85.31 350 ASP A N 1
ATOM 2660 C CA . ASP A 1 350 ? 21.859 4.002 -10.170 1.00 85.31 350 ASP A CA 1
ATOM 2661 C C . ASP A 1 350 ? 22.769 3.697 -8.963 1.00 85.31 350 ASP A C 1
ATOM 2663 O O . ASP A 1 350 ? 23.038 2.531 -8.669 1.00 85.31 350 ASP A O 1
ATOM 2667 N N . LYS A 1 351 ? 23.256 4.722 -8.244 1.00 80.94 351 LYS A N 1
ATOM 2668 C CA . LYS A 1 351 ? 24.175 4.568 -7.106 1.00 80.94 351 LYS A CA 1
ATOM 2669 C C . LYS A 1 351 ? 24.020 5.634 -6.035 1.00 80.94 351 LYS A C 1
ATOM 2671 O O . LYS A 1 351 ? 23.685 6.783 -6.321 1.00 80.94 351 LYS A O 1
ATOM 2676 N N . THR A 1 352 ? 24.410 5.262 -4.814 1.00 78.25 352 THR A N 1
ATOM 2677 C CA . THR A 1 352 ? 24.355 6.132 -3.635 1.00 78.25 352 THR A CA 1
ATOM 2678 C C . THR A 1 352 ? 25.120 7.431 -3.836 1.00 78.25 352 THR A C 1
ATOM 2680 O O . THR A 1 352 ? 26.179 7.447 -4.469 1.00 78.25 352 THR A O 1
ATOM 2683 N N . VAL A 1 353 ? 24.598 8.511 -3.263 1.00 78.56 353 VAL A N 1
ATOM 2684 C CA . VAL A 1 353 ? 25.246 9.825 -3.299 1.00 78.56 353 VAL A CA 1
ATOM 2685 C C . VAL A 1 353 ? 26.404 9.873 -2.317 1.00 78.56 353 VAL A C 1
ATOM 2687 O O . VAL A 1 353 ? 26.370 9.268 -1.241 1.00 78.56 353 VAL A O 1
ATOM 2690 N N . ASP A 1 354 ? 27.424 10.654 -2.648 1.00 75.44 354 ASP A N 1
ATOM 2691 C CA . ASP A 1 354 ? 28.455 10.961 -1.673 1.00 75.44 354 ASP A CA 1
ATOM 2692 C C . ASP A 1 354 ? 27.898 11.936 -0.643 1.00 75.44 354 ASP A C 1
ATOM 2694 O O . ASP A 1 354 ? 27.406 13.013 -0.969 1.00 75.44 354 ASP A O 1
ATOM 2698 N N . LYS A 1 355 ? 28.070 11.616 0.640 1.00 69.12 355 LYS A N 1
ATOM 2699 C CA . LYS A 1 355 ? 27.714 12.521 1.747 1.00 69.12 355 LYS A CA 1
ATOM 2700 C C . LYS A 1 355 ? 28.697 13.694 1.910 1.00 69.12 355 LYS A C 1
ATOM 2702 O O . LYS A 1 355 ? 28.718 14.347 2.949 1.00 69.12 355 LYS A O 1
ATOM 2707 N N . LYS A 1 356 ? 29.551 13.937 0.911 1.00 63.59 356 LYS A N 1
ATOM 2708 C CA . LYS A 1 356 ? 30.528 15.030 0.869 1.00 63.59 356 LYS A CA 1
ATOM 2709 C C . LYS A 1 356 ? 29.969 16.137 -0.022 1.00 63.59 356 LYS A C 1
ATOM 2711 O O . LYS A 1 356 ? 29.873 15.941 -1.226 1.00 63.59 356 LYS A O 1
ATOM 2716 N N . GLY A 1 357 ? 29.636 17.290 0.554 1.00 66.62 357 GLY A N 1
ATOM 2717 C CA . GLY A 1 357 ? 29.058 18.413 -0.189 1.00 66.62 357 GLY A CA 1
ATOM 2718 C C . GLY A 1 357 ? 27.848 19.013 0.518 1.00 66.62 357 GLY A C 1
ATOM 2719 O O . GLY A 1 357 ? 27.740 18.950 1.743 1.00 66.62 357 GLY A O 1
ATOM 2720 N N . VAL A 1 358 ? 26.946 19.621 -0.253 1.00 72.62 358 VAL A N 1
ATOM 2721 C CA . VAL A 1 358 ? 25.698 20.181 0.283 1.00 72.62 358 VAL A CA 1
ATOM 2722 C C . VAL A 1 358 ? 24.768 19.038 0.690 1.00 72.62 358 VAL A C 1
ATOM 2724 O O . VAL A 1 358 ? 24.572 18.093 -0.066 1.00 72.62 358 VAL A O 1
ATOM 2727 N N . ASP A 1 359 ? 24.145 19.136 1.863 1.00 81.12 359 ASP A N 1
ATOM 2728 C CA . ASP A 1 359 ? 23.170 18.139 2.305 1.00 81.12 359 ASP A CA 1
ATOM 2729 C C . ASP A 1 359 ? 21.945 18.121 1.366 1.00 81.12 359 ASP A C 1
ATOM 2731 O O . ASP A 1 359 ? 21.149 19.071 1.283 1.00 81.12 359 ASP A O 1
ATOM 2735 N N . TYR A 1 360 ? 21.812 17.021 0.626 1.00 84.19 360 TYR A N 1
ATOM 2736 C CA . TYR A 1 360 ? 20.753 16.810 -0.353 1.00 84.19 360 TYR A CA 1
ATOM 2737 C C . TYR A 1 360 ? 19.374 16.681 0.303 1.00 84.19 360 TYR A C 1
ATOM 2739 O O . TYR A 1 360 ? 18.393 17.122 -0.293 1.00 84.19 360 TYR A O 1
ATOM 2747 N N . THR A 1 361 ? 19.278 16.180 1.539 1.00 79.81 361 THR A N 1
ATOM 2748 C CA . THR A 1 361 ? 18.003 16.052 2.265 1.00 79.81 361 THR A CA 1
ATOM 2749 C C . THR A 1 361 ? 17.466 17.423 2.678 1.00 79.81 361 THR A C 1
ATOM 2751 O O . THR A 1 361 ? 16.286 17.727 2.474 1.00 79.81 361 THR A O 1
ATOM 2754 N N . ILE A 1 362 ? 18.352 18.306 3.156 1.00 76.25 362 ILE A N 1
ATOM 2755 C CA . ILE A 1 362 ? 18.025 19.695 3.505 1.00 76.25 362 ILE A CA 1
ATOM 2756 C C . ILE A 1 362 ? 17.603 20.467 2.253 1.00 76.25 362 ILE A C 1
ATOM 2758 O O . ILE A 1 362 ? 16.625 21.219 2.274 1.00 76.25 362 ILE A O 1
ATOM 2762 N N . THR A 1 363 ? 18.323 20.289 1.147 1.00 80.44 363 THR A N 1
ATOM 2763 C CA . THR A 1 363 ? 18.056 21.033 -0.091 1.00 80.44 363 THR A CA 1
ATOM 2764 C C . THR A 1 363 ? 16.788 20.532 -0.794 1.00 80.44 363 THR A C 1
ATOM 2766 O O . THR A 1 363 ? 15.975 21.346 -1.232 1.00 80.44 363 THR A O 1
ATOM 2769 N N . ALA A 1 364 ? 16.533 19.218 -0.789 1.00 82.56 364 ALA A N 1
ATOM 2770 C CA . ALA A 1 364 ? 15.264 18.634 -1.226 1.00 82.56 364 ALA A CA 1
ATOM 2771 C C . ALA A 1 364 ? 14.088 19.132 -0.378 1.00 82.56 364 ALA A C 1
ATOM 2773 O O . ALA A 1 364 ? 13.042 19.493 -0.915 1.00 82.56 364 ALA A O 1
ATOM 2774 N N . LYS A 1 365 ? 14.254 19.222 0.950 1.00 73.75 365 LYS A N 1
ATOM 2775 C CA . LYS A 1 365 ? 13.234 19.810 1.829 1.00 73.75 365 LYS A CA 1
ATOM 2776 C C . LYS A 1 365 ? 12.920 21.257 1.436 1.00 73.75 365 LYS A C 1
ATOM 2778 O O . LYS A 1 365 ? 11.750 21.586 1.296 1.00 73.75 365 LYS A O 1
ATOM 2783 N N . LYS A 1 366 ? 13.930 22.098 1.183 1.00 81.19 366 LYS A N 1
ATOM 2784 C CA . LYS A 1 366 ? 13.723 23.492 0.738 1.00 81.19 366 LYS A CA 1
ATOM 2785 C C . LYS A 1 366 ? 12.944 23.591 -0.578 1.00 81.19 366 LYS A C 1
ATOM 2787 O O . LYS A 1 366 ? 12.161 24.521 -0.741 1.00 81.19 366 LYS A O 1
ATOM 2792 N N . LEU A 1 367 ? 13.165 22.667 -1.514 1.00 83.88 367 LEU A N 1
ATOM 2793 C CA . LEU A 1 367 ? 12.398 22.584 -2.761 1.00 83.88 367 LEU A CA 1
ATOM 2794 C C . LEU A 1 367 ? 10.938 22.189 -2.485 1.00 83.88 367 LEU A C 1
ATOM 2796 O O . LEU A 1 367 ? 10.026 22.891 -2.922 1.00 83.88 367 LEU A O 1
ATOM 2800 N N . ARG A 1 368 ? 10.717 21.132 -1.691 1.00 84.19 368 ARG A N 1
ATOM 2801 C CA . ARG A 1 368 ? 9.374 20.663 -1.299 1.00 84.19 368 ARG A CA 1
ATOM 2802 C C . ARG A 1 368 ? 8.580 21.724 -0.533 1.00 84.19 368 ARG A C 1
ATOM 2804 O O . ARG A 1 368 ? 7.420 21.957 -0.852 1.00 84.19 368 ARG A O 1
ATOM 2811 N N . ASP A 1 369 ? 9.216 22.435 0.400 1.00 75.94 369 ASP A N 1
ATOM 2812 C CA . ASP A 1 369 ? 8.605 23.534 1.165 1.00 75.94 369 ASP A CA 1
ATOM 2813 C C . ASP A 1 369 ? 8.131 24.690 0.255 1.00 75.94 369 ASP A C 1
ATOM 2815 O O . ASP A 1 369 ? 7.232 25.443 0.625 1.00 75.94 369 ASP A O 1
ATOM 2819 N N . LYS A 1 370 ? 8.713 24.839 -0.945 1.00 76.19 370 LYS A N 1
ATOM 2820 C CA . LYS A 1 370 ? 8.292 25.823 -1.959 1.00 76.19 370 LYS A CA 1
ATOM 2821 C C . LYS A 1 370 ? 7.190 25.313 -2.898 1.00 76.19 370 LYS A C 1
ATOM 2823 O O . LYS A 1 370 ? 6.769 26.054 -3.785 1.00 76.19 370 LYS A O 1
ATOM 2828 N N . GLY A 1 371 ? 6.721 24.081 -2.707 1.00 73.81 371 GLY A N 1
ATOM 2829 C CA . GLY A 1 371 ? 5.687 23.451 -3.529 1.00 73.81 371 GLY A CA 1
ATOM 2830 C C . GLY A 1 371 ? 6.215 22.647 -4.719 1.00 73.81 371 GLY A C 1
ATOM 2831 O O . GLY A 1 371 ? 5.414 22.230 -5.547 1.00 73.81 371 GLY A O 1
ATOM 2832 N N . VAL A 1 372 ? 7.530 22.408 -4.805 1.00 85.56 372 VAL A N 1
ATOM 2833 C CA . VAL A 1 372 ? 8.113 21.556 -5.853 1.00 85.56 372 VAL A CA 1
ATOM 2834 C C . VAL A 1 372 ? 7.852 20.084 -5.532 1.00 85.56 372 VAL A C 1
ATOM 2836 O O . VAL A 1 372 ? 8.094 19.629 -4.410 1.00 85.56 372 VAL A O 1
ATOM 2839 N N . VAL A 1 373 ? 7.407 19.317 -6.525 1.00 86.62 373 VAL A N 1
ATOM 2840 C CA . VAL A 1 373 ? 7.171 17.874 -6.388 1.00 86.62 373 VAL A CA 1
ATOM 2841 C C . VAL A 1 373 ? 8.380 17.099 -6.908 1.00 86.62 373 VAL A C 1
ATOM 2843 O O . VAL A 1 373 ? 8.764 17.257 -8.059 1.00 86.62 373 VAL A O 1
ATOM 2846 N N . ILE A 1 374 ? 8.977 16.253 -6.074 1.00 90.62 374 ILE A N 1
ATOM 2847 C CA . ILE A 1 374 ? 10.153 15.442 -6.391 1.00 90.62 374 ILE A CA 1
ATOM 2848 C C . ILE A 1 374 ? 9.723 13.982 -6.568 1.00 90.62 374 ILE A C 1
ATOM 2850 O O . ILE A 1 374 ? 9.132 13.384 -5.667 1.00 90.62 374 ILE A O 1
ATOM 2854 N N . HIS A 1 375 ? 10.064 13.426 -7.724 1.00 92.44 375 HIS A N 1
ATOM 2855 C CA . HIS A 1 375 ? 9.902 12.036 -8.137 1.00 92.44 375 HIS A CA 1
ATOM 2856 C C . HIS A 1 375 ? 11.272 11.364 -8.223 1.00 92.44 375 HIS A C 1
ATOM 2858 O O . HIS A 1 375 ? 12.266 12.019 -8.535 1.00 92.44 375 HIS A O 1
ATOM 2864 N N . GLY A 1 376 ? 11.323 10.062 -7.974 1.00 91.88 376 GLY A N 1
ATOM 2865 C CA . GLY A 1 376 ? 12.524 9.242 -8.023 1.00 91.88 376 GLY A CA 1
ATOM 2866 C C . GLY A 1 376 ? 12.353 8.055 -8.966 1.00 91.88 376 GLY A C 1
ATOM 2867 O O . GLY A 1 376 ? 11.315 7.396 -8.957 1.00 91.88 376 GLY A O 1
ATOM 2868 N N . LEU A 1 377 ? 13.389 7.770 -9.747 1.00 92.56 377 LEU A N 1
ATOM 2869 C CA . LEU A 1 377 ? 13.531 6.571 -10.563 1.00 92.56 377 LEU A CA 1
ATOM 2870 C C . LEU A 1 377 ? 14.864 5.901 -10.217 1.00 92.56 377 LEU A C 1
ATOM 2872 O O . LEU A 1 377 ? 15.943 6.380 -10.565 1.00 92.56 377 LEU A O 1
ATOM 2876 N N . SER A 1 378 ? 14.753 4.805 -9.484 1.00 90.69 378 SER A N 1
ATOM 2877 C CA . SER A 1 378 ? 15.839 3.958 -9.017 1.00 90.69 378 SER A CA 1
ATOM 2878 C C . SER A 1 378 ? 16.179 2.939 -10.096 1.00 90.69 378 SER A C 1
ATOM 2880 O O . SER A 1 378 ? 15.325 2.127 -10.439 1.00 90.69 378 SER A O 1
ATOM 2882 N N . VAL A 1 379 ? 17.400 2.965 -10.626 1.00 89.81 379 VAL A N 1
ATOM 2883 C CA . VAL A 1 379 ? 17.906 1.979 -11.594 1.00 89.81 379 VAL A CA 1
ATOM 2884 C C . VAL A 1 379 ? 18.777 0.960 -10.857 1.00 89.81 379 VAL A C 1
ATOM 2886 O O . VAL A 1 379 ? 19.996 0.922 -11.010 1.00 89.81 379 VAL A O 1
ATOM 2889 N N . THR A 1 380 ? 18.136 0.204 -9.971 1.00 80.06 380 THR A N 1
ATOM 2890 C CA . THR A 1 380 ? 18.726 -0.772 -9.046 1.00 80.06 380 THR A CA 1
ATOM 2891 C C . THR A 1 380 ? 17.700 -1.860 -8.712 1.00 80.06 380 THR A C 1
ATOM 2893 O O . THR A 1 380 ? 16.497 -1.653 -8.836 1.00 80.06 380 THR A O 1
ATOM 2896 N N . ASP A 1 381 ? 18.153 -3.013 -8.218 1.00 73.38 381 ASP A N 1
ATOM 2897 C CA . ASP A 1 381 ? 17.300 -4.139 -7.788 1.00 73.38 381 ASP A CA 1
ATOM 2898 C C . ASP A 1 381 ? 16.464 -3.855 -6.521 1.00 73.38 381 ASP A C 1
ATOM 2900 O O . ASP A 1 381 ? 15.589 -4.635 -6.140 1.00 73.38 381 ASP A O 1
ATOM 2904 N N . LYS A 1 382 ? 16.745 -2.738 -5.842 1.00 72.69 382 LYS A N 1
ATOM 2905 C CA . LYS A 1 382 ? 16.120 -2.300 -4.587 1.00 72.69 382 LYS A CA 1
ATOM 2906 C C . LYS A 1 382 ? 15.829 -0.800 -4.614 1.00 72.69 382 LYS A C 1
ATOM 2908 O O . LYS A 1 382 ? 16.473 -0.091 -5.388 1.00 72.69 382 LYS A O 1
ATOM 2913 N N . PRO A 1 383 ? 14.916 -0.290 -3.764 1.00 69.81 383 PRO A N 1
ATOM 2914 C CA . PRO A 1 383 ? 14.714 1.147 -3.617 1.00 69.81 383 PRO A CA 1
ATOM 2915 C C . PRO A 1 383 ? 16.022 1.857 -3.257 1.00 69.81 383 PRO A C 1
ATOM 2917 O O . PRO A 1 383 ? 16.740 1.441 -2.346 1.00 69.81 383 PRO A O 1
ATOM 2920 N N . HIS A 1 384 ? 16.337 2.938 -3.966 1.00 78.75 384 HIS A N 1
ATOM 2921 C CA . HIS A 1 384 ? 17.531 3.713 -3.674 1.00 78.75 384 HIS A CA 1
ATOM 2922 C C . HIS A 1 384 ? 17.367 4.498 -2.356 1.00 78.75 384 HIS A C 1
ATOM 2924 O O . HIS A 1 384 ? 16.518 5.396 -2.294 1.00 78.75 384 HIS A O 1
ATOM 2930 N N . PRO A 1 385 ? 18.208 4.265 -1.329 1.00 78.25 385 PRO A N 1
ATOM 2931 C CA . PRO A 1 385 ? 18.018 4.840 0.009 1.00 78.25 385 PRO A CA 1
ATOM 2932 C C . PRO A 1 385 ? 18.119 6.372 0.031 1.00 78.25 385 PRO A C 1
ATOM 2934 O O . PRO A 1 385 ? 17.523 7.036 0.878 1.00 78.25 385 PRO A O 1
ATOM 2937 N N . ASP A 1 386 ? 18.857 6.973 -0.906 1.00 84.31 386 ASP A N 1
ATOM 2938 C CA . ASP A 1 386 ? 18.908 8.436 -1.020 1.00 84.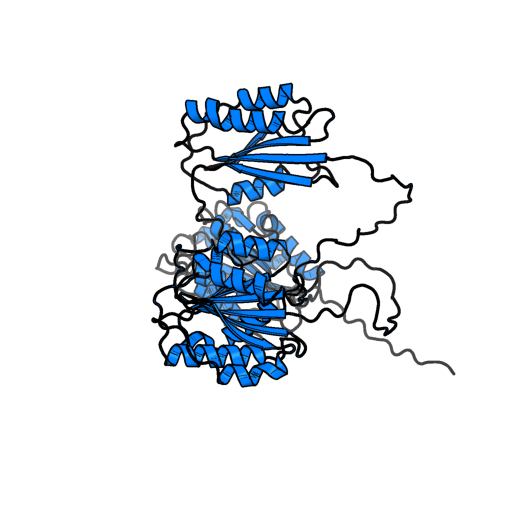31 386 ASP A CA 1
ATOM 2939 C C . ASP A 1 386 ? 17.677 9.009 -1.728 1.00 84.31 386 ASP A C 1
ATOM 2941 O O . ASP A 1 386 ? 17.267 10.123 -1.405 1.00 84.31 386 ASP A O 1
ATOM 2945 N N . LEU A 1 387 ? 17.054 8.254 -2.649 1.00 84.25 387 LEU A N 1
ATOM 2946 C CA . LEU A 1 387 ? 15.823 8.697 -3.309 1.00 84.25 387 LEU A CA 1
ATOM 2947 C C . LEU A 1 387 ? 14.657 8.693 -2.316 1.00 84.25 387 LEU A C 1
ATOM 2949 O O . LEU A 1 387 ? 13.895 9.657 -2.279 1.00 84.25 387 LEU A O 1
ATOM 2953 N N . GLU A 1 388 ? 14.573 7.681 -1.448 1.00 78.44 388 GLU A N 1
ATOM 2954 C CA . GLU A 1 388 ? 13.565 7.598 -0.379 1.00 78.44 388 GLU A CA 1
ATOM 2955 C C . GLU A 1 388 ? 13.537 8.840 0.523 1.00 78.44 388 GLU A C 1
ATOM 2957 O O . GLU A 1 388 ? 12.473 9.266 0.972 1.00 78.44 388 GLU A O 1
ATOM 2962 N N . GLN A 1 389 ? 14.692 9.474 0.738 1.00 78.06 389 GLN A N 1
ATOM 2963 C CA . GLN A 1 389 ? 14.819 10.658 1.591 1.00 78.06 389 GLN A CA 1
ATOM 2964 C C . GLN A 1 389 ? 14.389 11.967 0.895 1.00 78.06 389 GLN A C 1
ATOM 2966 O O . GLN A 1 389 ? 14.037 12.953 1.563 1.00 78.06 389 GLN A O 1
ATOM 2971 N N . VAL A 1 390 ? 14.395 12.010 -0.443 1.00 80.56 390 VAL A N 1
ATOM 2972 C CA . VAL A 1 390 ? 14.188 13.250 -1.220 1.00 80.56 390 VAL A CA 1
ATOM 2973 C C . VAL A 1 390 ? 12.862 13.317 -1.971 1.00 80.56 390 VAL A C 1
ATOM 2975 O O . VAL A 1 390 ? 12.381 14.427 -2.202 1.00 80.56 390 VAL A O 1
ATOM 2978 N N . VAL A 1 391 ? 12.239 12.183 -2.312 1.00 83.00 391 VAL A N 1
ATOM 2979 C CA . VAL A 1 391 ? 10.934 12.166 -2.999 1.00 83.00 391 VAL A CA 1
ATOM 2980 C C . VAL A 1 391 ? 9.839 12.825 -2.155 1.00 83.00 391 VAL A C 1
ATOM 2982 O O . VAL A 1 391 ? 9.872 12.791 -0.925 1.00 83.00 391 VAL A O 1
ATOM 2985 N N . THR A 1 392 ? 8.859 13.471 -2.790 1.00 77.25 392 THR A N 1
ATOM 2986 C CA . THR A 1 392 ? 7.832 14.246 -2.064 1.00 77.25 392 THR A CA 1
ATOM 2987 C C . THR A 1 392 ? 6.892 13.370 -1.243 1.00 77.25 392 THR A C 1
ATOM 2989 O O . THR A 1 392 ? 6.540 13.751 -0.129 1.00 77.25 392 THR A O 1
ATOM 2992 N N . TYR A 1 393 ? 6.531 12.194 -1.753 1.00 65.81 393 TYR A N 1
ATOM 2993 C CA . TYR A 1 393 ? 5.704 11.217 -1.045 1.00 65.81 393 TYR A CA 1
ATOM 2994 C C . TYR A 1 393 ? 6.503 9.925 -0.845 1.00 65.81 393 TYR A C 1
ATOM 2996 O O . TYR A 1 393 ? 6.357 8.967 -1.602 1.00 65.81 393 TYR A O 1
ATOM 3004 N N . SER A 1 394 ? 7.387 9.924 0.157 1.00 51.19 394 SER A N 1
ATOM 3005 C CA . SER A 1 394 ? 8.184 8.750 0.548 1.00 51.19 394 SER A CA 1
ATOM 3006 C C . SER A 1 394 ? 7.274 7.564 0.899 1.00 51.19 394 SER A C 1
ATOM 3008 O O . SER A 1 394 ? 6.261 7.764 1.569 1.00 51.19 394 SER A O 1
ATOM 3010 N N . GLY A 1 395 ? 7.610 6.355 0.436 1.00 46.94 395 GLY A N 1
ATOM 3011 C CA . GLY A 1 395 ? 6.773 5.149 0.575 1.00 46.94 395 GLY A CA 1
ATOM 3012 C C . GLY A 1 395 ? 5.714 4.978 -0.526 1.00 46.94 395 GLY A C 1
ATOM 3013 O O . GLY A 1 395 ? 5.138 3.903 -0.691 1.00 46.94 395 GLY A O 1
ATOM 3014 N N . SER A 1 396 ? 5.470 6.002 -1.356 1.00 55.06 396 SER A N 1
ATOM 3015 C CA . SER A 1 396 ? 4.611 5.848 -2.532 1.00 55.06 396 SER A CA 1
ATOM 3016 C C . SER A 1 396 ? 5.390 5.284 -3.717 1.00 55.06 396 SER A C 1
ATOM 3018 O O . SER A 1 396 ? 6.216 5.978 -4.313 1.00 55.06 396 SER A O 1
ATOM 3020 N N . LYS A 1 397 ? 5.042 4.061 -4.141 1.00 59.81 397 LYS A N 1
ATOM 3021 C CA . LYS A 1 397 ? 5.580 3.437 -5.368 1.00 59.81 397 LYS A CA 1
ATOM 3022 C C . LYS A 1 397 ? 5.288 4.240 -6.646 1.00 59.81 397 LYS A C 1
ATOM 3024 O O . LYS A 1 397 ? 5.914 4.000 -7.669 1.00 59.81 397 LYS A O 1
ATOM 3029 N N . ALA A 1 398 ? 4.357 5.199 -6.597 1.00 63.66 398 ALA A N 1
ATOM 3030 C CA . ALA A 1 398 ? 4.107 6.117 -7.707 1.00 63.66 398 ALA A CA 1
ATOM 3031 C C . ALA A 1 398 ? 5.189 7.209 -7.821 1.00 63.66 398 ALA A C 1
ATOM 3033 O O . ALA A 1 398 ? 5.516 7.625 -8.929 1.00 63.66 398 ALA A O 1
ATOM 3034 N N . PHE A 1 399 ? 5.759 7.657 -6.695 1.00 71.94 399 PHE A N 1
ATOM 3035 C CA . PHE A 1 399 ? 6.755 8.739 -6.640 1.00 71.94 399 PHE A CA 1
ATOM 3036 C C . PHE A 1 399 ? 8.188 8.234 -6.489 1.00 71.94 399 PHE A C 1
ATOM 3038 O O . PHE A 1 399 ? 9.110 9.007 -6.725 1.00 71.94 399 PHE A O 1
ATOM 3045 N N . LEU A 1 400 ? 8.379 6.968 -6.114 1.00 81.88 400 LEU A N 1
ATOM 3046 C CA . LEU A 1 400 ? 9.656 6.269 -6.183 1.00 81.88 400 LEU A CA 1
ATOM 3047 C C . LEU A 1 400 ? 9.482 4.974 -6.974 1.00 81.88 400 LEU A C 1
ATOM 3049 O O . LEU A 1 400 ? 8.956 3.984 -6.470 1.00 81.88 400 LEU A O 1
ATOM 3053 N N . GLN A 1 401 ? 9.927 5.008 -8.221 1.00 84.50 401 GLN A N 1
ATOM 3054 C CA . GLN A 1 401 ? 9.858 3.884 -9.144 1.00 84.50 401 GLN A CA 1
ATOM 3055 C C . GLN A 1 401 ? 11.185 3.145 -9.150 1.00 84.50 401 GLN A C 1
ATOM 3057 O O . GLN A 1 401 ? 12.237 3.756 -8.972 1.00 84.50 401 GLN A O 1
ATOM 3062 N N . ILE A 1 402 ? 11.131 1.830 -9.333 1.00 85.94 402 ILE A N 1
ATOM 3063 C CA . ILE A 1 402 ? 12.299 0.956 -9.254 1.00 85.94 402 ILE A CA 1
ATOM 3064 C C . ILE A 1 402 ? 12.330 0.111 -10.515 1.00 85.94 402 ILE A C 1
ATOM 3066 O O . ILE A 1 402 ? 11.343 -0.542 -10.856 1.00 85.94 402 ILE A O 1
ATOM 3070 N N . VAL A 1 403 ? 13.465 0.143 -11.194 1.00 86.81 403 VAL A N 1
ATOM 3071 C CA . VAL A 1 403 ? 13.775 -0.692 -12.344 1.00 86.81 403 VAL A CA 1
ATOM 3072 C C . VAL A 1 403 ? 15.113 -1.369 -12.094 1.00 86.81 403 VAL A C 1
ATOM 3074 O O . VAL A 1 403 ? 16.041 -0.733 -11.607 1.00 86.81 403 VAL A O 1
ATOM 3077 N N . ASN A 1 404 ? 15.226 -2.658 -12.406 1.00 84.94 404 ASN A N 1
ATOM 3078 C CA . ASN A 1 404 ? 16.405 -3.433 -12.013 1.00 84.94 404 ASN A CA 1
ATOM 3079 C C . ASN A 1 404 ? 17.654 -3.013 -12.798 1.00 84.94 404 ASN A C 1
ATOM 3081 O O . ASN A 1 404 ? 18.764 -3.043 -12.271 1.00 84.94 404 ASN A O 1
ATOM 3085 N N . THR A 1 405 ? 17.476 -2.642 -14.066 1.00 86.31 405 THR A N 1
ATOM 3086 C CA . THR A 1 405 ? 18.553 -2.309 -15.002 1.00 86.31 405 THR A CA 1
ATOM 3087 C C . THR A 1 405 ? 18.148 -1.166 -15.930 1.00 86.31 405 THR A C 1
ATOM 3089 O O . THR A 1 405 ? 16.963 -0.889 -16.113 1.00 86.31 405 THR A O 1
ATOM 3092 N N . TYR A 1 406 ? 19.119 -0.529 -16.591 1.00 87.81 406 TYR A N 1
ATOM 3093 C CA . TYR A 1 406 ? 18.823 0.477 -17.617 1.00 87.81 406 TYR A CA 1
ATOM 3094 C C . TYR A 1 406 ? 17.991 -0.097 -18.772 1.00 87.81 406 TYR A C 1
ATOM 3096 O O . TYR A 1 406 ? 17.114 0.595 -19.275 1.00 87.81 406 TYR A O 1
ATOM 3104 N N . ALA A 1 407 ? 18.171 -1.371 -19.136 1.00 86.81 407 ALA A N 1
ATOM 3105 C CA . ALA A 1 407 ? 17.362 -2.039 -20.162 1.00 86.81 407 ALA A CA 1
ATOM 3106 C C . ALA A 1 407 ? 15.860 -2.092 -19.814 1.00 86.81 407 ALA A C 1
ATOM 3108 O O . ALA A 1 407 ? 15.009 -2.109 -20.702 1.00 86.81 407 ALA A O 1
ATOM 3109 N N . ASP A 1 408 ? 15.506 -2.072 -18.527 1.00 85.12 408 ASP A N 1
ATOM 3110 C CA . ASP A 1 408 ? 14.110 -2.034 -18.085 1.00 85.12 408 ASP A CA 1
ATOM 3111 C C . ASP A 1 408 ? 13.439 -0.666 -18.311 1.00 85.12 408 ASP A C 1
ATOM 3113 O O . ASP A 1 408 ? 12.210 -0.571 -18.269 1.00 85.12 408 ASP A O 1
ATOM 3117 N N . LEU A 1 409 ? 14.212 0.389 -18.600 1.00 85.81 409 LEU A N 1
ATOM 3118 C CA . LEU A 1 409 ? 13.671 1.694 -18.996 1.00 85.81 409 LEU A CA 1
ATOM 3119 C C . LEU A 1 409 ? 12.987 1.640 -20.369 1.00 85.81 409 LEU A C 1
ATOM 3121 O O . LEU A 1 409 ? 12.059 2.406 -20.615 1.00 85.81 409 LEU A O 1
ATOM 3125 N N . GLU A 1 410 ? 13.410 0.726 -21.248 1.00 76.44 410 GLU A N 1
ATOM 3126 C CA . GLU A 1 410 ? 12.804 0.531 -22.574 1.00 76.44 410 GLU A CA 1
ATOM 3127 C C . GLU A 1 410 ? 11.534 -0.337 -22.512 1.00 76.44 410 GLU A C 1
ATOM 3129 O O . GLU A 1 410 ? 10.759 -0.392 -23.469 1.00 76.44 410 GLU A O 1
ATOM 3134 N N . LYS A 1 411 ? 11.268 -0.996 -21.376 1.00 70.06 411 LYS A N 1
ATOM 3135 C CA . LYS A 1 411 ? 10.039 -1.765 -21.170 1.00 70.06 411 LYS A CA 1
ATOM 3136 C C . LYS A 1 411 ? 8.902 -0.771 -20.912 1.00 70.06 411 LYS A C 1
ATOM 3138 O O . LYS A 1 411 ? 8.855 -0.132 -19.864 1.00 70.06 411 LYS A O 1
ATOM 3143 N N . GLY A 1 412 ? 7.965 -0.662 -21.859 1.00 60.38 412 GLY A N 1
ATOM 3144 C CA . GLY A 1 412 ? 6.858 0.314 -21.874 1.00 60.38 412 GLY A CA 1
ATOM 3145 C C . GLY A 1 412 ? 6.132 0.630 -20.545 1.00 60.38 412 GLY A C 1
ATOM 3146 O O . GLY A 1 412 ? 5.747 1.786 -20.362 1.00 60.38 412 GLY A O 1
ATOM 3147 N N . PRO A 1 413 ? 5.967 -0.304 -19.580 1.00 73.88 413 PRO A N 1
ATOM 3148 C CA . PRO A 1 413 ? 5.368 0.008 -18.278 1.00 73.88 413 PRO A CA 1
ATOM 3149 C C . PRO A 1 413 ? 6.089 1.100 -17.470 1.00 73.88 413 PRO A C 1
ATOM 3151 O O . PRO A 1 413 ? 5.430 1.855 -16.754 1.00 73.88 413 PRO A O 1
ATOM 3154 N N . THR A 1 414 ? 7.416 1.212 -17.590 1.00 78.81 414 THR A N 1
ATOM 3155 C CA . THR A 1 414 ? 8.216 2.201 -16.847 1.00 78.81 414 THR A CA 1
ATOM 3156 C C . THR A 1 414 ? 7.880 3.623 -17.290 1.00 78.81 414 THR A C 1
ATOM 3158 O O . THR A 1 414 ? 7.594 4.483 -16.458 1.00 78.81 414 THR A O 1
ATOM 3161 N N . LEU A 1 415 ? 7.853 3.867 -18.605 1.00 81.00 415 LEU A N 1
ATOM 3162 C CA . LEU A 1 415 ? 7.508 5.168 -19.181 1.00 81.00 415 LEU A CA 1
ATOM 3163 C C . LEU A 1 415 ? 6.125 5.629 -18.713 1.00 81.00 415 LEU A C 1
ATOM 3165 O O . LEU A 1 415 ? 5.991 6.728 -18.177 1.00 81.00 415 LEU A O 1
ATOM 3169 N N . GLN A 1 416 ? 5.118 4.759 -18.831 1.00 79.62 416 GLN A N 1
ATOM 3170 C CA . GLN A 1 416 ? 3.746 5.105 -18.466 1.00 79.62 416 GLN A CA 1
ATOM 3171 C C . GLN A 1 416 ? 3.597 5.399 -16.972 1.00 79.62 416 GLN A C 1
ATOM 3173 O O . GLN A 1 416 ? 2.841 6.289 -16.578 1.00 79.62 416 GLN A O 1
ATOM 3178 N N . SER A 1 417 ? 4.333 4.671 -16.134 1.00 76.31 417 SER A N 1
ATOM 3179 C CA . SER A 1 417 ? 4.359 4.884 -14.692 1.00 76.31 417 SER A CA 1
ATOM 3180 C C . SER A 1 417 ? 4.983 6.240 -14.336 1.00 76.31 417 SER A C 1
ATOM 3182 O O . SER A 1 417 ? 4.419 6.984 -13.531 1.00 76.31 417 SER A O 1
ATOM 3184 N N . VAL A 1 418 ? 6.107 6.623 -14.959 1.00 81.81 418 VAL A N 1
ATOM 3185 C CA . VAL A 1 418 ? 6.728 7.952 -14.774 1.00 81.81 418 VAL A CA 1
ATOM 3186 C C . VAL A 1 418 ? 5.811 9.066 -15.277 1.00 81.81 418 VAL A C 1
ATOM 3188 O O . VAL A 1 418 ? 5.588 10.040 -14.565 1.00 81.81 418 VAL A O 1
ATOM 3191 N N . VAL A 1 419 ? 5.208 8.921 -16.459 1.00 82.19 419 VAL A N 1
ATOM 3192 C CA . VAL A 1 419 ? 4.244 9.902 -16.988 1.00 82.19 419 VAL A CA 1
ATOM 3193 C C . VAL A 1 419 ? 3.058 10.078 -16.034 1.00 82.19 419 VAL A C 1
ATOM 3195 O O . VAL A 1 419 ? 2.695 11.206 -15.699 1.00 82.19 419 VAL A O 1
ATOM 3198 N N . SER A 1 420 ? 2.501 8.977 -15.523 1.00 76.38 420 SER A N 1
ATOM 3199 C CA . SER A 1 420 ? 1.381 9.011 -14.573 1.00 76.38 420 SER A CA 1
ATOM 3200 C C . SER A 1 420 ? 1.749 9.729 -13.272 1.00 76.38 420 SER A C 1
ATOM 3202 O O . SER A 1 420 ? 0.930 10.468 -12.724 1.00 76.38 420 SER A O 1
ATOM 3204 N N . SER A 1 421 ? 2.984 9.569 -12.781 1.00 77.38 421 SER A N 1
ATOM 3205 C CA . SER A 1 421 ? 3.433 10.296 -11.591 1.00 77.38 421 SER A CA 1
ATOM 3206 C C . SER A 1 421 ? 3.591 11.794 -11.870 1.00 77.38 421 SER A C 1
ATOM 3208 O O . SER A 1 421 ? 3.178 12.619 -11.057 1.00 77.38 421 SER A O 1
ATOM 3210 N N . LEU A 1 422 ? 4.115 12.175 -13.038 1.00 81.19 422 LEU A N 1
ATOM 3211 C CA . LEU A 1 422 ? 4.290 13.574 -13.448 1.00 81.19 422 LEU A CA 1
ATOM 3212 C C . LEU A 1 422 ? 2.965 14.312 -13.706 1.00 81.19 422 LEU A C 1
ATOM 3214 O O . LEU A 1 422 ? 2.917 15.542 -13.642 1.00 81.19 422 LEU A O 1
ATOM 3218 N N . GLN A 1 423 ? 1.878 13.586 -13.965 1.00 73.19 423 GLN A N 1
ATOM 3219 C CA . GLN A 1 423 ? 0.535 14.157 -14.094 1.00 73.19 423 GLN A CA 1
ATOM 3220 C C . GLN A 1 423 ? -0.107 14.514 -12.750 1.00 73.19 423 GLN A C 1
ATOM 3222 O O . GLN A 1 423 ? -1.092 15.256 -12.729 1.00 73.19 423 GLN A O 1
ATOM 3227 N N . TYR A 1 424 ? 0.453 14.038 -11.636 1.00 61.84 424 TYR A N 1
ATOM 3228 C CA . TYR A 1 424 ? -0.046 14.350 -10.306 1.00 61.84 424 TYR A CA 1
ATOM 3229 C C . TYR A 1 424 ? -0.035 15.857 -10.045 1.00 61.84 424 TYR A C 1
ATOM 3231 O O . TYR A 1 424 ? 1.014 16.495 -10.056 1.00 61.84 424 TYR A O 1
ATOM 3239 N N . VAL A 1 425 ? -1.203 16.418 -9.742 1.00 55.00 425 VAL A N 1
ATOM 3240 C CA . VAL A 1 425 ? -1.325 17.806 -9.295 1.00 55.00 425 VAL A CA 1
ATOM 3241 C C . VAL A 1 425 ? -1.349 17.801 -7.767 1.00 55.00 425 VAL A C 1
ATOM 3243 O O . VAL A 1 425 ? -2.262 17.204 -7.188 1.00 55.00 425 VAL A O 1
ATOM 3246 N N . PRO A 1 426 ? -0.368 18.425 -7.086 1.00 46.91 426 PRO A N 1
ATOM 3247 C CA . PRO A 1 426 ? -0.403 18.520 -5.636 1.00 46.91 426 PRO A CA 1
ATOM 3248 C C . PRO A 1 426 ? -1.675 19.265 -5.205 1.00 46.91 426 PRO A C 1
ATOM 3250 O O . PRO A 1 426 ? -2.009 20.289 -5.804 1.00 46.91 426 PRO A O 1
ATOM 3253 N N . PRO A 1 427 ? -2.403 18.780 -4.183 1.00 42.06 427 PRO A N 1
ATOM 3254 C CA . PRO A 1 427 ? -3.584 19.471 -3.692 1.00 42.06 427 PRO A CA 1
ATOM 3255 C C . PRO A 1 427 ? -3.172 20.868 -3.226 1.00 42.06 427 PRO A C 1
ATOM 3257 O O . PRO A 1 427 ? -2.420 21.020 -2.263 1.00 42.06 427 PRO A O 1
ATOM 3260 N N . THR A 1 428 ? -3.641 21.901 -3.927 1.00 37.97 428 THR A N 1
ATOM 3261 C CA . THR A 1 428 ? -3.418 23.290 -3.531 1.00 37.97 428 THR A CA 1
ATOM 3262 C C . THR A 1 428 ? -4.041 23.485 -2.157 1.00 37.97 428 THR A C 1
ATOM 3264 O O . THR A 1 428 ? -5.254 23.343 -1.989 1.00 37.97 428 THR A O 1
ATOM 3267 N N . THR A 1 429 ? -3.219 23.783 -1.152 1.00 35.81 429 THR A N 1
ATOM 3268 C CA . THR A 1 429 ? -3.664 24.118 0.201 1.00 35.81 429 THR A CA 1
ATOM 3269 C C . THR A 1 429 ? -4.493 25.397 0.179 1.00 35.81 429 THR A C 1
ATOM 3271 O O . THR A 1 429 ? -3.965 26.497 0.315 1.00 35.81 429 THR A O 1
ATOM 3274 N N . LYS A 1 430 ? -5.793 25.213 -0.041 1.00 30.70 430 LYS A N 1
ATOM 3275 C CA . 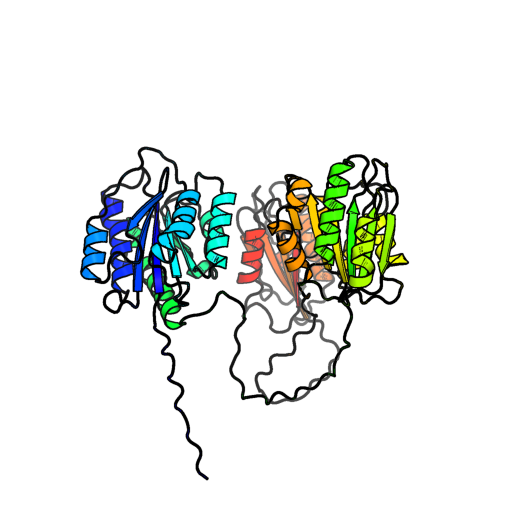LYS A 1 430 ? -6.965 25.847 0.568 1.00 30.70 430 LYS A CA 1
ATOM 3276 C C . LYS A 1 430 ? -8.161 25.127 -0.056 1.00 30.70 430 LYS A C 1
ATOM 3278 O O . LYS A 1 430 ? -8.596 25.474 -1.149 1.00 30.70 430 LYS A O 1
ATOM 3283 N N . MET A 1 431 ? -8.652 24.080 0.609 1.00 28.36 431 MET A N 1
ATOM 3284 C CA . MET A 1 431 ? -9.970 23.543 0.268 1.00 28.36 431 MET A CA 1
ATOM 3285 C C . MET A 1 431 ? -10.997 24.675 0.435 1.00 28.36 431 MET A C 1
ATOM 3287 O O . MET A 1 431 ? -10.930 25.385 1.445 1.00 28.36 431 MET A O 1
ATOM 3291 N N . PRO A 1 432 ? -11.926 24.876 -0.513 1.00 30.45 432 PRO A N 1
ATOM 3292 C CA . PRO A 1 432 ? -13.056 25.764 -0.288 1.00 30.45 432 PRO A CA 1
ATOM 3293 C C . PRO A 1 432 ? -13.861 25.231 0.907 1.00 30.45 432 PRO A C 1
ATOM 3295 O O . PRO A 1 432 ? -13.990 24.008 1.044 1.00 30.45 432 PRO A O 1
ATOM 3298 N N . PRO A 1 433 ? -14.403 26.097 1.776 1.00 30.97 433 PRO A N 1
ATOM 3299 C CA . PRO A 1 433 ? -15.280 25.642 2.842 1.00 30.97 433 PRO A CA 1
ATOM 3300 C C . PRO A 1 433 ? -16.504 24.972 2.212 1.00 30.97 433 PRO A C 1
ATOM 3302 O O . PRO A 1 433 ? -17.164 25.548 1.347 1.00 30.97 433 PRO A O 1
ATOM 3305 N N . VAL A 1 434 ? -16.806 23.744 2.636 1.00 28.98 434 VAL A N 1
ATOM 3306 C CA . VAL A 1 434 ? -18.071 23.083 2.304 1.00 28.98 434 VAL A CA 1
ATOM 3307 C C . VAL A 1 434 ? -19.183 23.896 2.967 1.00 28.98 434 VAL A C 1
ATOM 3309 O O . VAL A 1 434 ? -19.341 23.871 4.184 1.00 28.98 434 VAL A O 1
ATOM 3312 N N . THR A 1 435 ? -19.924 24.668 2.173 1.00 26.14 435 THR A N 1
ATOM 3313 C CA . THR A 1 435 ? -21.086 25.428 2.638 1.00 26.14 435 THR A CA 1
ATOM 3314 C C . THR A 1 435 ? -22.239 24.467 2.928 1.00 26.14 435 THR A C 1
ATOM 3316 O O . THR A 1 435 ? -22.964 24.066 2.019 1.00 26.14 435 THR A O 1
ATOM 3319 N N . ILE A 1 436 ? -22.434 24.112 4.198 1.00 28.48 436 ILE A N 1
ATOM 3320 C CA . ILE A 1 436 ? -23.759 23.744 4.704 1.00 28.48 436 ILE A CA 1
ATOM 3321 C C . ILE A 1 436 ? -24.411 25.062 5.113 1.00 28.48 436 ILE A C 1
ATOM 3323 O O . ILE A 1 436 ? -23.832 25.829 5.879 1.00 28.48 436 ILE A O 1
ATOM 3327 N N . ALA A 1 437 ? -25.572 25.364 4.535 1.00 28.05 437 ALA A N 1
ATOM 3328 C CA . ALA A 1 437 ? -26.314 26.577 4.837 1.00 28.05 437 ALA A CA 1
ATOM 3329 C C . ALA A 1 437 ? -26.693 26.604 6.324 1.00 28.05 437 ALA A C 1
ATOM 3331 O O . ALA A 1 437 ? -27.620 25.917 6.740 1.00 28.05 437 ALA A O 1
ATOM 3332 N N . GLN A 1 438 ? -25.985 27.413 7.106 1.00 28.38 438 GLN A N 1
ATOM 3333 C CA . GLN A 1 438 ? -26.474 27.958 8.363 1.00 28.38 438 GLN A CA 1
ATOM 3334 C C . GLN A 1 438 ? -26.082 29.434 8.420 1.00 28.38 438 GLN A C 1
ATOM 3336 O O . GLN A 1 438 ? -24.963 29.830 8.099 1.00 28.38 438 GLN A O 1
ATOM 3341 N N . THR A 1 439 ? -27.088 30.237 8.730 1.00 27.69 439 THR A N 1
ATOM 3342 C CA . THR A 1 439 ? -27.119 31.696 8.763 1.00 27.69 439 THR A CA 1
ATOM 3343 C C . THR A 1 439 ? -25.981 32.302 9.585 1.00 27.69 439 THR A C 1
ATOM 3345 O O . THR A 1 439 ? -25.686 31.852 10.690 1.00 27.69 439 THR A O 1
ATOM 3348 N N . THR A 1 440 ? -25.366 33.350 9.035 1.00 27.83 440 THR A N 1
ATOM 3349 C CA . THR A 1 440 ? -24.306 34.180 9.633 1.00 27.83 440 THR A CA 1
ATOM 3350 C C . THR A 1 440 ? -24.780 34.827 10.951 1.00 27.83 440 THR A C 1
ATOM 3352 O O . THR A 1 440 ? -25.970 35.105 11.095 1.00 27.83 440 THR A O 1
ATOM 3355 N N . PRO A 1 441 ? -23.871 35.111 11.906 1.00 31.95 441 PRO A N 1
ATOM 3356 C CA . PRO A 1 441 ? -23.183 36.399 11.848 1.00 31.95 441 PRO A CA 1
ATOM 3357 C C . PRO A 1 441 ? -21.657 36.303 11.986 1.00 31.95 441 PRO A C 1
ATOM 3359 O O . PRO A 1 441 ? -21.089 35.422 12.627 1.00 31.95 441 PRO A O 1
ATOM 3362 N N . SER A 1 442 ? -21.013 37.263 11.331 1.00 35.91 442 SER A N 1
ATOM 3363 C CA . SER A 1 442 ? -19.579 37.497 11.220 1.00 35.91 442 SER A CA 1
ATOM 3364 C C . SER A 1 442 ? -18.852 37.497 12.566 1.00 35.91 442 SER A C 1
ATOM 3366 O O . SER A 1 442 ? -19.251 38.202 13.491 1.00 35.91 442 SER A O 1
ATOM 3368 N N . ILE A 1 443 ? -17.712 36.802 12.643 1.00 30.03 443 ILE A N 1
ATOM 3369 C CA . ILE A 1 443 ? -16.710 37.034 13.689 1.00 30.03 443 ILE A CA 1
ATOM 3370 C C . ILE A 1 443 ? -15.377 37.365 13.025 1.00 30.03 443 ILE A C 1
ATOM 3372 O O . ILE A 1 443 ? -14.780 36.568 12.304 1.00 30.03 443 ILE A O 1
ATOM 3376 N N . THR A 1 444 ? -14.925 38.581 13.297 1.00 32.97 444 THR A N 1
ATOM 3377 C CA . THR A 1 444 ? -13.646 39.155 12.899 1.00 32.97 444 THR A CA 1
ATOM 3378 C C . THR A 1 444 ? -12.483 38.338 13.473 1.00 32.97 444 THR A C 1
ATOM 3380 O O . THR A 1 444 ? -12.390 38.116 14.681 1.00 32.97 444 THR A O 1
ATOM 3383 N N . LEU A 1 445 ? -11.572 37.906 12.600 1.00 39.66 445 LEU A N 1
ATOM 3384 C CA . LEU A 1 445 ? -10.322 37.225 12.945 1.00 39.66 445 LEU A CA 1
ATOM 3385 C C . LEU A 1 445 ? -9.394 38.150 13.743 1.00 39.66 445 LEU A C 1
ATOM 3387 O O . LEU A 1 445 ? -8.641 38.920 13.150 1.00 39.66 445 LEU A O 1
ATOM 3391 N N . LYS A 1 446 ? -9.395 38.028 15.075 1.00 37.44 446 LYS A N 1
ATOM 3392 C CA . LYS A 1 446 ? -8.263 38.427 15.925 1.00 37.44 446 LYS A CA 1
ATOM 3393 C C . LYS A 1 446 ? -8.035 37.396 17.050 1.00 37.44 446 LYS A C 1
ATOM 3395 O O . LYS A 1 446 ? -8.885 37.178 17.907 1.00 37.44 446 LYS A O 1
ATOM 3400 N N . ASP A 1 447 ? -6.874 36.739 16.977 1.00 47.53 447 ASP A N 1
ATOM 3401 C CA . ASP A 1 447 ? -6.118 36.052 18.043 1.00 47.53 447 ASP A CA 1
ATOM 3402 C C . ASP A 1 447 ? -6.693 34.837 18.793 1.00 47.53 447 ASP A C 1
ATOM 3404 O O . ASP A 1 447 ? -6.878 34.851 20.013 1.00 47.53 447 ASP A O 1
ATOM 3408 N N . LYS A 1 448 ? -6.805 33.690 18.109 1.00 41.81 448 LYS A N 1
ATOM 3409 C CA . LYS A 1 448 ? -7.143 32.406 18.752 1.00 41.81 448 LYS A CA 1
ATOM 3410 C C . LYS A 1 448 ? -6.257 31.234 18.272 1.00 41.81 448 LYS A C 1
ATOM 3412 O O . LYS A 1 448 ? -6.617 30.493 17.368 1.00 41.81 448 LYS A O 1
ATOM 3417 N N . LYS A 1 449 ? -5.082 31.047 18.900 1.00 66.00 449 LYS A N 1
ATOM 3418 C CA . LYS A 1 449 ? -4.185 29.876 18.718 1.00 66.00 449 LYS A CA 1
ATOM 3419 C C . LYS A 1 449 ? -4.668 28.681 19.559 1.00 66.00 449 LYS A C 1
ATOM 3421 O O . LYS A 1 449 ? -4.180 28.483 20.671 1.00 66.00 449 LYS A O 1
ATOM 3426 N N . TYR A 1 450 ? -5.644 27.922 19.066 1.00 75.81 450 TYR A N 1
ATOM 3427 C CA . TYR A 1 450 ? -6.045 26.648 19.675 1.00 75.81 450 TYR A CA 1
ATOM 3428 C C . TYR A 1 450 ? -5.244 25.489 19.071 1.00 75.81 450 TYR A C 1
ATOM 3430 O O . TYR A 1 450 ? -4.978 25.493 17.871 1.00 75.81 450 TYR A O 1
ATOM 3438 N N . ALA A 1 451 ? -4.869 24.499 19.883 1.00 82.00 451 ALA A N 1
ATOM 3439 C CA . ALA A 1 451 ? -4.196 23.293 19.398 1.00 82.00 451 ALA A CA 1
ATOM 3440 C C . ALA A 1 451 ? -4.537 22.061 20.240 1.00 82.00 451 ALA A C 1
ATOM 3442 O O . ALA A 1 451 ? -4.759 22.160 21.447 1.00 82.00 451 ALA A O 1
ATOM 3443 N N . ASP A 1 452 ? -4.507 20.899 19.608 1.00 86.94 452 ASP A N 1
ATOM 3444 C CA . ASP A 1 452 ? -4.667 19.601 20.248 1.00 86.94 452 ASP A CA 1
ATOM 3445 C C . ASP A 1 452 ? -3.406 18.779 19.991 1.00 86.94 452 ASP A C 1
ATOM 3447 O O . ASP A 1 452 ? -3.008 18.533 18.855 1.00 86.94 452 ASP A O 1
ATOM 3451 N N . VAL A 1 453 ? -2.703 18.433 21.067 1.00 88.88 453 VAL A N 1
ATOM 3452 C CA . VAL A 1 453 ? -1.364 17.849 20.995 1.00 88.88 453 VAL A CA 1
ATOM 3453 C C . VAL A 1 453 ? -1.375 16.474 21.639 1.00 88.88 453 VAL A C 1
ATOM 3455 O O . VAL A 1 453 ? -1.662 16.334 22.825 1.00 88.88 453 VAL A O 1
ATOM 3458 N N . VAL A 1 454 ? -0.982 15.451 20.892 1.00 93.12 454 VAL A N 1
ATOM 3459 C CA . VAL A 1 454 ? -0.736 14.113 21.435 1.00 93.12 454 VAL A CA 1
ATOM 3460 C C . VAL A 1 454 ? 0.762 13.866 21.454 1.00 93.12 454 VAL A C 1
ATOM 3462 O O . VAL A 1 454 ? 1.443 14.019 20.442 1.00 93.12 454 VAL A O 1
ATOM 3465 N N . VAL A 1 455 ? 1.290 13.468 22.608 1.00 93.31 455 VAL A N 1
ATOM 3466 C CA . VAL A 1 455 ? 2.669 12.990 22.729 1.00 93.31 455 VAL A CA 1
ATOM 3467 C C . VAL A 1 455 ? 2.647 11.471 22.832 1.00 93.31 455 VAL A C 1
ATOM 3469 O O . VAL A 1 455 ? 2.074 10.920 23.770 1.00 93.31 455 VAL A O 1
ATOM 3472 N N . ALA A 1 456 ? 3.292 10.795 21.888 1.00 92.75 456 ALA A N 1
ATOM 3473 C CA . ALA A 1 456 ? 3.455 9.351 21.866 1.00 92.75 456 ALA A CA 1
ATOM 3474 C C . ALA A 1 456 ? 4.913 8.986 22.146 1.00 92.75 456 ALA A C 1
ATOM 3476 O O . ALA A 1 456 ? 5.805 9.392 21.405 1.00 92.75 456 ALA A O 1
ATOM 3477 N N . PHE A 1 457 ? 5.174 8.211 23.198 1.00 90.75 457 PHE A N 1
ATOM 3478 C CA . PHE A 1 457 ? 6.531 7.761 23.516 1.00 90.75 457 PHE A CA 1
ATOM 3479 C C . PHE A 1 457 ? 6.670 6.239 23.466 1.00 90.75 457 PHE A C 1
ATOM 3481 O O . PHE A 1 457 ? 5.782 5.497 23.893 1.00 90.75 457 PHE A O 1
ATOM 3488 N N . HIS A 1 458 ? 7.814 5.772 22.974 1.00 87.94 458 HIS A N 1
ATOM 3489 C CA . HIS A 1 458 ? 8.151 4.357 22.929 1.00 87.94 458 HIS A CA 1
ATOM 3490 C C . HIS A 1 458 ? 8.501 3.856 24.331 1.00 87.94 458 HIS A C 1
ATOM 3492 O O . HIS A 1 458 ? 9.346 4.405 25.041 1.00 87.94 458 HIS A O 1
ATOM 3498 N N . ALA A 1 459 ? 7.814 2.804 24.751 1.00 83.69 459 ALA A N 1
ATOM 3499 C CA . ALA A 1 459 ? 7.879 2.213 26.074 1.00 83.69 459 ALA A CA 1
ATOM 3500 C C . ALA A 1 459 ? 8.979 1.132 26.145 1.00 83.69 459 ALA A C 1
ATOM 3502 O O . ALA A 1 459 ? 8.742 -0.011 26.550 1.00 83.69 459 ALA A O 1
ATOM 3503 N N . SER A 1 460 ? 10.180 1.517 25.709 1.00 82.56 460 SER A N 1
ATOM 3504 C CA . SER A 1 460 ? 11.332 0.639 25.509 1.00 82.56 460 SER A CA 1
ATOM 3505 C C . SER A 1 460 ? 11.966 0.158 26.816 1.00 82.56 460 SER A C 1
ATOM 3507 O O . SER A 1 460 ? 12.096 0.908 27.793 1.00 82.56 460 SER A O 1
ATOM 3509 N N . THR A 1 461 ? 12.425 -1.096 26.828 1.00 80.31 461 THR A N 1
ATOM 3510 C CA . THR A 1 461 ? 13.249 -1.647 27.919 1.00 80.31 461 THR A CA 1
ATOM 3511 C C . THR A 1 461 ? 14.606 -0.946 28.036 1.00 80.31 461 THR A C 1
ATOM 3513 O O . THR A 1 461 ? 15.102 -0.796 29.157 1.00 80.31 461 THR A O 1
ATOM 3516 N N . ALA A 1 462 ? 15.166 -0.459 26.920 1.00 79.62 462 ALA A N 1
ATOM 3517 C CA . ALA A 1 462 ? 16.468 0.208 26.868 1.00 79.62 462 ALA A CA 1
ATOM 3518 C C . ALA A 1 462 ? 16.453 1.560 27.607 1.00 79.62 462 ALA A C 1
ATOM 3520 O O . ALA A 1 462 ? 17.473 2.043 28.104 1.00 79.62 462 ALA A O 1
ATOM 3521 N N . VAL A 1 463 ? 15.272 2.160 27.780 1.00 80.81 463 VAL A N 1
ATOM 3522 C CA . VAL A 1 463 ? 15.102 3.416 28.513 1.00 80.81 463 VAL A CA 1
ATOM 3523 C C . VAL A 1 463 ? 15.054 3.143 30.016 1.00 80.81 463 VAL A C 1
ATOM 3525 O O . VAL A 1 463 ? 14.016 2.780 30.562 1.00 80.81 463 VAL A O 1
ATOM 3528 N N . THR A 1 464 ? 16.151 3.356 30.752 1.00 83.62 464 THR A N 1
ATOM 3529 C CA . THR A 1 464 ? 16.206 3.142 32.220 1.00 83.62 464 THR A CA 1
ATOM 3530 C C . THR A 1 464 ? 15.192 4.000 33.008 1.00 83.62 464 THR A C 1
ATOM 3532 O O . THR A 1 464 ? 14.740 5.046 32.547 1.00 83.62 464 THR A O 1
ATOM 3535 N N . LYS A 1 465 ? 14.839 3.607 34.249 1.00 83.94 465 LYS A N 1
ATOM 3536 C CA . LYS A 1 465 ? 13.913 4.385 35.119 1.00 83.94 465 LYS A CA 1
ATOM 3537 C C . LYS A 1 465 ? 14.410 5.812 35.364 1.00 83.94 465 LYS A C 1
ATOM 3539 O O . LYS A 1 465 ? 13.610 6.744 35.435 1.00 83.94 465 LYS A O 1
ATOM 3544 N N . LYS A 1 466 ? 15.734 5.979 35.443 1.00 85.12 466 LYS A N 1
ATOM 3545 C CA . LYS A 1 466 ? 16.408 7.274 35.574 1.00 85.12 466 LYS A CA 1
ATOM 3546 C C . LYS A 1 466 ? 16.239 8.118 34.309 1.00 85.12 466 LYS A C 1
ATOM 3548 O O . LYS A 1 466 ? 15.847 9.274 34.436 1.00 85.12 466 LYS A O 1
ATOM 3553 N N . ILE A 1 467 ? 16.474 7.558 33.117 1.00 84.06 467 ILE A N 1
ATOM 3554 C CA . ILE A 1 467 ? 16.299 8.266 31.834 1.00 84.06 467 ILE A CA 1
ATOM 3555 C C . ILE A 1 467 ? 14.828 8.643 31.628 1.00 84.06 467 ILE A C 1
ATOM 3557 O O . ILE A 1 467 ? 14.529 9.806 31.359 1.00 84.06 467 ILE A O 1
ATOM 3561 N N . PHE A 1 468 ? 13.913 7.702 31.862 1.00 86.38 468 PHE A N 1
ATOM 3562 C CA . PHE A 1 468 ? 12.472 7.921 31.773 1.00 86.38 468 PHE A CA 1
ATOM 3563 C C . PHE A 1 468 ? 12.021 9.115 32.630 1.00 86.38 468 PHE A C 1
ATOM 3565 O O . PHE A 1 468 ? 11.436 10.069 32.122 1.00 86.38 468 PHE A O 1
ATOM 3572 N N . LYS A 1 469 ? 12.373 9.128 33.926 1.00 86.19 469 LYS A N 1
ATOM 3573 C CA . LYS A 1 469 ? 11.961 10.201 34.845 1.00 86.19 469 LYS A CA 1
ATOM 3574 C C . LYS A 1 469 ? 12.717 11.517 34.638 1.00 86.19 469 LYS A C 1
ATOM 3576 O O . LYS A 1 469 ? 12.097 12.577 34.641 1.00 86.19 469 LYS A O 1
ATOM 3581 N N . LYS A 1 470 ? 14.050 11.479 34.509 1.00 84.38 470 LYS A N 1
ATOM 3582 C CA . LYS A 1 470 ? 14.889 12.694 34.502 1.00 84.38 470 LYS A CA 1
ATOM 3583 C C . LYS A 1 470 ? 15.011 13.352 33.126 1.00 84.38 470 LYS A C 1
ATOM 3585 O O . LYS A 1 470 ? 15.319 14.541 33.084 1.00 84.38 470 LYS A O 1
ATOM 3590 N N . ARG A 1 471 ? 14.786 12.617 32.028 1.00 86.88 471 ARG A N 1
ATOM 3591 C CA . ARG A 1 471 ? 14.897 13.135 30.654 1.00 86.88 471 ARG A CA 1
ATOM 3592 C C . ARG A 1 471 ? 13.549 13.159 29.942 1.00 86.88 471 ARG A C 1
ATOM 3594 O O . ARG A 1 471 ? 13.054 14.249 29.684 1.00 86.88 471 ARG A O 1
ATOM 3601 N N . LEU A 1 472 ? 12.929 12.002 29.701 1.00 86.94 472 LEU A N 1
ATOM 3602 C CA . LEU A 1 472 ? 11.711 11.911 28.884 1.00 86.94 472 LEU A CA 1
ATOM 3603 C C . LEU A 1 472 ? 10.531 12.669 29.509 1.00 86.94 472 LEU A C 1
ATOM 3605 O O . LEU A 1 472 ? 10.033 13.627 28.926 1.00 86.94 472 LEU A O 1
ATOM 3609 N N . LEU A 1 473 ? 10.129 12.321 30.736 1.00 89.25 473 LEU A N 1
ATOM 3610 C CA . LEU A 1 473 ? 9.026 13.019 31.408 1.00 89.25 473 LEU A CA 1
ATOM 3611 C C . LEU A 1 473 ? 9.354 14.500 31.662 1.00 89.25 473 LEU A C 1
ATOM 3613 O O . LEU A 1 473 ? 8.465 15.347 31.609 1.00 89.25 473 LEU A O 1
ATOM 3617 N N . LYS A 1 474 ? 10.632 14.838 31.896 1.00 88.19 474 LYS A N 1
ATOM 3618 C CA . LYS A 1 474 ? 11.084 16.232 32.056 1.00 88.19 474 LYS A CA 1
ATOM 3619 C C . LYS A 1 474 ? 10.930 17.030 30.757 1.00 88.19 474 LYS A C 1
ATOM 3621 O O . LYS A 1 474 ? 10.479 18.172 30.816 1.00 88.19 474 LYS A O 1
ATOM 3626 N N . PHE A 1 475 ? 11.260 16.438 29.610 1.00 89.75 475 PHE A N 1
ATOM 3627 C CA . PHE A 1 475 ? 11.040 17.027 28.290 1.00 89.75 475 PHE A CA 1
ATOM 3628 C C . PHE A 1 475 ? 9.553 17.313 28.061 1.00 89.75 475 PHE A C 1
ATOM 3630 O O . PHE A 1 475 ? 9.199 18.455 27.783 1.00 89.75 475 PHE A O 1
ATOM 3637 N N . ILE A 1 476 ? 8.682 16.326 28.292 1.00 87.88 476 ILE A N 1
ATOM 3638 C CA . ILE A 1 476 ? 7.230 16.479 28.101 1.00 87.88 476 ILE A CA 1
ATOM 3639 C C . ILE A 1 476 ? 6.671 17.551 29.051 1.00 87.88 476 ILE A C 1
ATOM 3641 O O . ILE A 1 476 ? 5.907 18.416 28.636 1.00 87.88 476 ILE A O 1
ATOM 3645 N N . VAL A 1 477 ? 7.113 17.586 30.313 1.00 87.81 477 VAL A N 1
ATOM 3646 C CA . VAL A 1 477 ? 6.740 18.654 31.259 1.00 87.81 477 VAL A CA 1
ATOM 3647 C C . VAL A 1 477 ? 7.189 20.037 30.776 1.00 87.81 477 VAL A C 1
ATOM 3649 O O . VAL A 1 477 ? 6.454 21.009 30.949 1.00 87.81 477 VAL A O 1
ATOM 3652 N N . ASN A 1 478 ? 8.386 20.156 30.200 1.00 85.75 478 ASN A N 1
ATOM 3653 C CA . ASN A 1 478 ? 8.894 21.425 29.677 1.00 85.75 478 ASN A CA 1
ATOM 3654 C C . ASN A 1 478 ? 8.164 21.862 28.402 1.00 85.75 478 ASN A C 1
ATOM 3656 O O . ASN A 1 478 ? 7.924 23.055 28.235 1.00 85.75 478 ASN A O 1
ATOM 3660 N N . LEU A 1 479 ? 7.767 20.915 27.552 1.00 83.19 479 LEU A N 1
ATOM 3661 C CA . LEU A 1 479 ? 6.906 21.166 26.401 1.00 83.19 479 LEU A CA 1
ATOM 3662 C C . LEU A 1 479 ? 5.556 21.742 26.857 1.00 83.19 479 LEU A C 1
ATOM 3664 O O . LEU A 1 479 ? 5.178 22.829 26.430 1.00 83.19 479 LEU A O 1
ATOM 3668 N N . VAL A 1 480 ? 4.897 21.084 27.819 1.00 82.06 480 VAL A N 1
ATOM 3669 C CA . VAL A 1 480 ? 3.621 21.541 28.400 1.00 82.06 480 VAL A CA 1
ATOM 3670 C C . VAL A 1 480 ? 3.757 22.946 29.004 1.00 82.06 480 VAL A C 1
ATOM 3672 O O . VAL A 1 480 ? 2.899 23.799 28.795 1.00 82.06 480 VAL A O 1
ATOM 3675 N N . LYS A 1 481 ? 4.860 23.237 29.714 1.00 80.88 481 LYS A N 1
ATOM 3676 C CA . LYS A 1 481 ? 5.125 24.576 30.282 1.00 80.88 481 LYS A CA 1
ATOM 3677 C C . LYS A 1 481 ? 5.139 25.685 29.232 1.00 80.88 481 LYS A C 1
ATOM 3679 O O . LYS A 1 481 ? 4.701 26.784 29.540 1.00 80.88 481 LYS A O 1
ATOM 3684 N N . LYS A 1 482 ? 5.672 25.410 28.041 1.00 76.31 482 LYS A N 1
ATOM 3685 C CA . LYS A 1 482 ? 5.812 26.398 26.963 1.00 76.31 482 LYS A CA 1
ATOM 3686 C C . LYS A 1 482 ? 4.537 26.576 26.131 1.00 76.31 482 LYS A C 1
ATOM 3688 O O . LYS A 1 482 ? 4.478 27.491 25.323 1.00 76.31 482 LYS A O 1
ATOM 3693 N N . SER A 1 483 ? 3.538 25.712 26.312 1.00 66.56 483 SER A N 1
ATOM 3694 C CA . SER A 1 483 ? 2.370 25.617 25.425 1.00 66.56 483 SER A CA 1
ATOM 3695 C C . SER A 1 483 ? 1.153 26.482 25.805 1.00 66.56 483 SER A C 1
ATOM 3697 O O . SER A 1 483 ? 0.112 26.322 25.185 1.00 66.56 483 SER A O 1
ATOM 3699 N N . SER A 1 484 ? 1.254 27.400 26.780 1.00 59.94 484 SER A N 1
ATOM 3700 C CA . SER A 1 484 ? 0.150 28.277 27.243 1.00 59.94 484 SER A CA 1
ATOM 3701 C C . SER A 1 484 ? -1.216 27.567 27.337 1.00 59.94 484 SER A C 1
ATOM 3703 O O . SER A 1 484 ? -2.174 27.960 26.675 1.00 59.94 484 SER A O 1
ATOM 3705 N N . THR A 1 485 ? -1.318 26.493 28.134 1.00 55.53 485 THR A N 1
ATOM 3706 C CA . THR A 1 485 ? -2.551 25.675 28.219 1.00 55.53 485 THR A CA 1
ATOM 3707 C C . THR A 1 485 ? -3.620 26.235 29.166 1.00 55.53 485 THR A C 1
ATOM 3709 O O . THR A 1 485 ? -4.631 25.574 29.406 1.00 55.53 485 THR A O 1
ATOM 3712 N N . ASP A 1 486 ? -3.432 27.437 29.711 1.00 54.28 486 ASP A N 1
ATOM 3713 C CA . ASP A 1 486 ? -4.456 28.075 30.533 1.00 54.28 486 ASP A CA 1
ATOM 3714 C C . ASP A 1 486 ? -5.629 28.517 29.631 1.00 54.28 486 ASP A C 1
ATOM 3716 O O . ASP A 1 486 ? -5.439 29.026 28.523 1.00 54.28 486 ASP A O 1
ATOM 3720 N N . ASN A 1 487 ? -6.859 28.261 30.087 1.00 58.88 487 ASN A N 1
ATOM 3721 C CA . ASN A 1 487 ? -8.130 28.486 29.374 1.00 58.88 487 ASN A CA 1
ATOM 3722 C C . ASN A 1 487 ? -8.434 27.531 28.202 1.00 58.88 487 ASN A C 1
ATOM 3724 O O . ASN A 1 487 ? -9.077 27.934 27.232 1.00 58.88 487 ASN A O 1
ATOM 3728 N N . ASN A 1 488 ? -8.005 26.262 28.278 1.00 67.44 488 ASN A N 1
ATOM 3729 C CA . ASN A 1 488 ? -8.357 25.216 27.299 1.00 67.44 488 ASN A CA 1
ATOM 3730 C C . ASN A 1 488 ? -7.918 25.551 25.854 1.00 67.44 488 ASN A C 1
ATOM 3732 O O . ASN A 1 488 ? -8.458 25.019 24.886 1.00 67.44 488 ASN A O 1
ATOM 3736 N N . LYS A 1 489 ? -6.947 26.460 25.676 1.00 75.31 489 LYS A N 1
ATOM 3737 C CA . LYS A 1 489 ? -6.439 26.839 24.350 1.00 75.31 489 LYS A CA 1
ATOM 3738 C C . LYS A 1 489 ? -5.675 25.683 23.710 1.00 75.31 489 LYS A C 1
ATOM 3740 O O . LYS A 1 489 ? -5.989 25.268 22.594 1.00 75.31 489 LYS A O 1
ATOM 3745 N N . VAL A 1 490 ? -4.759 25.093 24.470 1.00 80.19 490 VAL A N 1
ATOM 3746 C CA . VAL A 1 490 ? -4.021 23.893 24.075 1.00 80.19 490 VAL A CA 1
ATOM 3747 C C . VAL A 1 490 ? -4.438 22.717 24.947 1.00 80.19 490 VAL A C 1
ATOM 3749 O O . VAL A 1 490 ? -4.373 22.817 26.170 1.00 80.19 490 VAL A O 1
ATOM 3752 N N . ARG A 1 491 ? -4.851 21.607 24.331 1.00 86.25 491 ARG A N 1
ATOM 3753 C CA . ARG A 1 491 ? -5.121 20.342 25.029 1.00 86.25 491 ARG A CA 1
ATOM 3754 C C . ARG A 1 491 ? -3.998 19.358 24.757 1.00 86.25 491 ARG A C 1
ATOM 3756 O O . ARG A 1 491 ? -3.452 19.335 23.657 1.00 86.25 491 ARG A O 1
ATOM 3763 N N . ILE A 1 492 ? -3.629 18.569 25.764 1.00 87.50 492 ILE A N 1
ATOM 3764 C CA . ILE A 1 492 ? -2.485 17.657 25.672 1.00 87.50 492 ILE A CA 1
ATOM 3765 C C . ILE A 1 492 ? -2.891 16.265 26.126 1.00 87.50 492 ILE A C 1
ATOM 3767 O O . ILE A 1 492 ? -3.337 16.089 27.254 1.00 87.50 492 ILE A O 1
ATOM 3771 N N . GLY A 1 493 ? -2.691 15.284 25.253 1.00 91.56 493 GLY A N 1
ATOM 3772 C CA . GLY A 1 493 ? -2.840 13.862 25.529 1.00 91.56 493 GLY A CA 1
ATOM 3773 C C . GLY A 1 493 ? -1.479 13.178 25.555 1.00 91.56 493 GLY A C 1
ATOM 3774 O O . GLY A 1 493 ? -0.533 13.607 24.888 1.00 91.56 493 GLY A O 1
ATOM 3775 N N . LEU A 1 494 ? -1.371 12.098 26.323 1.00 93.62 494 LEU A N 1
ATOM 3776 C CA . LEU A 1 494 ? -0.144 11.315 26.436 1.00 93.62 494 LEU A CA 1
ATOM 3777 C C . LEU A 1 494 ? -0.444 9.843 26.181 1.00 93.62 494 LEU A C 1
ATOM 3779 O O . LEU A 1 494 ? -1.309 9.253 26.827 1.00 93.62 494 LEU A O 1
ATOM 3783 N N . THR A 1 495 ? 0.311 9.237 25.273 1.00 93.12 495 THR A N 1
ATOM 3784 C CA . THR A 1 495 ? 0.186 7.824 24.908 1.00 93.12 495 THR A CA 1
ATOM 3785 C C . THR A 1 495 ? 1.548 7.142 24.951 1.00 93.12 495 THR A C 1
ATOM 3787 O O . THR A 1 495 ? 2.578 7.773 24.707 1.00 93.12 495 THR A O 1
ATOM 3790 N N . SER A 1 496 ? 1.563 5.842 25.215 1.00 89.81 496 SER A N 1
ATOM 3791 C CA . SER A 1 496 ? 2.752 5.004 25.090 1.00 89.81 496 SER A CA 1
ATOM 3792 C C . SER A 1 496 ? 2.538 3.916 24.042 1.00 89.81 496 SER A C 1
ATOM 3794 O O . SER A 1 496 ? 1.412 3.471 23.804 1.00 89.81 496 SER A O 1
ATOM 3796 N N . PHE A 1 497 ? 3.618 3.501 23.385 1.00 85.50 497 PHE A N 1
ATOM 3797 C CA . PHE A 1 497 ? 3.585 2.416 22.406 1.00 85.50 497 PHE A CA 1
ATOM 3798 C C . PHE A 1 497 ? 4.772 1.469 22.565 1.00 85.50 497 PHE A C 1
ATOM 3800 O O . PHE A 1 497 ? 5.781 1.823 23.164 1.00 85.50 497 PHE A O 1
ATOM 3807 N N . GLY A 1 498 ? 4.638 0.252 22.053 1.00 79.75 498 GLY A N 1
ATOM 3808 C CA . GLY A 1 498 ? 5.592 -0.851 22.148 1.00 79.75 498 GLY A CA 1
ATOM 3809 C C . GLY A 1 498 ? 4.910 -2.093 21.576 1.00 79.75 498 GLY A C 1
ATOM 3810 O O . GLY A 1 498 ? 4.258 -1.992 20.543 1.00 79.75 498 GLY A O 1
ATOM 3811 N N . SER A 1 499 ? 4.920 -3.210 22.302 1.00 70.44 499 SER A N 1
ATOM 3812 C CA . SER A 1 499 ? 4.099 -4.395 22.006 1.00 70.44 499 SER A CA 1
ATOM 3813 C C . SER A 1 499 ? 2.597 -4.131 22.146 1.00 70.44 499 SER A C 1
ATOM 3815 O O . SER A 1 499 ? 1.768 -4.833 21.572 1.00 70.44 499 SER A O 1
ATOM 3817 N N . LYS A 1 500 ? 2.224 -3.100 22.914 1.00 75.25 500 LYS A N 1
ATOM 3818 C CA . LYS A 1 500 ? 0.848 -2.618 23.070 1.00 75.25 500 LYS A CA 1
ATOM 3819 C C . LYS A 1 500 ? 0.814 -1.096 23.025 1.00 75.25 500 LYS A C 1
ATOM 3821 O O . LYS A 1 500 ? 1.714 -0.435 23.541 1.00 75.25 500 LYS A O 1
ATOM 3826 N N . PHE A 1 501 ? -0.260 -0.555 22.461 1.00 82.31 501 PHE A N 1
ATOM 3827 C CA . PHE A 1 501 ? -0.599 0.861 22.560 1.00 82.31 501 PHE A CA 1
ATOM 3828 C C . PHE A 1 501 ? -1.394 1.128 23.842 1.00 82.31 501 PHE A C 1
ATOM 3830 O O . PHE A 1 501 ? -2.333 0.390 24.148 1.00 82.31 501 PHE A O 1
ATOM 3837 N N . GLN A 1 502 ? -1.046 2.183 24.577 1.00 86.75 502 GLN A N 1
ATOM 3838 C CA . GLN A 1 502 ? -1.770 2.601 25.776 1.00 86.75 502 GLN A CA 1
ATOM 3839 C C . GLN A 1 502 ? -1.989 4.113 25.788 1.00 86.75 502 GLN A C 1
ATOM 3841 O O . GLN A 1 502 ? -1.088 4.896 25.486 1.00 86.75 502 GLN A O 1
ATOM 3846 N N . ILE A 1 503 ? -3.186 4.526 26.195 1.00 89.88 503 ILE A N 1
ATOM 3847 C CA . ILE A 1 503 ? -3.490 5.925 26.498 1.00 89.88 503 ILE A CA 1
ATOM 3848 C C . ILE A 1 503 ? -3.145 6.135 27.971 1.00 89.88 503 ILE A C 1
ATOM 3850 O O . ILE A 1 503 ? -3.737 5.496 28.835 1.00 89.88 503 ILE A O 1
ATOM 3854 N N . VAL A 1 504 ? -2.166 6.995 28.254 1.00 89.81 504 VAL A N 1
ATOM 3855 C CA . VAL A 1 504 ? -1.795 7.354 29.630 1.00 89.81 504 VAL A CA 1
ATOM 3856 C C . VAL A 1 504 ? -2.810 8.349 30.184 1.00 89.81 504 VAL A C 1
ATOM 3858 O O . VAL A 1 504 ? -3.291 8.177 31.300 1.00 89.81 504 VAL A O 1
ATOM 3861 N N . PHE A 1 505 ? -3.148 9.372 29.396 1.00 91.00 505 PHE A N 1
ATOM 3862 C CA . PHE A 1 505 ? -4.300 10.239 29.631 1.00 91.00 505 PHE A CA 1
ATOM 3863 C C . PHE A 1 505 ? -4.757 10.918 28.337 1.00 91.00 505 PHE A C 1
ATOM 3865 O O . PHE A 1 505 ? -3.965 11.136 27.414 1.00 91.00 505 PHE A O 1
ATOM 3872 N N . ASP A 1 506 ? -6.044 11.249 28.290 1.00 88.25 506 ASP A N 1
ATOM 3873 C CA . ASP A 1 506 ? -6.702 11.885 27.146 1.00 88.25 506 ASP A CA 1
ATOM 3874 C C . ASP A 1 506 ? -6.433 13.404 27.083 1.00 88.25 506 ASP A C 1
ATOM 3876 O O . ASP A 1 506 ? -6.142 14.031 28.102 1.00 88.25 506 ASP A O 1
ATOM 3880 N N . MET A 1 507 ? -6.586 14.011 25.901 1.00 85.44 507 MET A N 1
ATOM 3881 C CA . MET A 1 507 ? -6.473 15.461 25.686 1.00 85.44 507 MET A CA 1
ATOM 3882 C C . MET A 1 507 ? -7.509 16.252 26.491 1.00 85.44 507 MET A C 1
ATOM 3884 O O . MET A 1 507 ? -7.213 17.339 26.981 1.00 85.44 507 MET A O 1
ATOM 3888 N N . GLY A 1 508 ? -8.719 15.707 26.650 1.00 78.94 508 GLY A N 1
ATOM 3889 C CA . GLY A 1 508 ? -9.791 16.337 27.428 1.00 78.94 508 GLY A CA 1
ATOM 3890 C C . GLY A 1 508 ? -9.726 16.078 28.936 1.00 78.94 508 GLY A C 1
ATOM 3891 O O . GLY A 1 508 ? -10.508 16.655 29.685 1.00 78.94 508 GLY A O 1
ATOM 3892 N N . GLN A 1 509 ? -8.820 15.212 29.400 1.00 85.12 509 GLN A N 1
ATOM 3893 C CA . GLN A 1 509 ? -8.837 14.714 30.778 1.00 85.12 509 GLN A CA 1
ATOM 3894 C C . GLN A 1 509 ? -8.345 15.741 31.805 1.00 85.12 509 GLN A C 1
ATOM 3896 O O . GLN A 1 509 ? -8.780 15.724 32.956 1.00 85.12 509 GLN A O 1
ATOM 3901 N N . TYR A 1 510 ? -7.437 16.635 31.408 1.00 85.81 510 TYR A N 1
ATOM 3902 C CA . TYR A 1 510 ? -6.873 17.656 32.286 1.00 85.81 510 TYR A CA 1
ATOM 3903 C C . TYR A 1 510 ? -6.818 19.003 31.569 1.00 85.81 510 TYR A C 1
ATOM 3905 O O . TYR A 1 510 ? -6.192 19.129 30.523 1.00 85.81 510 TYR A O 1
ATOM 3913 N N . VAL A 1 511 ? -7.420 20.029 32.173 1.00 79.56 511 VAL A N 1
ATOM 3914 C CA . VAL A 1 511 ? -7.433 21.394 31.617 1.00 79.56 511 VAL A CA 1
ATOM 3915 C C . VAL A 1 511 ? -6.284 22.239 32.175 1.00 79.56 511 VAL A C 1
ATOM 3917 O O . VAL A 1 511 ? -5.656 23.012 31.458 1.00 79.56 511 VAL A O 1
ATOM 3920 N N . LYS A 1 512 ? -5.971 22.092 33.469 1.00 82.19 512 LYS A N 1
ATOM 3921 C CA . LYS A 1 512 ? -4.962 22.915 34.150 1.00 82.19 512 LYS A CA 1
ATOM 3922 C C . LYS A 1 512 ? -3.555 22.358 33.930 1.00 82.19 512 LYS A C 1
ATOM 3924 O O . LYS A 1 512 ? -3.297 21.182 34.205 1.00 82.19 512 LYS A O 1
ATOM 3929 N N . ILE A 1 513 ? -2.598 23.233 33.591 1.00 80.75 513 ILE A N 1
ATOM 3930 C CA . ILE A 1 513 ? -1.166 22.892 33.446 1.00 80.75 513 ILE A CA 1
ATOM 3931 C C . ILE A 1 513 ? -0.645 22.103 34.659 1.00 80.75 513 ILE A C 1
ATOM 3933 O O . ILE A 1 513 ? 0.153 21.171 34.520 1.00 80.75 513 ILE A O 1
ATOM 3937 N N . LYS A 1 514 ? -1.059 22.494 35.873 1.00 86.88 514 LYS A N 1
ATOM 3938 C CA . LYS A 1 514 ? -0.631 21.859 37.131 1.00 86.88 514 LYS A CA 1
ATOM 3939 C C . LYS A 1 514 ? -0.997 20.372 37.177 1.00 86.88 514 LYS A C 1
ATOM 3941 O O . LYS A 1 514 ? -0.184 19.571 37.644 1.00 86.88 514 LYS A O 1
ATOM 3946 N N . ASP A 1 515 ? -2.163 20.004 36.660 1.00 88.81 515 ASP A N 1
ATOM 3947 C CA . ASP A 1 515 ? -2.683 18.639 36.724 1.00 88.81 515 ASP A CA 1
ATOM 3948 C C . ASP A 1 515 ? -2.127 17.771 35.596 1.00 88.81 515 ASP A C 1
ATOM 3950 O O . ASP A 1 515 ? -1.679 16.659 35.875 1.00 88.81 515 ASP A O 1
ATOM 3954 N N . ILE A 1 516 ? -1.956 18.330 34.390 1.00 87.75 516 ILE A N 1
ATOM 3955 C CA . ILE A 1 516 ? -1.211 17.681 33.296 1.00 87.75 516 ILE A CA 1
ATOM 3956 C C . ILE A 1 516 ? 0.214 17.335 33.762 1.00 87.75 516 ILE A C 1
ATOM 3958 O O . ILE A 1 516 ? 0.666 16.194 33.659 1.00 87.75 516 ILE A O 1
ATOM 3962 N N . LYS A 1 517 ? 0.928 18.294 34.374 1.00 89.25 517 LYS A N 1
ATOM 3963 C CA . LYS A 1 517 ? 2.275 18.062 34.933 1.00 89.25 517 LYS A CA 1
ATOM 3964 C C . LYS A 1 517 ? 2.283 16.963 35.994 1.00 89.25 517 LYS A C 1
ATOM 3966 O O . LYS A 1 517 ? 3.243 16.193 36.067 1.00 89.25 517 LYS A O 1
ATOM 3971 N N . ARG A 1 518 ? 1.256 16.915 36.847 1.00 91.31 518 ARG A N 1
ATOM 3972 C CA . ARG A 1 518 ? 1.127 15.905 37.904 1.00 91.31 518 ARG A CA 1
ATOM 3973 C C . ARG A 1 518 ? 0.897 14.518 37.305 1.00 91.31 518 ARG A C 1
ATOM 3975 O O . ARG A 1 518 ? 1.571 13.584 37.731 1.00 91.31 518 ARG A O 1
ATOM 3982 N N . ALA A 1 519 ? 0.023 14.402 36.306 1.00 90.56 519 ALA A N 1
ATOM 3983 C CA . ALA A 1 519 ? -0.262 13.159 35.594 1.00 90.56 519 ALA A CA 1
ATOM 3984 C C . ALA A 1 519 ? 0.986 12.610 34.883 1.00 90.56 519 ALA A C 1
ATOM 3986 O O . ALA A 1 519 ? 1.354 11.450 35.079 1.00 90.56 519 ALA A O 1
ATOM 3987 N N . ILE A 1 520 ? 1.729 13.470 34.174 1.00 90.12 520 ILE A N 1
ATOM 3988 C CA . ILE A 1 520 ? 2.999 13.091 33.531 1.00 90.12 520 ILE A CA 1
ATOM 3989 C C . ILE A 1 520 ? 4.000 12.578 34.576 1.00 90.12 520 ILE A C 1
ATOM 3991 O O . ILE A 1 520 ? 4.557 11.496 34.424 1.00 90.12 520 ILE A O 1
ATOM 3995 N N . LYS A 1 521 ? 4.211 13.308 35.681 1.00 89.12 521 LYS A N 1
ATOM 3996 C CA . LYS A 1 521 ? 5.161 12.900 36.737 1.00 89.12 521 LYS A CA 1
ATOM 3997 C C . LYS A 1 521 ? 4.767 11.597 37.445 1.00 89.12 521 LYS A C 1
ATOM 3999 O O . LYS A 1 521 ? 5.656 10.882 37.907 1.00 89.12 521 LYS A O 1
ATOM 4004 N N . LYS A 1 522 ? 3.465 11.311 37.555 1.00 89.44 522 LYS A N 1
ATOM 4005 C CA . LYS A 1 522 ? 2.923 10.083 38.158 1.00 89.44 522 LYS A CA 1
ATOM 4006 C C . LYS A 1 522 ? 2.949 8.880 37.217 1.00 89.44 522 LYS A C 1
ATOM 4008 O O . LYS A 1 522 ? 2.724 7.771 37.689 1.00 89.44 522 LYS A O 1
ATOM 4013 N N . THR A 1 523 ? 3.247 9.071 35.930 1.00 86.31 523 THR A N 1
ATOM 4014 C CA . THR A 1 523 ? 3.297 7.974 34.956 1.00 86.31 523 THR A CA 1
ATOM 4015 C C . THR A 1 523 ? 4.323 6.924 35.417 1.00 86.31 523 THR A C 1
ATOM 4017 O O . THR A 1 523 ? 5.515 7.242 35.532 1.00 86.31 523 THR A O 1
ATOM 4020 N N . PRO A 1 524 ? 3.897 5.687 35.743 1.00 79.19 524 PRO A N 1
ATOM 4021 C CA . PRO A 1 524 ? 4.807 4.661 36.230 1.00 79.19 524 PRO A CA 1
ATOM 4022 C C . PRO A 1 524 ? 5.744 4.200 35.110 1.00 79.19 524 PRO A C 1
ATOM 4024 O O . PRO A 1 524 ? 5.392 4.228 33.935 1.00 79.19 524 PRO A O 1
ATOM 4027 N N . LYS A 1 525 ? 6.945 3.730 35.474 1.00 74.56 525 LYS A N 1
ATOM 4028 C CA . LYS A 1 525 ? 7.772 2.934 34.556 1.00 74.56 525 LYS A CA 1
ATOM 4029 C C . LYS A 1 525 ? 7.461 1.454 34.779 1.00 74.56 525 LYS A C 1
ATOM 4031 O O . LYS A 1 525 ? 8.225 0.762 35.446 1.00 74.56 525 LYS A O 1
ATOM 4036 N N . ASN A 1 526 ? 6.333 0.995 34.259 1.00 67.19 526 ASN A N 1
ATOM 4037 C CA . ASN A 1 526 ? 5.914 -0.411 34.259 1.00 67.19 526 ASN A CA 1
ATOM 4038 C C . ASN A 1 526 ? 6.058 -1.072 32.874 1.00 67.19 526 ASN A C 1
ATOM 4040 O O . ASN A 1 526 ? 5.699 -2.233 32.705 1.00 67.19 526 ASN A O 1
ATOM 4044 N N . TYR A 1 527 ? 6.610 -0.357 31.894 1.00 65.25 527 TYR A N 1
ATOM 4045 C CA . TYR A 1 527 ? 6.693 -0.811 30.511 1.00 65.25 527 TYR A CA 1
ATOM 4046 C C . TYR A 1 527 ? 7.968 -1.624 30.242 1.00 65.25 527 TYR A C 1
ATOM 4048 O O . TYR A 1 527 ? 9.075 -1.173 30.549 1.00 65.25 527 TYR A O 1
ATOM 4056 N N . LYS A 1 528 ? 7.794 -2.835 29.698 1.00 61.47 528 LYS A N 1
ATOM 4057 C CA . LYS A 1 528 ? 8.856 -3.811 29.400 1.00 61.47 528 LYS A CA 1
ATOM 4058 C C . LYS A 1 528 ? 8.725 -4.340 27.962 1.00 61.47 528 LYS A C 1
ATOM 4060 O O . LYS A 1 528 ? 8.530 -5.534 27.774 1.00 61.47 528 LYS A O 1
ATOM 4065 N N . SER A 1 529 ? 8.752 -3.466 26.956 1.00 62.44 529 SER A N 1
ATOM 4066 C CA . SER A 1 529 ? 8.649 -3.900 25.555 1.00 62.44 529 SER A CA 1
ATOM 4067 C C . SER A 1 529 ? 9.940 -3.653 24.785 1.00 62.44 529 SER A C 1
ATOM 4069 O O . SER A 1 529 ? 10.455 -2.539 24.807 1.00 62.44 529 SER A O 1
ATOM 4071 N N . ASN A 1 530 ? 10.432 -4.670 24.073 1.00 65.81 530 ASN A N 1
ATOM 4072 C CA . ASN A 1 530 ? 11.474 -4.496 23.053 1.00 65.81 530 ASN A CA 1
ATOM 4073 C C . ASN A 1 530 ? 10.887 -4.111 21.689 1.00 65.81 530 ASN A C 1
ATOM 4075 O O . ASN A 1 530 ? 11.607 -3.531 20.877 1.00 65.81 530 ASN A O 1
ATOM 4079 N N . ASP A 1 531 ? 9.603 -4.389 21.468 1.00 67.75 531 ASP A N 1
ATOM 4080 C CA . ASP A 1 531 ? 8.929 -4.190 20.185 1.00 67.75 531 ASP A CA 1
ATOM 4081 C C . ASP A 1 531 ? 8.653 -2.711 19.911 1.00 67.75 531 ASP A C 1
ATOM 4083 O O . ASP A 1 531 ? 8.391 -1.937 20.842 1.00 67.75 531 ASP A O 1
ATOM 4087 N N . VAL A 1 532 ? 8.670 -2.339 18.631 1.00 69.25 532 VAL A N 1
ATOM 4088 C CA . VAL A 1 532 ? 8.318 -1.010 18.119 1.00 69.25 532 VAL A CA 1
ATOM 4089 C C . VAL A 1 532 ? 7.173 -1.196 17.130 1.00 69.25 532 VAL A C 1
ATOM 4091 O O . VAL A 1 532 ? 7.407 -1.530 15.982 1.00 69.25 532 VAL A O 1
ATOM 4094 N N . ASN A 1 533 ? 5.928 -0.985 17.556 1.00 71.38 533 ASN A N 1
ATOM 4095 C CA . ASN A 1 533 ? 4.785 -1.015 16.640 1.00 71.38 533 ASN A CA 1
ATOM 4096 C C . ASN A 1 533 ? 4.212 0.396 16.470 1.00 71.38 533 ASN A C 1
ATOM 4098 O O . ASN A 1 533 ? 3.147 0.736 17.001 1.00 71.38 533 ASN A O 1
ATOM 4102 N N . LEU A 1 534 ? 4.969 1.262 15.787 1.00 76.56 534 LEU A N 1
ATOM 4103 C CA . LEU A 1 534 ? 4.541 2.643 15.579 1.00 76.56 534 LEU A CA 1
ATOM 4104 C C . LEU A 1 534 ? 3.337 2.715 14.622 1.00 76.56 534 LEU A C 1
ATOM 4106 O O . LEU A 1 534 ? 2.482 3.568 14.828 1.00 76.56 534 LEU A O 1
ATOM 4110 N N . ALA A 1 535 ? 3.190 1.797 13.660 1.00 64.94 535 ALA A N 1
ATOM 4111 C CA . ALA A 1 535 ? 2.046 1.777 12.745 1.00 64.94 535 ALA A CA 1
ATOM 4112 C C . ALA A 1 535 ? 0.723 1.593 13.509 1.00 64.94 535 ALA A C 1
ATOM 4114 O O . ALA A 1 535 ? -0.214 2.383 13.363 1.00 64.94 535 ALA A O 1
ATOM 4115 N N . SER A 1 536 ? 0.680 0.616 14.423 1.00 69.12 536 SER A N 1
ATOM 4116 C CA . SER A 1 536 ? -0.452 0.421 15.332 1.00 69.12 536 SER A CA 1
ATOM 4117 C C . SER A 1 536 ? -0.656 1.633 16.235 1.00 69.12 536 SER A C 1
ATOM 4119 O O . SER A 1 536 ? -1.791 2.063 16.444 1.00 69.12 536 SER A O 1
ATOM 4121 N N . ALA A 1 537 ? 0.418 2.236 16.749 1.00 78.19 537 ALA A N 1
ATOM 4122 C CA . ALA A 1 537 ? 0.300 3.433 17.571 1.00 78.19 537 ALA A CA 1
ATOM 4123 C C . ALA A 1 537 ? -0.320 4.607 16.797 1.00 78.19 537 ALA A C 1
ATOM 4125 O O . ALA A 1 537 ? -1.239 5.238 17.311 1.00 78.19 537 ALA A O 1
ATOM 4126 N N . LEU A 1 538 ? 0.100 4.858 15.555 1.00 81.38 538 LEU A N 1
ATOM 4127 C CA . LEU A 1 538 ? -0.469 5.892 14.686 1.00 81.38 538 LEU A CA 1
ATOM 4128 C C . LEU A 1 538 ? -1.947 5.628 14.386 1.00 81.38 538 LEU A C 1
ATOM 4130 O O . LEU A 1 538 ? -2.772 6.533 14.522 1.00 81.38 538 LEU A O 1
ATOM 4134 N N . ALA A 1 539 ? -2.306 4.384 14.057 1.00 69.38 539 ALA A N 1
ATOM 4135 C CA . ALA A 1 539 ? -3.694 3.994 13.827 1.00 69.38 539 ALA A CA 1
ATOM 4136 C C . ALA A 1 539 ? -4.565 4.204 15.078 1.00 69.38 539 ALA A C 1
ATOM 4138 O O . ALA A 1 539 ? -5.673 4.740 14.989 1.00 69.38 539 ALA A O 1
ATOM 4139 N N . ASN A 1 540 ? -4.057 3.838 16.257 1.00 76.50 540 ASN A N 1
ATOM 4140 C CA . ASN A 1 540 ? -4.753 4.041 17.524 1.00 76.50 540 ASN A CA 1
ATOM 4141 C C . ASN A 1 540 ? -4.841 5.524 17.912 1.00 76.50 540 ASN A C 1
ATOM 4143 O O . ASN A 1 540 ? -5.870 5.949 18.419 1.00 76.50 540 ASN A O 1
ATOM 4147 N N . ILE A 1 541 ? -3.812 6.333 17.658 1.00 86.00 541 ILE A N 1
ATOM 4148 C CA . ILE A 1 541 ? -3.849 7.780 17.917 1.00 86.00 541 ILE A CA 1
ATOM 4149 C C . ILE A 1 541 ? -4.891 8.445 17.019 1.00 86.00 541 ILE A C 1
ATOM 4151 O O . ILE A 1 541 ? -5.731 9.193 17.517 1.00 86.00 541 ILE A O 1
ATOM 4155 N N . ARG A 1 542 ? -4.908 8.105 15.724 1.00 80.50 542 ARG A N 1
ATOM 4156 C CA . ARG A 1 542 ? -5.907 8.604 14.771 1.00 80.50 542 ARG A CA 1
ATOM 4157 C C . ARG A 1 542 ? -7.333 8.279 15.216 1.00 80.50 542 ARG A C 1
ATOM 4159 O O . ARG A 1 542 ? -8.200 9.134 15.157 1.00 80.50 542 ARG A O 1
ATOM 4166 N N . THR A 1 543 ? -7.573 7.050 15.665 1.00 75.38 543 THR A N 1
ATOM 4167 C CA . THR A 1 543 ? -8.930 6.559 15.965 1.00 75.38 543 THR A CA 1
ATOM 4168 C C . THR A 1 543 ? -9.390 6.795 17.402 1.00 75.38 543 THR A C 1
ATOM 4170 O O . THR A 1 543 ? -10.589 6.784 17.656 1.00 75.38 543 THR A O 1
ATOM 4173 N N . LYS A 1 544 ? -8.474 6.990 18.360 1.00 80.88 544 LYS A N 1
ATOM 4174 C CA . LYS A 1 544 ? -8.809 7.075 19.796 1.00 80.88 544 LYS A CA 1
ATOM 4175 C C . LYS A 1 544 ? -8.454 8.402 20.452 1.00 80.88 544 LYS A C 1
ATOM 4177 O O . LYS A 1 544 ? -8.982 8.663 21.535 1.00 80.88 544 LYS A O 1
ATOM 4182 N N . MET A 1 545 ? -7.566 9.189 19.841 1.00 83.56 545 MET A N 1
ATOM 4183 C CA . MET A 1 545 ? -7.171 10.514 20.329 1.00 83.56 545 MET A CA 1
ATOM 4184 C C . MET A 1 545 ? -7.716 11.608 19.404 1.00 83.56 545 MET A C 1
ATOM 4186 O O . MET A 1 545 ? -8.443 12.472 19.876 1.00 83.56 545 MET A O 1
ATOM 4190 N N . PHE A 1 546 ? -7.462 11.524 18.094 1.00 83.81 546 PHE A N 1
ATOM 4191 C CA . PHE A 1 546 ? -7.944 12.488 17.087 1.00 83.81 546 PHE A CA 1
ATOM 4192 C C . PHE A 1 546 ? -9.263 12.062 16.421 1.00 83.81 546 PHE A C 1
ATOM 4194 O O . PHE A 1 546 ? -9.439 12.189 15.213 1.00 83.81 546 PHE A O 1
ATOM 4201 N N . ALA A 1 547 ? -10.186 11.518 17.214 1.00 72.00 547 ALA A N 1
ATOM 4202 C CA . ALA A 1 547 ? -11.526 11.167 16.758 1.00 72.00 547 ALA A CA 1
ATOM 4203 C C . ALA A 1 547 ? -12.576 11.959 17.540 1.00 72.00 547 ALA A C 1
ATOM 4205 O O . ALA A 1 547 ? -12.458 12.141 18.754 1.00 72.00 547 ALA A O 1
ATOM 4206 N N . HIS A 1 548 ? -13.625 12.414 16.859 1.00 53.09 548 HIS A N 1
ATOM 4207 C CA . HIS A 1 548 ? -14.769 13.053 17.507 1.00 53.09 548 HIS A CA 1
ATOM 4208 C C . HIS A 1 548 ? -15.475 12.052 18.455 1.00 53.09 548 HIS A C 1
ATOM 4210 O O . HIS A 1 548 ? -15.578 10.875 18.100 1.00 53.09 548 HIS A O 1
ATOM 4216 N N . PRO A 1 549 ? -15.936 12.456 19.660 1.00 55.84 549 PRO A N 1
ATOM 4217 C CA . PRO A 1 549 ? -16.021 13.820 20.204 1.00 55.84 549 PRO A CA 1
ATOM 4218 C C . PRO A 1 549 ? -14.770 14.320 20.942 1.00 55.84 549 PRO A C 1
ATOM 4220 O O . PRO A 1 549 ? -14.782 15.409 21.511 1.00 55.84 549 PRO A O 1
ATOM 4223 N N . LYS A 1 550 ? -13.692 13.532 20.983 1.00 69.50 550 LYS A N 1
ATOM 4224 C CA . LYS A 1 550 ? -12.477 13.902 21.720 1.00 69.50 550 LYS A CA 1
ATOM 4225 C C . LYS A 1 550 ? -11.700 14.995 21.010 1.00 69.50 550 LYS A C 1
ATOM 4227 O O . LYS A 1 550 ? -11.205 15.907 21.669 1.00 69.50 550 LYS A O 1
ATOM 4232 N N . ASP A 1 551 ? -11.630 14.917 19.689 1.00 72.94 551 ASP A N 1
ATOM 4233 C CA . ASP A 1 551 ? -11.030 15.932 18.831 1.00 72.94 551 ASP A CA 1
ATOM 4234 C C . ASP A 1 551 ? -11.922 17.176 18.711 1.00 72.94 551 ASP A C 1
ATOM 4236 O O . ASP A 1 551 ? -13.143 17.054 18.555 1.00 72.94 551 ASP A O 1
ATOM 4240 N N . ARG A 1 552 ? -11.325 18.371 18.811 1.00 73.56 552 ARG A N 1
ATOM 4241 C CA . ARG A 1 552 ? -12.073 19.619 18.630 1.00 73.56 552 ARG A CA 1
ATOM 4242 C C . ARG A 1 552 ? -12.179 19.915 17.148 1.00 73.56 552 ARG A C 1
ATOM 4244 O O . ARG A 1 552 ? -11.185 19.953 16.433 1.00 73.56 552 ARG A O 1
ATOM 4251 N N . VAL A 1 553 ? -13.400 20.206 16.723 1.00 63.41 553 VAL A N 1
ATOM 4252 C CA . VAL A 1 553 ? -13.660 20.718 15.379 1.00 63.41 553 VAL A CA 1
ATOM 4253 C C . VAL A 1 553 ? -12.922 22.057 15.217 1.00 63.41 553 VAL A C 1
ATOM 4255 O O . VAL A 1 553 ? -12.887 22.858 16.154 1.00 63.41 553 VAL A O 1
ATOM 4258 N N . ASP A 1 554 ? -12.290 22.263 14.061 1.00 66.31 554 ASP A N 1
ATOM 4259 C CA . ASP A 1 554 ? -11.560 23.485 13.679 1.00 66.31 554 ASP A CA 1
ATOM 4260 C C . ASP A 1 554 ? -10.342 23.855 14.550 1.00 66.31 554 ASP A C 1
ATOM 4262 O O . ASP A 1 554 ? -9.922 25.015 14.609 1.00 66.31 554 ASP A O 1
ATOM 4266 N N . VAL A 1 555 ? -9.726 22.867 15.206 1.00 76.25 555 VAL A N 1
ATOM 4267 C CA . VAL A 1 555 ? -8.481 23.035 15.969 1.00 76.25 555 VAL A CA 1
ATOM 4268 C C . VAL A 1 555 ? -7.345 22.236 15.330 1.00 76.25 555 VAL A C 1
ATOM 4270 O O . VAL A 1 555 ? -7.526 21.116 14.864 1.00 76.25 555 VAL A O 1
ATOM 4273 N N . GLN A 1 556 ? -6.139 22.812 15.295 1.00 77.50 556 GLN A N 1
ATOM 4274 C CA . GLN A 1 556 ? -4.986 22.143 14.699 1.00 77.50 556 GLN A CA 1
ATOM 4275 C C . GLN A 1 556 ? -4.497 20.982 15.577 1.00 77.50 556 GLN A C 1
ATOM 4277 O O . GLN A 1 556 ? -4.119 21.181 16.735 1.00 77.50 556 GLN A O 1
ATOM 4282 N N . ASN A 1 557 ? -4.422 19.793 14.978 1.00 82.31 557 ASN A N 1
ATOM 4283 C CA . ASN A 1 557 ? -3.875 18.590 15.597 1.00 82.31 557 ASN A CA 1
ATOM 4284 C C . ASN A 1 557 ? -2.361 18.475 15.383 1.00 82.31 557 ASN A C 1
ATOM 4286 O O . ASN A 1 557 ? -1.867 18.659 14.267 1.00 82.31 557 ASN A O 1
ATOM 4290 N N . TYR A 1 558 ? -1.633 18.124 16.444 1.00 85.88 558 TYR A N 1
ATOM 4291 C CA . TYR A 1 558 ? -0.195 17.865 16.432 1.00 85.88 558 TYR A CA 1
ATOM 4292 C C . TYR A 1 558 ? 0.123 16.536 17.115 1.00 85.88 558 TYR A C 1
ATOM 4294 O O . TYR A 1 558 ? -0.285 16.290 18.248 1.00 85.88 558 TYR A O 1
ATOM 4302 N N . LEU A 1 559 ? 0.933 15.707 16.461 1.00 91.12 559 LEU A N 1
ATOM 4303 C CA . LEU A 1 559 ? 1.473 14.482 17.040 1.00 91.12 559 LEU A CA 1
ATOM 4304 C C . LEU A 1 559 ? 2.990 14.602 17.204 1.00 91.12 559 LEU A C 1
ATOM 4306 O O . LEU A 1 559 ? 3.705 14.860 16.240 1.00 91.12 559 LEU A O 1
ATOM 4310 N N . ILE A 1 560 ? 3.481 14.380 18.421 1.00 88.69 560 ILE A N 1
ATOM 4311 C CA . ILE A 1 560 ? 4.912 14.320 18.735 1.00 88.69 560 ILE A CA 1
ATOM 4312 C C . ILE A 1 560 ? 5.262 12.882 19.091 1.00 88.69 560 ILE A C 1
ATOM 4314 O O . ILE A 1 560 ? 4.735 12.341 20.061 1.00 88.69 560 ILE A O 1
ATOM 4318 N N . ILE A 1 561 ? 6.171 12.277 18.330 1.00 89.19 561 ILE A N 1
ATOM 4319 C CA . ILE A 1 561 ? 6.593 10.885 18.509 1.00 89.19 561 ILE A CA 1
ATOM 4320 C C . ILE A 1 561 ? 8.015 10.871 19.058 1.00 89.19 561 ILE A C 1
ATOM 4322 O O . ILE A 1 561 ? 8.898 11.545 18.533 1.00 89.19 561 ILE A O 1
ATOM 4326 N N . ILE A 1 562 ? 8.237 10.101 20.119 1.00 87.19 562 ILE A N 1
ATOM 4327 C CA . ILE A 1 562 ? 9.544 9.937 20.755 1.00 87.19 562 ILE A CA 1
ATOM 4328 C C . ILE A 1 562 ? 9.866 8.444 20.788 1.00 87.19 562 ILE A C 1
ATOM 4330 O O . ILE A 1 562 ? 9.178 7.691 21.472 1.00 87.19 562 ILE A O 1
ATOM 4334 N N . SER A 1 563 ? 10.906 8.008 20.079 1.00 84.62 563 SER A N 1
ATOM 4335 C CA . SER A 1 563 ? 11.370 6.615 20.089 1.00 84.62 563 SER A CA 1
ATOM 4336 C C . SER A 1 563 ? 12.891 6.541 20.164 1.00 84.62 563 SER A C 1
ATOM 4338 O O . SER A 1 563 ? 13.580 7.423 19.659 1.00 84.62 563 SER A O 1
ATOM 4340 N N . ASP A 1 564 ? 13.399 5.504 20.828 1.00 76.69 564 ASP A N 1
ATOM 4341 C CA . ASP A 1 564 ? 14.819 5.148 20.905 1.00 76.69 564 ASP A CA 1
ATOM 4342 C C . ASP A 1 564 ? 15.249 4.134 19.834 1.00 76.69 564 ASP A C 1
ATOM 4344 O O . ASP A 1 564 ? 16.416 3.749 19.807 1.00 76.69 564 ASP A O 1
ATOM 4348 N N . LYS A 1 565 ? 14.337 3.707 18.950 1.00 69.44 565 LYS A N 1
ATOM 4349 C CA . LYS A 1 565 ? 14.625 2.763 17.867 1.00 69.44 565 LYS A CA 1
ATOM 4350 C C . LYS A 1 565 ? 14.189 3.311 16.502 1.00 69.44 565 LYS A C 1
ATOM 4352 O O . LYS A 1 565 ? 13.175 4.011 16.430 1.00 69.44 565 LYS A O 1
ATOM 4357 N N . PRO A 1 566 ? 14.928 3.000 15.421 1.00 58.31 566 PRO A N 1
ATOM 4358 C CA . PRO A 1 566 ? 14.456 3.249 14.064 1.00 58.31 566 PRO A CA 1
ATOM 4359 C C . PRO A 1 566 ? 13.220 2.383 13.778 1.00 58.31 566 PRO A C 1
ATOM 4361 O O . PRO A 1 566 ? 13.089 1.285 14.316 1.00 58.31 566 PRO A O 1
ATOM 4364 N N . ASN A 1 567 ? 12.299 2.886 12.955 1.00 54.47 567 ASN A N 1
ATOM 4365 C CA . ASN A 1 567 ? 11.188 2.081 12.449 1.00 54.47 567 ASN A CA 1
ATOM 4366 C C . ASN A 1 567 ? 11.552 1.534 11.078 1.00 54.47 567 ASN A C 1
ATOM 4368 O O . ASN A 1 567 ? 11.711 2.314 10.146 1.00 54.47 567 ASN A O 1
ATOM 4372 N N . GLU A 1 568 ? 11.620 0.215 10.964 1.00 44.69 568 GLU A N 1
ATOM 4373 C CA . GLU A 1 568 ? 11.800 -0.476 9.683 1.00 44.69 568 GLU A CA 1
ATOM 4374 C C . GLU A 1 568 ? 10.448 -0.862 9.042 1.00 44.69 568 GLU A C 1
ATOM 4376 O O . GLU A 1 568 ? 10.413 -1.255 7.886 1.00 44.69 568 GLU A O 1
ATOM 4381 N N . GLU A 1 569 ? 9.319 -0.690 9.751 1.00 43.34 569 GLU A N 1
ATOM 4382 C CA . GLU A 1 569 ? 7.982 -1.172 9.336 1.00 43.34 569 GLU A CA 1
ATOM 4383 C C . GLU A 1 569 ? 6.984 -0.075 8.888 1.00 43.34 569 GLU A C 1
ATOM 4385 O O . GLU A 1 569 ? 5.793 -0.346 8.748 1.00 43.34 569 GLU A O 1
ATOM 4390 N N . ILE A 1 570 ? 7.411 1.183 8.710 1.00 38.22 570 ILE A N 1
ATOM 4391 C CA . ILE A 1 570 ? 6.508 2.294 8.302 1.00 38.22 570 ILE A CA 1
ATOM 4392 C C . ILE A 1 570 ? 6.767 2.807 6.880 1.00 38.22 570 ILE A C 1
ATOM 4394 O O . ILE A 1 570 ? 6.062 3.706 6.422 1.00 38.22 570 ILE A O 1
ATOM 4398 N N . PHE A 1 571 ? 7.718 2.230 6.155 1.00 31.62 571 PHE A N 1
ATOM 4399 C CA . PHE A 1 571 ? 8.121 2.744 4.849 1.00 31.62 571 PHE A CA 1
ATOM 4400 C C . PHE A 1 571 ? 7.607 1.892 3.693 1.00 31.62 571 PHE A C 1
ATOM 4402 O O . PHE A 1 571 ? 7.814 0.659 3.729 1.00 31.62 571 PHE A O 1
#

pLDDT: mean 75.98, std 18.98, range [26.14, 97.69]

InterPro domains:
  IPR002035 von Willebrand factor, type A [PF00092] (18-182)
  IPR002035 von Willebrand factor, type A [PF00092] (246-396)
  IPR002035 von Willebrand factor, type A [PF00092] (452-566)
  IPR002035 von Willebrand factor, type A [PS50234] (18-206)
  IPR002035 von Willebrand factor, type A [PS50234] (245-422)
  IPR002035 von Willebrand factor, type A [PS50234] (452-571)
  IPR002035 von Willebrand factor, type A [SM00327] (16-194)
  IPR002035 von Willebrand factor, type A [SM00327] (243-420)
  IPR036465 von Willebrand factor A-like domain superfamily [G3DSA:3.40.50.410] (5-221)
  IPR036465 von Willebrand factor A-like domain superfamily [G3DSA:3.40.50.410] (241-418)
  IPR036465 von Willebrand factor A-like domain superfamily [G3DSA:3.40.50.410] (440-570)
  IPR036465 von Willebrand factor A-like domain superfamily [SSF53300] (17-196)
  IPR036465 von Willebrand factor A-like domain superfamily [SSF53300] (242-410)
  IPR036465 von Willebrand factor A-like domain superfamily [SSF53300] (425-567)
  IPR050525 Extracellular Matrix Assembly and Organization [PTHR24020] (14-394)